Protein 8C12 (pdb70)

Radius of gyration: 23.86 Å; Cα contacts (8 Å, |Δi|>4): 750; chains: 2; bounding box: 49×55×76 Å

Solvent-accessible surface area: 18760 Å² total

Sequence (380 aa):
MRVSHEQFRAALQLVVSPGDPREYLANFIKIGEGSTGIVCIATEKHTGKQVAVKKMDLRKQQRRELLFNEVVIMRDYHHHDNVVDMYSSYLVGDELWVVMEFLEGGALTDIVTHTRMNEEQIATVCLSVLRALSYLHNQGVIHRDIKSDSILLTSDGRIKLSDFGFCAQVSKEVPKRKLVGTPYWMAPEVISRLPYGTEVDIWSLGIMVIEMIDGEPPYFNEPPLQAMRRIRDSLPPRVKDLHKVSSVLRGFLDLMLVREPSQRATAQELLGHPFLKLAGPPSCIVPLMRQYRSLEIEELARFAVDEHNKKENALLEFVRVVKAKEQLVGWVYEFQTMYYLTLEAKDGGKKKLYEAKVWVKSDHMPPSLPNFKELQEFKPV

Secondary structure (P-SEA, 3-state):
ccccaaaaaaaaaaccccccccccccccccccccccbbbbbbbbccccbbbbbbbbbccccccccccccccccccccccccccccccccccccbbbbbbbbbccccaaaaaacccccaaaaaaaaaaaaaaaaaaaaacccccccccccccccccbbbbbccccbbbbbcccccccccccccccccccccccccccaaaaaaaaaaaaaaaaccccccccccaaaaaaaaaccccccccccccccaaaaaaaaacccccccccccaaaaaaccccccccccccccccccccc/caaaaaaaaaaaaaaaaaaccccccccccbbbbbbcccccbbbbbbbbbbbbbcccccbbbbbbbbbbbccccccccccccccccccc

Nearest PDB structures (foldseek):
  8c12-assembly1_BBB  TM=1.011E+00  e=4.321E-14  synthetic construct
  6yxw-assembly2_D  TM=8.841E-01  e=1.662E-09  Homo sapiens
  6swt-assembly1_B  TM=8.876E-01  e=2.308E-09  synthetic construct
  7ny8-assembly1_C  TM=8.726E-01  e=3.988E-09  synthetic construct
  7ny8-assembly2_D  TM=8.967E-01  e=8.576E-09  synthetic construct

Foldseek 3Di:
DDDDLVRVLVVLQVLFDEDDCCVFWDDWDWDAADLQGTKTWTAGNPPRDIKIKGKGFCVRDPPSVLVCACSRPCVPDDDPQAWAFDGWYDDPRIIITITHDAPLAWQLVLLQPHQDDLQLLLQQLLSVLRVLVSQVVQQKAQQADARNQWGAHLLQGIHGHDSSNMDGADPVRNWDFADYDLLLFALCNLVRHTDGNLRNLSSVLQNSLCNHAVHGPPNVPPSVVNNCCNNPHQFDDHPDVPVDDPLVVVLSVLRRDNPSVSRDHSVRSSPRCSSVSHDDSNSRNCSGPVND/DVLVLVLVVVLVVVCCVVVVFDWAFDFWPDKDWDFPDDPQWTKIWIWTWTWTAHVHRTFIKTWIKIFTGRDDPPPDTPDIDTPDIDGD

Structure (mmCIF, N/CA/C/O backbone):
data_8C12
#
_entry.id   8C12
#
_cell.length_a   57.355
_cell.length_b   58.313
_cell.length_c   129.472
_cell.angle_alpha   90.000
_cell.angle_beta   90.000
_cell.angle_gamma   90.000
#
_symmetry.space_group_name_H-M   'P 21 21 21'
#
loop_
_entity.id
_entity.type
_entity.pdbx_description
1 polymer 'Serine/threonine-protein kinase PAK 5'
2 polymer PAK5-Af17
3 water water
#
loop_
_atom_site.group_PDB
_atom_site.id
_atom_site.type_symbol
_atom_site.label_atom_id
_atom_site.label_alt_id
_atom_site.label_comp_id
_atom_site.label_asym_id
_atom_site.label_entity_id
_atom_site.label_seq_id
_atom_site.pdbx_PDB_ins_code
_atom_site.Cartn_x
_atom_site.Cartn_y
_atom_site.Cartn_z
_atom_site.occupancy
_atom_site.B_iso_or_equiv
_atom_site.auth_seq_id
_atom_site.auth_comp_id
_atom_site.auth_asym_id
_atom_site.auth_atom_id
_atom_site.pdbx_PDB_model_num
ATOM 1 N N . MET A 1 1 ? -25.223 -10.668 -3.431 1.000 51.316 425 MET AAA N 1
ATOM 2 C CA . MET A 1 1 ? -25.459 -9.529 -4.373 1.000 50.577 425 MET AAA CA 1
ATOM 3 C C . MET A 1 1 ? -24.120 -8.848 -4.684 1.000 46.698 425 MET AAA C 1
ATOM 4 O O . MET A 1 1 ? -23.319 -8.678 -3.755 1.000 46.811 425 MET AAA O 1
ATOM 20 N N . ARG A 1 2 ? -23.896 -8.477 -5.948 1.000 44.031 426 ARG AAA N 1
ATOM 21 C CA . ARG A 1 2 ? -22.705 -7.705 -6.392 1.000 41.991 426 ARG AAA CA 1
ATOM 22 C C . ARG A 1 2 ? -22.703 -6.356 -5.665 1.000 40.679 426 ARG AAA C 1
ATOM 23 O O . ARG A 1 2 ? -23.733 -5.662 -5.718 1.000 39.949 426 ARG AAA O 1
ATOM 44 N N . VAL A 1 3 ? -21.603 -6.012 -4.992 1.000 40.981 427 VAL AAA N 1
ATOM 45 C CA . VAL A 1 3 ? -21.429 -4.684 -4.329 1.000 43.245 427 VAL AAA CA 1
ATOM 46 C C . VAL A 1 3 ? -20.099 -4.085 -4.797 1.000 43.282 427 VAL AAA C 1
ATOM 47 O O . VAL A 1 3 ? -19.143 -4.854 -5.013 1.000 42.165 427 VAL AAA O 1
ATOM 60 N N . SER A 1 4 ? -20.058 -2.760 -4.950 1.000 43.394 428 SER AAA N 1
ATOM 61 C CA . SER A 1 4 ? -18.841 -1.973 -5.272 1.000 44.162 428 SER AAA CA 1
ATOM 62 C C . SER A 1 4 ? -17.857 -2.030 -4.096 1.000 43.799 428 SER AAA C 1
ATOM 63 O O . SER A 1 4 ? -18.297 -2.293 -2.951 1.000 40.553 428 SER AAA O 1
ATOM 71 N N . HIS A 1 5 ? -16.573 -1.780 -4.365 1.000 44.982 429 HIS AAA N 1
ATOM 72 C CA . HIS A 1 5 ? -15.526 -1.572 -3.331 1.000 44.715 429 HIS AAA CA 1
ATOM 73 C C . HIS A 1 5 ? -16.029 -0.554 -2.300 1.000 42.633 429 HIS AAA C 1
ATOM 74 O O . HIS A 1 5 ? -15.866 -0.798 -1.099 1.000 40.683 429 HIS AAA O 1
ATOM 89 N N . GLU A 1 6 ? -16.644 0.533 -2.765 1.000 43.451 430 GLU AAA N 1
ATOM 90 C CA . GLU A 1 6 ? -17.075 1.675 -1.916 1.000 43.966 430 GLU AAA CA 1
ATOM 91 C C . GLU A 1 6 ? -18.277 1.249 -1.056 1.000 41.245 430 GLU AAA C 1
ATOM 92 O O . GLU A 1 6 ? -18.324 1.644 0.127 1.000 41.130 430 GLU AAA O 1
ATOM 104 N N . GLN A 1 7 ? -19.197 0.446 -1.606 1.000 39.383 431 GLN AAA N 1
ATOM 105 C CA . GLN A 1 7 ? -20.327 -0.152 -0.840 1.000 39.026 431 GLN AAA CA 1
ATOM 106 C C . GLN A 1 7 ? -19.767 -1.043 0.274 1.000 38.055 431 GLN AAA C 1
ATOM 107 O O . GLN A 1 7 ? -20.262 -0.964 1.422 1.000 37.095 431 GLN AAA O 1
ATOM 121 N N . PHE A 1 8 ? -18.785 -1.877 -0.066 1.000 38.042 432 PHE AAA N 1
ATOM 122 C CA . PHE A 1 8 ? -18.117 -2.806 0.878 1.000 38.268 432 PHE AAA CA 1
ATOM 123 C C . PHE A 1 8 ? -17.472 -1.991 2.004 1.000 37.573 432 PHE AAA C 1
ATOM 124 O O . PHE A 1 8 ? -17.652 -2.320 3.188 1.000 37.534 432 PHE AAA O 1
ATOM 141 N N . ARG A 1 9 ? -16.755 -0.929 1.638 1.000 38.357 433 ARG AAA N 1
ATOM 142 C CA . ARG A 1 9 ? -16.066 -0.035 2.602 1.000 38.201 433 ARG AAA CA 1
ATOM 143 C C . ARG A 1 9 ? -17.094 0.543 3.588 1.000 38.032 433 ARG AAA C 1
ATOM 144 O O . ARG A 1 9 ? -16.810 0.527 4.801 1.000 37.658 433 ARG AAA O 1
ATOM 165 N N . ALA A 1 10 ? -18.249 1.003 3.093 1.000 37.376 434 ALA AAA N 1
ATOM 166 C CA . ALA A 1 10 ? -19.357 1.569 3.903 1.000 39.012 434 ALA AAA CA 1
ATOM 167 C C . ALA A 1 10 ? -19.894 0.512 4.879 1.000 38.451 434 ALA AAA C 1
ATOM 168 O O . ALA A 1 10 ? -20.161 0.866 6.045 1.000 38.313 434 ALA AAA O 1
ATOM 175 N N . ALA A 1 11 ? -20.059 -0.735 4.424 1.000 37.947 435 ALA AAA N 1
ATOM 176 C CA . ALA A 1 11 ? -20.560 -1.857 5.253 1.000 37.988 435 ALA AAA CA 1
ATOM 177 C C . ALA A 1 11 ? -19.566 -2.144 6.385 1.000 37.235 435 ALA AAA C 1
ATOM 178 O O . ALA A 1 11 ? -20.002 -2.295 7.549 1.000 38.251 435 ALA AAA O 1
ATOM 185 N N . LEU A 1 12 ? -18.272 -2.203 6.065 1.000 36.680 436 LEU AAA N 1
ATOM 186 C CA . LEU A 1 12 ? -17.196 -2.495 7.049 1.000 37.618 436 LEU AAA CA 1
ATOM 187 C C . LEU A 1 12 ? -17.096 -1.331 8.049 1.000 37.190 436 LEU AAA C 1
ATOM 188 O O . LEU A 1 12 ? -16.831 -1.593 9.229 1.000 37.445 436 LEU AAA O 1
ATOM 204 N N . GLN A 1 13 ? -17.369 -0.096 7.615 1.000 37.384 437 GLN AAA N 1
ATOM 205 C CA . GLN A 1 13 ? -17.324 1.106 8.493 1.000 39.668 437 GLN AAA CA 1
ATOM 206 C C . GLN A 1 13 ? -18.325 0.943 9.646 1.000 40.205 437 GLN AAA C 1
ATOM 207 O O . GLN A 1 13 ? -18.028 1.440 10.746 1.000 43.658 437 GLN AAA O 1
ATOM 221 N N . LEU A 1 14 ? -19.451 0.254 9.422 1.000 40.358 438 LEU AAA N 1
ATOM 222 C CA . LEU A 1 14 ? -20.532 0.084 10.433 1.000 42.559 438 LEU AAA CA 1
ATOM 223 C C . LEU A 1 14 ? -20.035 -0.729 11.637 1.000 39.504 438 LEU AAA C 1
ATOM 224 O O . LEU A 1 14 ? -20.641 -0.586 12.713 1.000 41.284 438 LEU AAA O 1
ATOM 240 N N . VAL A 1 15 ? -18.987 -1.543 11.484 1.000 37.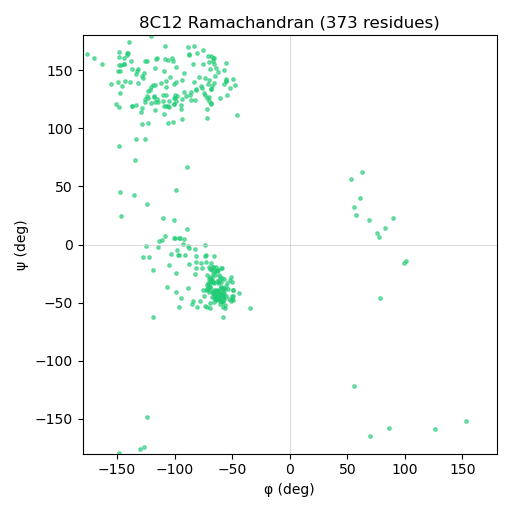897 439 VAL AAA N 1
ATOM 241 C CA . VAL A 1 15 ? -18.561 -2.515 12.538 1.000 37.460 439 VAL AAA CA 1
ATOM 242 C C . VAL A 1 15 ? -17.178 -2.155 13.100 1.000 36.656 439 VAL AAA C 1
ATOM 243 O O . VAL A 1 15 ? -16.721 -2.879 14.003 1.000 37.692 439 VAL AAA O 1
ATOM 256 N N . VAL A 1 16 ? -16.524 -1.106 12.597 1.000 36.082 440 VAL AAA N 1
ATOM 257 C CA . VAL A 1 16 ? -15.198 -0.646 13.109 1.000 35.513 440 VAL AAA CA 1
ATOM 258 C C . VAL A 1 16 ? -15.401 0.666 13.869 1.000 36.770 440 VAL AAA C 1
ATOM 259 O O . VAL A 1 16 ? -16.511 1.226 13.811 1.000 36.905 440 VAL AAA O 1
ATOM 272 N N . SER A 1 17 ? -14.361 1.122 14.563 1.000 36.886 441 SER AAA N 1
ATOM 273 C CA . SER A 1 17 ? -14.333 2.447 15.236 1.000 38.134 441 SER AAA CA 1
ATOM 274 C C . SER A 1 17 ? -14.175 3.530 14.175 1.000 39.886 441 SER AAA C 1
ATOM 275 O O . SER A 1 17 ? -13.471 3.332 13.185 1.000 37.169 441 SER AAA O 1
ATOM 283 N N . PRO A 1 18 ? -14.829 4.701 14.345 1.000 42.155 442 PRO AAA N 1
ATOM 284 C CA . PRO A 1 18 ? -14.674 5.812 13.407 1.000 43.469 442 PRO AAA CA 1
ATOM 285 C C . PRO A 1 18 ? -13.279 6.444 13.508 1.000 42.375 442 PRO AAA C 1
ATOM 286 O O . PRO A 1 18 ? -12.638 6.300 14.533 1.000 42.754 442 PRO AAA O 1
ATOM 297 N N . GLY A 1 19 ? -12.845 7.111 12.439 1.000 44.362 443 GLY AAA N 1
ATOM 298 C CA . GLY A 1 19 ? -11.624 7.934 12.424 1.000 44.811 443 GLY AAA CA 1
ATOM 299 C C . GLY A 1 19 ? -10.383 7.117 12.124 1.000 42.306 443 GLY AAA C 1
ATOM 300 O O . GLY A 1 19 ? -10.505 6.020 11.524 1.000 41.682 443 GLY AAA O 1
ATOM 304 N N . ASP A 1 20 ? -9.228 7.641 12.537 1.000 40.846 444 ASP AAA N 1
ATOM 305 C CA . ASP A 1 20 ? -7.879 7.186 12.114 1.000 40.205 444 ASP AAA CA 1
ATOM 306 C C . ASP A 1 20 ? -6.990 7.134 13.352 1.000 38.944 444 ASP AAA C 1
ATOM 307 O O . ASP A 1 20 ? -6.769 8.157 13.998 1.000 39.386 444 ASP AAA O 1
ATOM 316 N N . PRO A 1 21 ? -6.439 5.957 13.726 1.000 37.755 445 PRO AAA N 1
ATOM 317 C CA . PRO A 1 21 ? -5.656 5.844 14.955 1.000 37.240 445 PRO AAA CA 1
ATOM 318 C C . PRO A 1 21 ? -4.260 6.487 14.880 1.000 37.349 445 PRO AAA C 1
ATOM 319 O O . PRO A 1 21 ? -3.562 6.453 15.873 1.000 38.113 445 PRO AAA O 1
ATOM 330 N N . ARG A 1 22 ? -3.885 7.061 13.730 1.000 39.193 446 ARG AAA N 1
ATOM 331 C CA . ARG A 1 22 ? -2.625 7.843 13.582 1.000 40.486 446 ARG AAA CA 1
ATOM 332 C C . ARG A 1 22 ? -2.698 9.117 14.436 1.000 41.112 446 ARG AAA C 1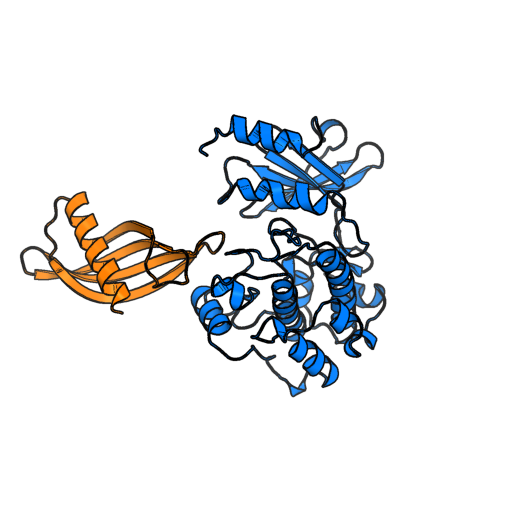
ATOM 333 O O . ARG A 1 22 ? -1.651 9.785 14.591 1.000 43.342 446 ARG AAA O 1
ATOM 354 N N . GLU A 1 23 ? -3.873 9.436 14.988 1.000 39.014 447 GLU AAA N 1
ATOM 355 C CA . GLU A 1 23 ? -4.020 10.530 15.983 1.000 41.189 447 GLU AAA CA 1
ATOM 356 C C . GLU A 1 23 ? -3.325 10.138 17.293 1.000 41.502 447 GLU AAA C 1
ATOM 357 O O . GLU A 1 23 ? -2.853 11.053 17.979 1.000 44.531 447 GLU AAA O 1
ATOM 369 N N . TYR A 1 24 ? -3.268 8.844 17.646 1.000 40.099 448 TYR AAA N 1
ATOM 370 C CA . TYR A 1 24 ? -2.670 8.392 18.934 1.000 40.605 448 TYR AAA CA 1
ATOM 371 C C . TYR A 1 24 ? -1.557 7.350 18.727 1.000 40.548 448 TYR AAA C 1
ATOM 372 O O . TYR A 1 24 ? -0.946 6.965 19.743 1.000 41.690 448 TYR AAA O 1
ATOM 390 N N . LEU A 1 25 ? -1.263 6.950 17.484 1.000 40.292 449 LEU AAA N 1
ATOM 391 C CA . LEU A 1 25 ? -0.175 5.990 17.144 1.000 40.547 449 LEU AAA CA 1
ATOM 392 C C . LEU A 1 25 ? 0.821 6.647 16.183 1.000 42.442 449 LEU AAA C 1
ATOM 393 O O . LEU A 1 25 ? 0.365 7.256 15.196 1.000 44.134 449 LEU AAA O 1
ATOM 409 N N . ALA A 1 26 ? 2.124 6.512 16.455 1.000 43.793 450 ALA AAA N 1
ATOM 410 C CA . ALA A 1 26 ? 3.223 7.065 15.625 1.000 46.396 450 ALA AAA CA 1
ATOM 411 C C . ALA A 1 26 ? 4.371 6.053 15.520 1.000 45.912 450 ALA AAA C 1
ATOM 412 O O . ALA A 1 26 ? 4.297 4.986 16.180 1.000 43.752 450 ALA AAA O 1
ATOM 419 N N . ASN A 1 27 ? 5.379 6.375 14.701 1.000 47.030 451 ASN AAA N 1
ATOM 420 C CA . ASN A 1 27 ? 6.617 5.570 14.498 1.000 49.496 451 ASN AAA CA 1
ATOM 421 C C . ASN A 1 27 ? 6.231 4.130 14.141 1.000 47.124 451 ASN AAA C 1
ATOM 422 O O . ASN A 1 27 ? 6.670 3.203 14.856 1.000 46.383 451 ASN AAA O 1
ATOM 433 N N . PHE A 1 28 ? 5.431 3.952 13.085 1.000 45.519 452 PHE AAA N 1
ATOM 434 C CA . PHE A 1 28 ? 5.019 2.621 12.561 1.000 43.676 452 PHE AAA CA 1
ATOM 435 C C . PHE A 1 28 ? 6.240 1.920 11.957 1.000 44.893 452 PHE AAA C 1
ATOM 436 O O . PHE A 1 28 ? 6.990 2.565 11.203 1.000 46.961 452 PHE AAA O 1
ATOM 453 N N . ILE A 1 29 ? 6.431 0.641 12.287 1.000 44.303 453 ILE AAA N 1
ATOM 454 C CA . ILE A 1 29 ? 7.529 -0.218 11.750 1.000 46.858 453 ILE AAA CA 1
ATOM 455 C C . ILE A 1 29 ? 6.918 -1.557 11.324 1.000 45.992 453 ILE AAA C 1
ATOM 456 O O . ILE A 1 29 ? 6.341 -2.235 12.193 1.000 43.590 453 ILE AAA O 1
ATOM 472 N N . LYS A 1 30 ? 7.041 -1.905 10.038 1.000 47.051 454 LYS AAA N 1
ATOM 473 C CA . LYS A 1 30 ? 6.591 -3.202 9.466 1.000 46.665 454 LYS AAA CA 1
ATOM 474 C C . LYS A 1 30 ? 7.517 -4.313 9.978 1.000 47.934 454 LYS AAA C 1
ATOM 475 O O . LYS A 1 30 ? 8.744 -4.194 9.768 1.000 50.467 454 LYS AAA O 1
ATOM 494 N N . ILE A 1 31 ? 6.951 -5.340 10.624 1.000 46.122 455 ILE AAA N 1
ATOM 495 C CA . ILE A 1 31 ? 7.705 -6.480 11.233 1.000 46.469 455 ILE AAA CA 1
ATOM 496 C C . ILE A 1 31 ? 7.300 -7.817 10.592 1.000 46.818 455 ILE AAA C 1
ATOM 497 O O . ILE A 1 31 ? 8.097 -8.765 10.699 1.000 49.425 455 ILE AAA O 1
ATOM 513 N N . GLY A 1 32 ? 6.117 -7.908 9.978 1.000 46.919 456 GLY AAA N 1
ATOM 514 C CA . GLY A 1 32 ? 5.596 -9.153 9.377 1.000 47.198 456 GLY AAA CA 1
ATOM 515 C C . GLY A 1 32 ? 4.725 -8.872 8.167 1.000 47.808 456 GLY AAA C 1
ATOM 516 O O . GLY A 1 32 ? 4.326 -7.700 7.984 1.000 47.857 456 GLY AAA O 1
ATOM 520 N N . GLU A 1 33 ? 4.438 -9.905 7.371 1.000 49.111 457 GL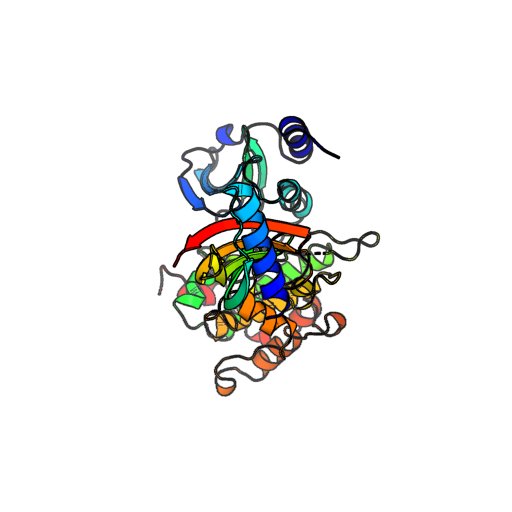U AAA N 1
ATOM 521 C CA . GLU A 1 33 ? 3.560 -9.818 6.173 1.000 51.290 457 GLU AAA CA 1
ATOM 522 C C . GLU A 1 33 ? 2.964 -11.200 5.880 1.000 52.482 457 GLU AAA C 1
ATOM 523 O O . GLU A 1 33 ? 3.710 -12.195 5.987 1.000 56.073 457 GLU AAA O 1
ATOM 535 N N . GLY A 1 34 ? 1.670 -11.244 5.542 1.000 49.988 458 GLY AAA N 1
ATOM 536 C CA . GLY A 1 34 ? 0.938 -12.455 5.122 1.000 51.199 458 GLY AAA CA 1
ATOM 537 C C . GLY A 1 34 ? 0.240 -12.242 3.788 1.000 53.949 458 GLY AAA C 1
ATOM 538 O O . GLY A 1 34 ? 0.448 -11.173 3.174 1.000 55.584 458 GLY AAA O 1
ATOM 542 N N . SER A 1 35 ? -0.555 -13.224 3.349 1.000 54.666 459 SER AAA N 1
ATOM 543 C CA . SER A 1 35 ? -1.451 -13.137 2.164 1.000 54.341 459 SER AAA CA 1
ATOM 544 C C . SER A 1 35 ? -2.561 -12.114 2.442 1.000 54.022 459 SER AAA C 1
ATOM 545 O O . SER A 1 35 ? -3.102 -11.542 1.475 1.000 55.034 459 SER AAA O 1
ATOM 553 N N . THR A 1 36 ? -2.863 -11.918 3.730 1.000 52.944 460 THR AAA N 1
ATOM 554 C CA . THR A 1 36 ? -3.896 -11.013 4.301 1.000 52.477 460 THR AAA CA 1
ATOM 555 C C . THR A 1 36 ? -3.442 -9.547 4.231 1.000 49.599 460 THR AAA C 1
ATOM 556 O O . THR A 1 36 ? -4.297 -8.674 3.966 1.000 48.481 460 THR AAA O 1
ATOM 567 N N . GLY A 1 37 ? -2.156 -9.291 4.486 1.000 47.767 461 GLY AAA N 1
ATOM 568 C CA . GLY A 1 37 ? -1.586 -7.937 4.615 1.000 47.780 461 GLY AAA CA 1
ATOM 569 C C . GLY A 1 37 ? -0.355 -7.938 5.503 1.000 45.832 461 GLY AAA C 1
ATOM 570 O O . GLY A 1 37 ? 0.320 -8.985 5.569 1.000 48.076 461 GLY AAA O 1
ATOM 574 N N . ILE A 1 38 ? -0.072 -6.812 6.167 1.000 43.130 462 ILE AAA N 1
ATOM 575 C CA . ILE A 1 38 ? 1.190 -6.603 6.936 1.000 41.823 462 ILE AAA CA 1
ATOM 576 C C . ILE A 1 38 ? 0.857 -6.427 8.421 1.000 40.544 462 ILE AAA C 1
ATOM 577 O O . ILE A 1 38 ? -0.315 -6.134 8.747 1.000 39.803 462 ILE AAA O 1
ATOM 593 N N . VAL A 1 39 ? 1.853 -6.650 9.279 1.000 42.227 463 VAL AAA N 1
ATOM 594 C CA . VAL A 1 39 ? 1.787 -6.382 10.745 1.000 42.272 463 VAL AAA CA 1
ATOM 595 C C . VAL A 1 39 ? 2.853 -5.337 11.067 1.000 41.389 463 VAL AAA C 1
ATOM 596 O O . VAL A 1 39 ? 4.021 -5.546 10.684 1.000 42.411 463 VAL AAA O 1
ATOM 609 N N . CYS A 1 40 ? 2.447 -4.259 11.739 1.000 40.767 464 CYS AAA N 1
ATOM 610 C CA . CYS A 1 40 ? 3.324 -3.142 12.165 1.000 40.009 464 CYS AAA CA 1
ATOM 611 C C . CYS A 1 40 ? 3.338 -3.070 13.691 1.000 38.157 464 CYS AAA C 1
ATOM 612 O O . CYS A 1 40 ? 2.352 -3.506 14.317 1.000 37.520 464 CYS AAA O 1
ATOM 620 N N . ILE A 1 41 ? 4.438 -2.567 14.247 1.000 39.863 465 ILE AAA N 1
ATOM 621 C CA . ILE A 1 41 ? 4.524 -2.054 15.643 1.000 40.269 465 ILE AAA CA 1
ATOM 622 C C . ILE A 1 41 ? 4.392 -0.533 15.563 1.000 40.546 465 ILE AAA C 1
ATOM 623 O O . ILE A 1 41 ? 4.951 0.047 14.617 1.000 41.066 465 ILE AAA O 1
ATOM 639 N N . ALA A 1 42 ? 3.654 0.073 16.496 1.000 39.699 466 ALA AAA N 1
ATOM 640 C CA . ALA A 1 42 ? 3.498 1.542 16.626 1.000 39.784 466 ALA AAA CA 1
ATOM 641 C C . ALA A 1 42 ? 3.573 1.931 18.105 1.000 40.295 466 ALA AAA C 1
ATOM 642 O O . ALA A 1 42 ? 3.325 1.059 18.969 1.000 41.805 466 ALA AAA O 1
ATOM 649 N N . THR A 1 43 ? 3.907 3.195 18.370 1.000 40.577 467 THR AAA N 1
ATOM 650 C CA . THR A 1 43 ? 4.033 3.788 19.726 1.000 41.469 467 THR AAA CA 1
ATOM 651 C C . THR A 1 43 ? 2.767 4.592 20.039 1.000 41.357 467 THR AAA C 1
ATOM 652 O O . THR A 1 43 ? 2.403 5.474 19.234 1.000 41.728 467 THR AAA O 1
ATOM 663 N N . GLU A 1 44 ? 2.138 4.288 21.174 1.000 40.356 468 GLU AAA N 1
ATOM 664 C CA . GLU A 1 44 ? 0.906 4.950 21.668 1.000 42.231 468 GLU AAA CA 1
ATOM 665 C C . GLU A 1 44 ? 1.342 6.258 22.343 1.000 44.886 468 GLU AAA C 1
ATOM 666 O O . GLU A 1 44 ? 2.343 6.235 23.083 1.000 44.101 468 GLU AAA O 1
ATOM 678 N N . LYS A 1 45 ? 0.657 7.366 22.049 1.000 47.203 469 LYS AAA N 1
ATOM 679 C CA . LYS A 1 45 ? 1.175 8.741 22.299 1.000 50.407 469 LYS AAA CA 1
ATOM 680 C C . LYS A 1 45 ? 1.185 9.054 23.801 1.000 52.910 469 LYS AAA C 1
ATOM 681 O O . LYS A 1 45 ? 2.107 9.773 24.233 1.000 57.962 469 LYS AAA O 1
ATOM 700 N N . HIS A 1 46 ? 0.208 8.552 24.563 1.000 53.699 470 HIS AAA N 1
ATOM 701 C CA . HIS A 1 46 ? 0.012 8.890 26.002 1.000 54.871 470 HIS AAA CA 1
ATOM 702 C C . HIS A 1 46 ? 1.008 8.124 26.881 1.000 52.817 470 HIS AAA C 1
ATOM 703 O O . HIS A 1 46 ? 1.643 8.766 27.744 1.000 56.484 470 HIS AAA O 1
ATOM 718 N N . THR A 1 47 ? 1.134 6.810 26.667 1.000 49.484 471 THR AAA N 1
ATOM 719 C CA . THR A 1 47 ? 1.897 5.866 27.528 1.000 49.450 471 THR AAA CA 1
ATOM 720 C C . THR A 1 47 ? 3.283 5.582 26.935 1.000 50.357 471 THR AAA C 1
ATOM 721 O O . THR A 1 47 ? 4.173 5.191 27.707 1.000 51.501 471 THR AAA O 1
ATOM 732 N N . GLY A 1 48 ? 3.459 5.744 25.620 1.000 50.845 472 GLY AAA N 1
ATOM 733 C CA . GLY A 1 48 ? 4.714 5.404 24.921 1.000 51.261 472 GLY AAA CA 1
ATOM 734 C C . GLY A 1 48 ? 4.879 3.902 24.724 1.000 49.779 472 GLY AAA C 1
ATOM 735 O O . GLY A 1 48 ? 5.978 3.486 24.313 1.000 52.472 472 GLY AAA O 1
ATOM 739 N N . LYS A 1 49 ? 3.836 3.106 24.990 1.000 47.121 473 LYS AAA N 1
ATOM 740 C CA . LYS A 1 49 ? 3.886 1.627 24.852 1.000 46.299 473 LYS AAA CA 1
ATOM 741 C C . LYS A 1 49 ? 3.825 1.250 23.368 1.000 43.207 473 LYS AAA C 1
ATOM 742 O O . LYS A 1 49 ? 3.293 2.045 22.561 1.000 40.205 473 LYS AAA O 1
ATOM 761 N N . GLN A 1 50 ? 4.360 0.072 23.044 1.000 43.310 474 GLN AAA N 1
ATOM 762 C CA . GLN A 1 50 ? 4.309 -0.550 21.698 1.000 42.503 474 GLN AAA CA 1
ATOM 763 C C . GLN A 1 50 ? 2.998 -1.330 21.580 1.000 40.403 474 GLN AAA C 1
ATOM 764 O O . GLN A 1 50 ? 2.683 -2.098 22.514 1.000 39.967 474 GLN AAA O 1
ATOM 778 N N . VAL A 1 51 ? 2.264 -1.131 20.486 1.000 37.675 475 VAL AAA N 1
ATOM 779 C CA . VAL A 1 51 ? 1.097 -1.977 20.109 1.000 36.190 475 VAL AAA CA 1
ATOM 780 C C . VAL A 1 51 ? 1.355 -2.522 18.705 1.000 35.649 475 VAL AAA C 1
ATOM 781 O O . VAL A 1 51 ? 2.180 -1.935 17.978 1.000 37.164 475 VAL AAA O 1
ATOM 794 N N . ALA A 1 52 ? 0.688 -3.619 18.361 1.000 35.133 476 ALA AAA N 1
ATOM 795 C CA . ALA A 1 52 ? 0.709 -4.216 17.010 1.000 34.919 476 ALA AAA CA 1
ATOM 796 C C . ALA A 1 52 ? -0.480 -3.662 16.228 1.000 34.308 476 ALA AAA C 1
ATOM 797 O O . ALA A 1 52 ? -1.557 -3.451 16.831 1.000 34.286 476 ALA AAA O 1
ATOM 804 N N . VAL A 1 53 ? -0.276 -3.396 14.940 1.000 33.321 477 VAL AAA N 1
ATOM 805 C CA . VAL A 1 53 ? -1.367 -3.003 14.009 1.000 33.393 477 VAL AAA CA 1
ATOM 806 C C . VAL A 1 53 ? -1.269 -3.903 12.778 1.000 33.468 477 VAL AAA C 1
ATOM 807 O O . VAL A 1 53 ? -0.242 -3.836 12.068 1.000 34.900 477 VAL AAA O 1
ATOM 820 N N . LYS A 1 54 ? -2.290 -4.739 12.593 1.000 31.636 478 LYS AAA N 1
ATOM 821 C CA . LYS A 1 54 ? -2.521 -5.553 11.377 1.000 33.993 478 LYS AAA CA 1
ATOM 822 C C . LYS A 1 54 ? -3.212 -4.653 10.349 1.000 33.716 478 LYS AAA C 1
ATOM 823 O O . LYS A 1 54 ? -4.256 -4.062 10.690 1.000 34.522 478 LYS AAA O 1
ATOM 842 N N . LYS A 1 55 ? -2.626 -4.528 9.158 1.000 33.309 479 LYS AAA N 1
ATOM 843 C CA . LYS A 1 55 ? -3.163 -3.712 8.042 1.000 34.823 479 LYS AAA CA 1
ATOM 844 C C . LYS A 1 55 ? -3.483 -4.645 6.874 1.000 36.293 479 LYS AAA C 1
ATOM 845 O O . LYS A 1 55 ? -2.566 -5.352 6.415 1.000 39.382 479 LYS AAA O 1
ATOM 864 N N . MET A 1 56 ? -4.737 -4.632 6.423 1.000 35.509 480 MET AAA N 1
ATOM 865 C CA . MET A 1 56 ? -5.251 -5.526 5.356 1.000 37.051 480 MET AAA CA 1
ATOM 866 C C . MET A 1 56 ? -5.952 -4.686 4.282 1.000 37.119 480 MET AAA C 1
ATOM 867 O O . MET A 1 56 ? -6.956 -4.023 4.607 1.000 35.793 480 MET AAA O 1
ATOM 881 N N . ASP A 1 57 ? -5.443 -4.712 3.046 1.000 38.270 481 ASP AAA N 1
ATOM 882 C CA . ASP A 1 57 ? -6.014 -3.933 1.916 1.000 39.450 481 ASP AAA CA 1
ATOM 883 C C . ASP A 1 57 ? -7.338 -4.586 1.502 1.000 38.312 481 ASP AAA C 1
ATOM 884 O O . ASP A 1 57 ? -7.338 -5.801 1.216 1.000 39.209 481 ASP AAA O 1
ATOM 893 N N . LEU A 1 58 ? -8.418 -3.799 1.467 1.000 38.045 482 LEU AAA N 1
ATOM 894 C CA . LEU A 1 58 ? -9.789 -4.250 1.096 1.000 38.668 482 LEU AAA CA 1
ATOM 895 C C . LEU A 1 58 ? -9.823 -4.767 -0.347 1.000 40.376 482 LEU AAA C 1
ATOM 896 O O . LEU A 1 58 ? -10.757 -5.525 -0.655 1.000 42.553 482 LEU AAA O 1
ATOM 912 N N . ARG A 1 59 ? -8.868 -4.356 -1.190 1.000 42.421 483 ARG AAA N 1
ATOM 913 C CA . ARG A 1 59 ? -8.850 -4.649 -2.651 1.000 44.850 483 ARG AAA CA 1
ATOM 914 C C . ARG A 1 59 ? -7.983 -5.877 -2.965 1.000 44.654 483 ARG AAA C 1
ATOM 915 O O . ARG A 1 59 ? -8.019 -6.317 -4.123 1.000 48.956 483 ARG AAA O 1
ATOM 936 N N . LYS A 1 60 ? -7.221 -6.407 -2.002 1.000 43.402 484 LYS AAA N 1
ATOM 937 C CA . LYS A 1 60 ? -6.204 -7.460 -2.278 1.000 46.698 484 LYS AAA CA 1
ATOM 938 C C . LYS A 1 60 ? -6.466 -8.705 -1.419 1.000 44.264 484 LYS AAA C 1
ATOM 939 O O . LYS A 1 60 ? -5.483 -9.362 -1.029 1.000 47.257 484 LYS AAA O 1
ATOM 958 N N . GLN A 1 61 ? -7.737 -9.036 -1.164 1.000 44.161 485 GLN AAA N 1
ATOM 959 C CA . GLN A 1 61 ? -8.147 -10.256 -0.414 1.000 43.691 485 GLN AAA CA 1
ATOM 960 C C . GLN A 1 61 ? -8.682 -11.304 -1.396 1.000 44.530 485 GLN AAA C 1
ATOM 961 O O . GLN A 1 61 ? -9.342 -10.918 -2.381 1.000 46.285 485 GLN AAA O 1
ATOM 975 N N . GLN A 1 62 ? -8.414 -12.584 -1.123 1.000 46.739 486 GLN AAA N 1
ATOM 976 C CA . GLN A 1 62 ? -9.003 -13.731 -1.867 1.000 48.567 486 GLN AAA CA 1
ATOM 977 C C . GLN A 1 62 ? -10.521 -13.716 -1.656 1.000 47.590 486 GLN AAA C 1
ATOM 978 O O . GLN A 1 62 ? -11.262 -13.854 -2.647 1.000 49.981 486 GLN AAA O 1
ATOM 992 N N . ARG A 1 63 ? -10.948 -13.541 -0.402 1.000 45.541 487 ARG AAA N 1
ATOM 993 C CA . ARG A 1 63 ? -12.369 -13.445 0.022 1.000 45.615 487 ARG AAA CA 1
ATOM 994 C C . ARG A 1 63 ? -12.505 -12.254 0.974 1.000 43.523 487 ARG AAA C 1
ATOM 995 O O . ARG A 1 63 ? -12.325 -12.457 2.182 1.000 41.072 487 ARG AAA O 1
ATOM 1016 N N . ARG A 1 64 ? -12.796 -11.063 0.445 1.000 44.375 488 ARG AAA N 1
ATOM 1017 C CA . ARG A 1 64 ? -12.810 -9.793 1.224 1.000 42.300 488 ARG AAA CA 1
ATOM 1018 C C . ARG A 1 64 ? -13.869 -9.880 2.331 1.000 41.277 488 ARG AAA C 1
ATOM 1019 O O . ARG A 1 64 ? -13.649 -9.273 3.395 1.000 38.565 488 ARG AAA O 1
ATOM 1040 N N . GLU A 1 65 ? -14.952 -10.635 2.103 1.000 43.237 489 GLU AAA N 1
ATOM 1041 C CA . GLU A 1 65 ? -16.041 -10.888 3.092 1.000 43.529 489 GLU AAA CA 1
ATOM 1042 C C . GLU A 1 65 ? -15.455 -11.367 4.427 1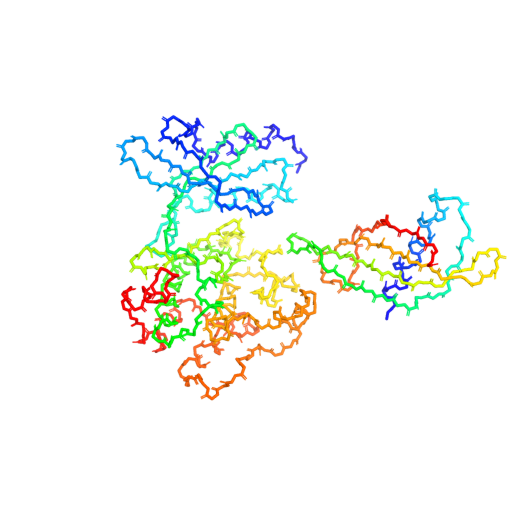.000 39.395 489 GLU AAA C 1
ATOM 1043 O O . GLU A 1 65 ? -16.094 -11.124 5.469 1.000 40.430 489 GLU AAA O 1
ATOM 1055 N N . LEU A 1 66 ? -14.288 -12.018 4.399 1.000 37.649 490 LEU AAA N 1
ATOM 1056 C CA . LEU A 1 66 ? -13.637 -12.611 5.600 1.000 39.293 490 LEU AAA CA 1
ATOM 1057 C C . LEU A 1 66 ? -13.120 -11.499 6.520 1.000 37.430 490 LEU AAA C 1
ATOM 1058 O O . LEU A 1 66 ? -12.900 -11.788 7.701 1.000 36.105 490 LEU AAA O 1
ATOM 1074 N N . LEU A 1 67 ? -12.945 -10.272 6.012 1.000 36.154 491 LEU AAA N 1
ATOM 1075 C CA . LEU A 1 67 ? -12.454 -9.126 6.828 1.000 35.877 491 LEU AAA CA 1
ATOM 1076 C C . LEU A 1 67 ? -13.449 -8.786 7.947 1.000 34.753 491 LEU AAA C 1
ATOM 1077 O O . LEU A 1 67 ? -13.015 -8.178 8.936 1.000 35.998 491 LEU AAA O 1
ATOM 1093 N N . PHE A 1 68 ? -14.727 -9.146 7.810 1.000 34.311 492 PHE AAA N 1
ATOM 1094 C CA . PHE A 1 68 ? -15.761 -8.913 8.856 1.000 34.597 492 PHE AAA CA 1
ATOM 1095 C C . PHE A 1 68 ? -15.511 -9.805 10.081 1.000 33.508 492 PHE AAA C 1
ATOM 1096 O O . PHE A 1 68 ? -15.775 -9.356 11.196 1.000 34.086 492 PHE AAA O 1
ATOM 1113 N N . ASN A 1 69 ? -15.042 -11.041 9.887 1.000 34.316 493 ASN AAA N 1
ATOM 1114 C CA . ASN A 1 69 ? -15.131 -12.115 10.916 1.000 34.686 493 ASN AAA CA 1
ATOM 1115 C C . ASN A 1 69 ? -14.443 -11.706 12.223 1.000 30.850 493 ASN AAA C 1
ATOM 1116 O O . ASN A 1 69 ? -15.145 -11.653 13.244 1.000 34.268 493 ASN AAA O 1
ATOM 1127 N N . GLU A 1 70 ? -13.134 -11.456 12.216 1.000 31.208 494 GLU AAA N 1
ATOM 1128 C CA . GLU A 1 70 ? -12.379 -11.173 13.467 1.000 31.469 494 GLU AAA CA 1
ATOM 1129 C C . GLU A 1 70 ? -12.936 -9.906 14.133 1.000 30.943 494 GLU AAA C 1
ATOM 1130 O O . GLU A 1 70 ? -13.185 -9.933 15.349 1.000 31.972 494 GLU AAA O 1
ATOM 1142 N N . VAL A 1 71 ? -13.144 -8.832 13.377 1.000 30.535 495 VAL AAA N 1
ATOM 1143 C CA . VAL A 1 71 ? -13.525 -7.516 13.978 1.000 31.603 495 VAL AAA CA 1
ATOM 1144 C C . VAL A 1 71 ? -14.950 -7.581 14.551 1.000 31.813 495 VAL AAA C 1
ATOM 1145 O O . VAL A 1 71 ? -15.201 -6.896 15.564 1.000 35.177 495 VAL AAA O 1
ATOM 1158 N N . VAL A 1 72 ? -15.850 -8.367 13.953 1.000 32.167 496 VAL AAA N 1
ATOM 1159 C CA . VAL A 1 72 ? -17.246 -8.547 14.457 1.000 34.691 496 VAL AAA CA 1
ATOM 1160 C C . VAL A 1 72 ? -17.234 -9.571 15.600 1.000 33.378 496 VAL AAA C 1
ATOM 1161 O O . VAL A 1 72 ? -17.741 -9.259 16.686 1.000 33.770 496 VAL AAA O 1
ATOM 1174 N N . ILE A 1 73 ? -16.679 -10.758 15.361 1.000 32.981 497 ILE AAA N 1
ATOM 1175 C CA . ILE A 1 73 ? -16.824 -11.916 16.293 1.000 34.110 497 ILE AAA CA 1
ATOM 1176 C C . ILE A 1 73 ? -16.082 -11.631 17.604 1.000 33.733 497 ILE AAA C 1
ATOM 1177 O O . ILE A 1 73 ? -16.681 -11.866 18.667 1.000 39.159 497 ILE AAA O 1
ATOM 1193 N N . MET A 1 74 ? -14.848 -11.122 17.547 1.000 33.321 498 MET AAA N 1
ATOM 1194 C CA . MET A 1 74 ? -13.938 -11.075 18.725 1.000 32.614 498 MET AAA CA 1
ATOM 1195 C C . MET A 1 74 ? -14.057 -9.743 19.474 1.000 34.001 498 MET AAA C 1
ATOM 1196 O O . MET A 1 74 ? -13.359 -9.593 20.487 1.000 36.359 498 MET AAA O 1
ATOM 1210 N N . ARG A 1 75 ? -14.925 -8.837 19.016 1.000 35.071 499 ARG AAA N 1
ATOM 1211 C CA . ARG A 1 75 ? -15.105 -7.476 19.592 1.000 37.748 499 ARG AAA CA 1
ATOM 1212 C C . ARG A 1 75 ? -15.318 -7.562 21.107 1.000 38.929 499 ARG AAA C 1
ATOM 1213 O O . ARG A 1 75 ? -14.641 -6.811 21.830 1.000 41.322 499 ARG AAA O 1
ATOM 1234 N N . ASP A 1 76 ? -16.216 -8.437 21.571 1.000 39.495 500 ASP AAA N 1
ATOM 1235 C CA . ASP A 1 76 ? -16.700 -8.441 22.979 1.000 41.693 500 ASP AAA CA 1
ATOM 1236 C C . ASP A 1 76 ? -16.195 -9.672 23.744 1.000 40.387 500 ASP AAA C 1
ATOM 1237 O O . ASP A 1 76 ? -16.582 -9.816 24.917 1.000 44.391 500 ASP AAA O 1
ATOM 1246 N N . TYR A 1 77 ? -15.358 -10.516 23.135 1.000 37.343 501 TYR AAA N 1
ATOM 1247 C CA . TYR A 1 77 ? -14.757 -11.696 23.811 1.000 36.379 501 TYR AAA CA 1
ATOM 1248 C C . TYR A 1 77 ? -13.340 -11.337 24.268 1.000 36.243 501 TYR AAA C 1
ATOM 1249 O O . TYR A 1 77 ? -12.568 -10.780 23.476 1.000 40.330 501 TYR AAA O 1
ATOM 1267 N N A HIS A 1 78 ? -13.012 -11.661 25.523 0.500 35.470 502 HIS AAA N 1
ATOM 1268 N N B HIS A 1 78 ? -13.028 -11.619 25.536 0.500 36.008 502 HIS AAA N 1
ATOM 1269 C CA A HIS A 1 78 ? -11.711 -11.351 26.174 0.500 35.982 502 HIS AAA CA 1
ATOM 1270 C CA B HIS A 1 78 ? -11.702 -11.366 26.158 0.500 36.418 502 HIS AAA CA 1
ATOM 1271 C C A HIS A 1 78 ? -11.321 -12.499 27.110 0.500 35.359 502 HIS AAA C 1
ATOM 1272 C C B HIS A 1 78 ? -11.327 -12.536 27.070 0.500 35.558 502 HIS AAA C 1
ATOM 1273 O O A HIS A 1 78 ? -12.216 -13.040 27.790 0.500 36.499 502 HIS AAA O 1
ATOM 1274 O O B HIS A 1 78 ? -12.232 -13.111 27.707 0.500 36.668 502 HIS AAA O 1
ATOM 1303 N N . HIS A 1 79 ? -10.031 -12.843 27.142 1.000 33.582 503 HIS AAA N 1
ATOM 1304 C CA . HIS A 1 79 ? -9.481 -13.945 27.969 1.000 32.220 503 HIS AAA CA 1
ATOM 1305 C C . HIS A 1 79 ? -7.976 -13.731 28.146 1.000 31.391 503 HIS AAA C 1
ATOM 1306 O O . HIS A 1 79 ? -7.332 -13.242 27.205 1.000 32.675 503 HIS AAA O 1
ATOM 1321 N N . ASP A 1 80 ? -7.432 -14.098 29.307 1.000 32.131 504 ASP AAA N 1
ATOM 1322 C CA . ASP A 1 80 ? -6.001 -13.870 29.641 1.000 35.214 504 ASP AAA CA 1
ATOM 1323 C C . ASP A 1 80 ? -5.090 -14.672 28.699 1.000 31.809 504 ASP AAA C 1
ATOM 1324 O O . ASP A 1 80 ? -3.904 -14.312 28.601 1.000 31.060 504 ASP AAA O 1
ATOM 1333 N N . ASN A 1 81 ? -5.606 -15.708 28.025 1.000 30.614 505 ASN AAA N 1
ATOM 1334 C CA . ASN A 1 81 ? -4.824 -16.528 27.059 1.000 29.055 505 ASN AAA CA 1
ATOM 1335 C C . ASN A 1 81 ? -5.308 -16.282 25.624 1.000 29.906 505 ASN AAA C 1
ATOM 1336 O O . ASN A 1 81 ? -5.045 -17.133 24.755 1.000 28.119 505 ASN AAA O 1
ATOM 1347 N N . VAL A 1 82 ? -5.945 -15.135 25.370 1.000 29.449 506 VAL AAA N 1
ATOM 1348 C CA . VAL A 1 82 ? -6.325 -14.681 24.000 1.000 27.790 506 VAL AAA CA 1
ATOM 1349 C C . VAL A 1 82 ? -5.707 -13.297 23.800 1.000 28.456 506 VAL AAA C 1
ATOM 1350 O O . VAL A 1 82 ? -5.908 -12.435 24.675 1.000 29.161 506 VAL AAA O 1
ATOM 1363 N N . VAL A 1 83 ? -4.964 -13.105 22.711 1.000 28.276 507 VAL AAA N 1
ATOM 1364 C CA . VAL A 1 83 ? -4.348 -11.787 22.369 1.000 29.598 507 VAL AAA CA 1
ATOM 1365 C C . VAL A 1 83 ? -5.459 -10.728 22.355 1.000 30.978 507 VAL AAA C 1
ATOM 1366 O O . VAL A 1 83 ? -6.501 -10.944 21.704 1.000 31.266 507 VAL AAA O 1
ATOM 1379 N N . ASP A 1 84 ? -5.237 -9.632 23.083 1.000 31.677 508 ASP AAA N 1
ATOM 1380 C CA . ASP A 1 84 ? -6.191 -8.505 23.242 1.000 34.710 508 ASP AAA CA 1
ATOM 1381 C C . ASP A 1 84 ? -6.329 -7.771 21.897 1.000 32.096 508 ASP AAA C 1
ATOM 1382 O O . ASP A 1 84 ? -5.296 -7.340 21.365 1.000 32.803 508 ASP AAA O 1
ATOM 1391 N N . MET A 1 85 ? -7.547 -7.682 21.353 1.000 31.185 509 MET AAA N 1
ATOM 1392 C CA . MET A 1 85 ? -7.900 -6.777 20.225 1.000 32.246 509 MET AAA CA 1
ATOM 1393 C C . MET A 1 85 ? -8.469 -5.494 20.832 1.000 34.267 509 MET AAA C 1
ATOM 1394 O O . MET A 1 85 ? -9.510 -5.573 21.509 1.000 34.052 509 MET AAA O 1
ATOM 1408 N N . TYR A 1 86 ? -7.803 -4.361 20.618 1.000 33.887 510 TYR AAA N 1
ATOM 1409 C CA . TYR A 1 86 ? -8.173 -3.070 21.253 1.000 35.688 510 TYR AAA CA 1
ATOM 1410 C C . TYR A 1 86 ? -9.273 -2.387 20.447 1.000 34.819 510 TYR AAA C 1
ATOM 1411 O O . TYR A 1 86 ? -10.281 -1.942 21.027 1.000 38.210 510 TYR AAA O 1
ATOM 1429 N N . SER A 1 87 ? -9.084 -2.305 19.138 1.000 34.404 511 SER AAA N 1
ATOM 1430 C CA . SER A 1 87 ? -9.949 -1.500 18.247 1.000 35.440 511 SER AAA CA 1
ATOM 1431 C C . SER A 1 87 ? -9.613 -1.828 16.799 1.000 34.454 511 SER AAA C 1
ATOM 1432 O O . SER A 1 87 ? -8.524 -2.387 16.540 1.000 36.244 511 SER AAA O 1
ATOM 1440 N N . SER A 1 88 ? -10.538 -1.504 15.908 1.000 32.760 512 SER AAA N 1
ATOM 1441 C CA . SER A 1 88 ? -10.365 -1.632 14.444 1.000 31.597 512 SER AAA CA 1
ATOM 1442 C C . SER A 1 88 ? -10.801 -0.322 13.800 1.000 32.177 512 SER AAA C 1
ATOM 1443 O O . SER A 1 88 ? -11.662 0.373 14.380 1.000 33.390 512 SER AAA O 1
ATOM 1451 N N . TYR A 1 89 ? -10.199 -0.003 12.661 1.000 31.877 513 TYR AAA N 1
ATOM 1452 C CA . TYR A 1 89 ? -10.446 1.248 11.906 1.000 32.900 513 TYR AAA CA 1
ATOM 1453 C C . TYR A 1 89 ? -10.368 0.961 10.411 1.000 33.606 513 TYR AAA C 1
ATOM 1454 O O . TYR A 1 89 ? -9.690 -0.003 10.016 1.000 33.261 513 TYR AAA O 1
ATOM 1472 N N . LEU A 1 90 ? -11.034 1.795 9.616 1.000 33.367 514 LEU AAA N 1
ATOM 1473 C CA . LEU A 1 90 ? -10.796 1.895 8.157 1.000 36.644 514 LEU AAA CA 1
ATOM 1474 C C . LEU A 1 90 ? -9.922 3.125 7.925 1.000 36.363 514 LEU AAA C 1
ATOM 1475 O O . LEU A 1 90 ? -10.320 4.215 8.369 1.000 39.160 514 LEU AAA O 1
ATOM 1491 N N . VAL A 1 91 ? -8.747 2.917 7.331 1.000 34.905 515 VAL AAA N 1
ATOM 1492 C CA . VAL A 1 91 ? -7.764 3.974 6.965 1.000 37.041 515 VAL AAA CA 1
ATOM 1493 C C . VAL A 1 91 ? -7.505 3.850 5.463 1.000 37.535 515 VAL AAA C 1
ATOM 1494 O O . VAL A 1 91 ? -6.785 2.920 5.064 1.000 37.575 515 VAL AAA O 1
ATOM 1507 N N . GLY A 1 92 ? -8.077 4.758 4.670 1.000 39.423 516 GLY AAA N 1
ATOM 1508 C CA . GLY A 1 92 ? -8.110 4.641 3.202 1.000 41.276 516 GLY AAA CA 1
ATOM 1509 C C . GLY A 1 92 ? -8.748 3.323 2.804 1.000 40.297 516 GLY AAA C 1
ATOM 1510 O O . GLY A 1 92 ? -9.883 3.067 3.241 1.000 41.521 516 GLY AAA O 1
ATOM 1514 N N . ASP A 1 93 ? -8.025 2.485 2.062 1.000 39.749 517 ASP AAA N 1
ATOM 1515 C CA . ASP A 1 93 ? -8.538 1.190 1.546 1.000 40.477 517 ASP AAA CA 1
ATOM 1516 C C . ASP A 1 93 ? -8.033 0.035 2.416 1.000 39.447 517 ASP AAA C 1
ATOM 1517 O O . ASP A 1 93 ? -8.048 -1.108 1.924 1.000 40.560 517 ASP AAA O 1
ATOM 1526 N N . GLU A 1 94 ? -7.627 0.309 3.661 1.000 37.327 518 GLU AAA N 1
ATOM 1527 C CA . GLU A 1 94 ? -7.060 -0.712 4.580 1.000 36.694 518 GLU AAA CA 1
ATOM 1528 C C . GLU A 1 94 ? -7.941 -0.836 5.825 1.000 36.167 518 GLU AAA C 1
ATOM 1529 O O . GLU A 1 94 ? -8.389 0.198 6.351 1.000 36.412 518 GLU AAA O 1
ATOM 1541 N N . LEU A 1 95 ? -8.182 -2.073 6.261 1.000 33.329 519 LEU AAA N 1
ATOM 1542 C CA . LEU A 1 95 ? -8.690 -2.383 7.617 1.000 32.924 519 LEU AAA CA 1
ATOM 1543 C C . LEU A 1 95 ? -7.477 -2.456 8.543 1.000 31.984 519 LEU AAA C 1
ATOM 1544 O O . LEU A 1 95 ? -6.538 -3.208 8.230 1.000 33.348 519 LEU AAA O 1
ATOM 1560 N N . TRP A 1 96 ? -7.484 -1.670 9.618 1.000 31.276 520 TRP AAA N 1
ATOM 1561 C CA . TRP A 1 96 ? -6.435 -1.687 10.665 1.000 32.186 520 TRP AAA CA 1
ATOM 1562 C C . TRP A 1 96 ? -7.026 -2.329 11.917 1.000 31.612 520 TRP AAA C 1
ATOM 1563 O O . TRP A 1 96 ? -8.127 -1.926 12.334 1.000 32.086 520 TRP AAA O 1
ATOM 1584 N N . VAL A 1 97 ? -6.338 -3.324 12.465 1.000 31.603 521 VAL AAA N 1
ATOM 1585 C CA . VAL A 1 97 ? -6.728 -3.959 13.752 1.000 32.059 521 VAL AAA CA 1
ATOM 1586 C C . VAL A 1 97 ? -5.587 -3.703 14.727 1.000 31.209 521 VAL AAA C 1
ATOM 1587 O O . VAL A 1 97 ? -4.454 -4.148 14.454 1.000 31.681 521 VAL AAA O 1
ATOM 1600 N N . VAL A 1 98 ? -5.884 -2.950 15.783 1.000 31.942 522 VAL AAA N 1
ATOM 1601 C CA . VAL A 1 98 ? -4.901 -2.560 16.827 1.000 32.493 522 VAL AAA CA 1
ATOM 1602 C C . VAL A 1 98 ? -5.006 -3.598 17.944 1.000 30.397 522 VAL AAA C 1
ATOM 1603 O O . VAL A 1 98 ? -6.123 -3.853 18.434 1.000 31.184 522 VAL AAA O 1
ATOM 1616 N N . MET A 1 99 ? -3.879 -4.206 18.287 1.000 31.214 523 MET AAA N 1
ATOM 1617 C CA . MET A 1 99 ? -3.839 -5.379 19.190 1.000 32.261 523 MET AAA CA 1
ATOM 1618 C C . MET A 1 99 ? -2.649 -5.258 20.125 1.000 31.540 523 MET AAA C 1
ATOM 1619 O O . MET A 1 99 ? -1.723 -4.491 19.827 1.000 32.352 523 MET AAA O 1
ATOM 1633 N N . GLU A 1 100 ? -2.671 -6.073 21.175 1.000 33.104 524 GLU AAA N 1
ATOM 1634 C CA . GLU A 1 100 ? -1.516 -6.325 22.059 1.000 34.149 524 GLU AAA CA 1
ATOM 1635 C C . GLU A 1 100 ? -0.315 -6.726 21.196 1.000 32.619 524 GLU AAA C 1
ATOM 1636 O O . GLU A 1 100 ? -0.491 -7.536 20.254 1.000 34.820 524 GLU AAA O 1
ATOM 1648 N N . PHE A 1 101 ? 0.850 -6.151 21.491 1.000 32.630 525 PHE AAA N 1
ATOM 1649 C CA . PHE A 1 101 ? 2.170 -6.591 20.977 1.000 33.581 525 PHE AAA CA 1
ATOM 1650 C C . PHE A 1 101 ? 2.768 -7.544 22.019 1.000 32.543 525 PHE AAA C 1
ATOM 1651 O O . PHE A 1 101 ? 3.138 -7.100 23.119 1.000 33.063 525 PHE AAA O 1
ATOM 1668 N N . LEU A 1 102 ? 2.813 -8.838 21.706 1.000 32.753 526 LEU AAA N 1
ATOM 1669 C CA . LEU A 1 102 ? 3.499 -9.836 22.565 1.000 33.169 526 LEU AAA CA 1
ATOM 1670 C C . LEU A 1 102 ? 4.948 -9.925 22.088 1.000 32.552 526 LEU AAA C 1
ATOM 1671 O O . LEU A 1 102 ? 5.156 -10.128 20.874 1.000 35.913 526 LEU AAA O 1
ATOM 1687 N N . GLU A 1 103 ? 5.903 -9.776 23.008 1.000 30.441 527 GLU AAA N 1
ATOM 1688 C CA . GLU A 1 103 ? 7.340 -9.577 22.685 1.000 34.346 527 GLU AAA CA 1
ATOM 1689 C C . GLU A 1 103 ? 8.129 -10.883 22.838 1.000 35.050 527 GLU AAA C 1
ATOM 1690 O O . GLU A 1 103 ? 9.353 -10.837 22.652 1.000 38.144 527 GLU AAA O 1
ATOM 1702 N N . GLY A 1 104 ? 7.456 -12.006 23.111 1.000 34.030 528 GLY AAA N 1
ATOM 1703 C CA . GLY A 1 104 ? 8.103 -13.317 23.317 1.000 34.433 528 GLY AAA CA 1
ATOM 1704 C C . GLY A 1 104 ? 8.147 -14.161 22.054 1.000 34.412 528 GLY AAA C 1
ATOM 1705 O O . GLY A 1 104 ? 8.588 -15.330 22.145 1.000 35.869 528 GLY AAA O 1
ATOM 1709 N N . GLY A 1 105 ? 7.715 -13.610 20.915 1.000 34.101 529 GLY AAA N 1
ATOM 1710 C CA . GLY A 1 105 ? 7.680 -14.322 19.623 1.000 34.343 529 GLY AAA CA 1
ATOM 1711 C C . GLY A 1 105 ? 6.622 -15.415 19.605 1.000 32.772 529 GLY AAA C 1
ATOM 1712 O O . GLY A 1 105 ? 5.728 -15.416 20.473 1.000 32.085 529 GLY AAA O 1
ATOM 1716 N N . ALA A 1 106 ? 6.704 -16.322 18.636 1.000 32.484 530 ALA AAA N 1
ATOM 1717 C CA . ALA A 1 106 ? 5.684 -17.367 18.403 1.000 30.943 530 ALA AAA CA 1
ATOM 1718 C C . ALA A 1 106 ? 6.217 -18.725 18.875 1.000 29.513 530 ALA AAA C 1
ATOM 1719 O O . ALA A 1 106 ? 7.444 -18.903 18.989 1.000 28.702 530 ALA AAA O 1
ATOM 1726 N N . LEU A 1 107 ? 5.301 -19.650 19.136 1.000 28.043 531 LEU AAA N 1
ATOM 1727 C CA . LEU A 1 107 ? 5.639 -21.025 19.579 1.000 29.248 531 LEU AAA CA 1
ATOM 1728 C C . LEU A 1 107 ? 6.471 -21.715 18.486 1.000 28.822 531 LEU AAA C 1
ATOM 1729 O O . LEU A 1 107 ? 7.366 -22.513 18.831 1.000 29.924 531 LEU AAA O 1
ATOM 1745 N N . THR A 1 108 ? 6.224 -21.393 17.214 1.000 28.712 532 THR AAA N 1
ATOM 1746 C CA . THR A 1 108 ? 6.969 -21.959 16.060 1.000 29.568 532 THR AAA CA 1
ATOM 1747 C C . THR A 1 108 ? 8.479 -21.858 16.296 1.000 30.477 532 THR AAA C 1
ATOM 1748 O O . THR A 1 108 ? 9.178 -22.846 16.059 1.000 32.626 532 THR AAA O 1
ATOM 1759 N N . ASP A 1 109 ? 8.984 -20.699 16.722 1.000 32.557 533 ASP AAA N 1
ATOM 1760 C CA . ASP A 1 109 ? 10.444 -20.507 16.920 1.000 34.816 533 ASP AAA CA 1
ATOM 1761 C C . ASP A 1 109 ? 10.970 -21.536 17.927 1.000 35.269 533 ASP AAA C 1
ATOM 1762 O O . ASP A 1 109 ? 12.098 -22.034 17.738 1.000 38.957 533 ASP AAA O 1
ATOM 1771 N N . ILE A 1 110 ? 10.187 -21.840 18.961 1.000 33.222 534 ILE AAA N 1
ATOM 1772 C CA . ILE A 1 110 ? 10.589 -22.800 20.029 1.000 33.169 534 ILE AAA CA 1
ATOM 1773 C C . ILE A 1 110 ? 10.624 -24.211 19.437 1.000 33.609 534 ILE AAA C 1
ATOM 1774 O O . ILE A 1 110 ? 11.679 -24.849 19.543 1.000 36.322 534 ILE AAA O 1
ATOM 1790 N N . VAL A 1 111 ? 9.531 -24.667 18.819 1.000 33.119 535 VAL AAA N 1
ATOM 1791 C CA . VAL A 1 111 ? 9.399 -26.091 18.377 1.000 33.204 535 VAL AAA CA 1
ATOM 1792 C C . VAL A 1 111 ? 10.401 -26.377 17.250 1.000 34.761 535 VAL AAA C 1
ATOM 1793 O O . VAL A 1 111 ? 10.742 -27.556 17.072 1.000 35.052 535 VAL AAA O 1
ATOM 1806 N N . THR A 1 112 ? 10.870 -25.359 16.520 1.000 36.415 536 THR AAA N 1
ATOM 1807 C CA . THR A 1 112 ? 11.822 -25.542 15.391 1.000 39.273 536 THR AAA CA 1
ATOM 1808 C C . THR A 1 112 ? 13.275 -25.535 15.891 1.000 40.930 536 THR AAA C 1
ATOM 1809 O O . THR A 1 112 ? 14.136 -26.003 15.127 1.000 47.053 536 THR AAA O 1
ATOM 1820 N N . HIS A 1 113 ? 13.556 -25.048 17.108 1.000 38.755 537 HIS AAA N 1
ATOM 1821 C CA . HIS A 1 113 ? 14.948 -24.800 17.583 1.000 43.823 537 HIS AAA CA 1
ATOM 1822 C C . HIS A 1 113 ? 15.262 -25.467 18.930 1.000 44.178 537 HIS AAA C 1
ATOM 1823 O O . HIS A 1 113 ? 16.454 -25.457 19.299 1.000 47.437 537 HIS AAA O 1
ATOM 1838 N N . THR A 1 114 ? 14.271 -26.006 19.649 1.000 43.358 538 THR AAA N 1
ATOM 1839 C CA . THR A 1 114 ? 14.478 -26.705 20.949 1.000 44.875 538 THR AAA CA 1
ATOM 1840 C C . THR A 1 114 ? 13.555 -27.918 21.049 1.000 43.680 538 THR AAA C 1
ATOM 1841 O O . THR A 1 114 ? 12.569 -27.977 20.295 1.000 42.355 538 THR AAA O 1
ATOM 1852 N N . ARG A 1 115 ? 13.873 -28.826 21.976 1.000 44.883 539 ARG AAA N 1
ATOM 1853 C CA . ARG A 1 115 ? 13.004 -29.955 22.391 1.000 43.662 539 ARG AAA CA 1
ATOM 1854 C C . ARG A 1 115 ? 12.330 -29.576 23.716 1.000 44.061 539 ARG AAA C 1
ATOM 1855 O O . ARG A 1 115 ? 13.020 -29.581 24.759 1.000 49.285 539 ARG AAA O 1
ATOM 1861 N N . MET A 1 116 ? 11.039 -29.247 23.674 1.000 38.785 540 MET AAA N 1
ATOM 1862 C CA . MET A 1 116 ? 10.219 -28.949 24.878 1.000 37.186 540 MET AAA CA 1
ATOM 1863 C C . MET A 1 116 ? 10.097 -30.224 25.717 1.000 37.735 540 MET AAA C 1
ATOM 1864 O O . MET A 1 116 ? 9.911 -31.298 25.121 1.000 38.053 540 MET AAA O 1
ATOM 1878 N N . ASN A 1 117 ? 10.187 -30.105 27.042 1.000 36.556 541 ASN AAA N 1
ATOM 1879 C CA . ASN A 1 117 ? 9.899 -31.226 27.981 1.000 37.135 541 ASN AAA CA 1
ATOM 1880 C C . ASN A 1 117 ? 8.383 -31.274 28.205 1.000 35.396 541 ASN AAA C 1
ATOM 1881 O O . ASN A 1 117 ? 7.690 -30.347 27.753 1.000 35.270 541 ASN AAA O 1
ATOM 1892 N N . GLU A 1 118 ? 7.874 -32.315 28.867 1.000 35.943 542 GLU AAA N 1
ATOM 1893 C CA . GLU A 1 118 ? 6.409 -32.548 28.981 1.000 35.315 542 GLU AAA CA 1
ATOM 1894 C C . GLU A 1 118 ? 5.774 -31.487 29.894 1.000 35.020 542 GLU AAA C 1
ATOM 1895 O O . GLU A 1 118 ? 4.592 -31.176 29.668 1.000 35.340 542 GLU AAA O 1
ATOM 1907 N N . GLU A 1 119 ? 6.510 -30.957 30.878 1.000 35.330 543 GLU AAA N 1
ATOM 1908 C CA . GLU A 1 119 ? 6.034 -29.841 31.744 1.000 35.331 543 GLU AAA CA 1
ATOM 1909 C C . GLU A 1 119 ? 5.705 -28.638 30.851 1.000 34.312 543 GLU AAA C 1
ATOM 1910 O O . GLU A 1 119 ? 4.603 -28.070 30.985 1.000 32.988 543 GLU AAA O 1
ATOM 1922 N N . GLN A 1 120 ? 6.631 -28.291 29.960 1.000 34.936 544 GLN AAA N 1
ATOM 1923 C CA . GLN A 1 120 ? 6.510 -27.128 29.041 1.000 33.703 544 GLN AAA CA 1
ATOM 1924 C C . GLN A 1 120 ? 5.357 -27.371 28.058 1.000 32.144 544 GLN AAA C 1
ATOM 1925 O O . GLN A 1 120 ? 4.577 -26.436 27.824 1.000 31.540 544 GLN AAA O 1
ATOM 1939 N N . ILE A 1 121 ? 5.221 -28.588 27.522 1.000 31.191 545 ILE AAA N 1
ATOM 1940 C CA . ILE A 1 121 ? 4.098 -28.929 26.599 1.000 29.699 545 ILE AAA CA 1
ATOM 1941 C C . ILE A 1 121 ? 2.776 -28.809 27.370 1.000 28.991 545 ILE AAA C 1
ATOM 1942 O O . ILE A 1 121 ? 1.822 -28.229 26.818 1.000 28.337 545 ILE AAA O 1
ATOM 1958 N N . ALA A 1 122 ? 2.705 -29.358 28.588 1.000 30.729 546 ALA AAA N 1
ATOM 1959 C CA . ALA A 1 122 ? 1.503 -29.293 29.452 1.000 31.043 546 ALA AAA CA 1
ATOM 1960 C C . ALA A 1 122 ? 1.139 -27.824 29.713 1.000 30.567 546 ALA AAA C 1
ATOM 1961 O O . ALA A 1 122 ? -0.059 -27.495 29.679 1.000 30.347 546 ALA AAA O 1
ATOM 1968 N N . THR A 1 123 ? 2.142 -26.979 29.955 1.000 31.356 547 THR AAA N 1
ATOM 1969 C CA . THR A 1 123 ? 1.980 -25.523 30.240 1.000 30.970 547 THR AAA CA 1
ATOM 1970 C C . THR A 1 123 ? 1.292 -24.852 29.045 1.000 30.722 547 THR AAA C 1
ATOM 1971 O O . THR A 1 123 ? 0.304 -24.109 29.246 1.000 31.103 547 THR AAA O 1
ATOM 1982 N N . VAL A 1 124 ? 1.782 -25.117 27.838 1.000 29.235 548 VAL AAA N 1
ATOM 1983 C CA . VAL A 1 124 ? 1.205 -24.552 26.585 1.000 28.037 548 VAL AAA CA 1
ATOM 1984 C C . VAL A 1 124 ? -0.220 -25.091 26.436 1.000 28.704 548 VAL AAA C 1
ATOM 1985 O O . VAL A 1 124 ? -1.124 -24.300 26.194 1.000 29.010 548 VAL AAA O 1
ATOM 1998 N N . CYS A 1 125 ? -0.427 -26.400 26.600 1.000 29.505 549 CYS AAA N 1
ATOM 1999 C CA . CYS A 1 125 ? -1.758 -27.027 26.378 1.000 28.980 549 CYS AAA CA 1
ATOM 2000 C C . CYS A 1 125 ? -2.802 -26.469 27.356 1.000 28.751 549 CYS AAA C 1
ATOM 2001 O O . CYS A 1 125 ? -3.956 -26.258 26.929 1.000 29.532 549 CYS AAA O 1
ATOM 2009 N N . LEU A 1 126 ? -2.432 -26.269 28.624 1.000 30.712 550 LEU AAA N 1
ATOM 2010 C CA . LEU A 1 126 ? -3.356 -25.736 29.663 1.000 30.346 550 LEU AAA CA 1
ATOM 2011 C C . LEU A 1 126 ? -3.843 -24.346 29.232 1.000 29.740 550 LEU AAA C 1
ATOM 2012 O O . LEU A 1 126 ? -5.068 -24.107 29.253 1.000 30.288 550 LEU AAA O 1
ATOM 2028 N N . SER A 1 127 ? -2.920 -23.472 28.835 1.000 30.585 551 SER AAA N 1
ATOM 2029 C CA . SER A 1 127 ? -3.231 -22.073 28.434 1.000 30.254 551 SER AAA CA 1
ATOM 2030 C C . SER A 1 127 ? -4.115 -22.083 27.182 1.000 28.785 551 SER AAA C 1
ATOM 2031 O O . SER A 1 127 ? -5.151 -21.395 27.172 1.000 28.768 551 SER AAA O 1
ATOM 2039 N N . VAL A 1 128 ? -3.757 -22.883 26.176 1.000 27.339 552 VAL AAA N 1
ATOM 2040 C CA . VAL A 1 128 ? -4.522 -22.936 24.898 1.000 27.730 552 VAL AAA CA 1
ATOM 2041 C C . VAL A 1 128 ? -5.909 -23.530 25.172 1.000 27.647 552 VAL AAA C 1
ATOM 2042 O O . VAL A 1 128 ? -6.889 -23.020 24.620 1.000 27.235 552 VAL AAA O 1
ATOM 2055 N N . LEU A 1 129 ? -6.009 -24.559 26.019 1.000 28.611 553 LEU AAA N 1
ATOM 2056 C CA . LEU A 1 129 ? -7.316 -25.204 26.300 1.000 29.088 553 LEU AAA CA 1
ATOM 2057 C C . LEU A 1 129 ? -8.217 -24.276 27.117 1.000 28.950 553 LEU AAA C 1
ATOM 2058 O O . LEU A 1 129 ? -9.441 -24.323 26.903 1.000 30.880 553 LEU AAA O 1
ATOM 2074 N N . ARG A 1 130 ? -7.647 -23.467 28.014 1.000 29.744 554 ARG AAA N 1
ATOM 2075 C CA . ARG A 1 130 ? -8.420 -22.428 28.744 1.000 31.554 554 ARG AAA CA 1
ATOM 2076 C C . ARG A 1 130 ? -9.042 -21.470 27.725 1.000 28.857 554 ARG AAA C 1
ATOM 2077 O O . ARG A 1 130 ? -10.264 -21.251 27.794 1.000 30.920 554 ARG AAA O 1
ATOM 2098 N N . ALA A 1 131 ? -8.241 -20.966 26.785 1.000 30.299 555 ALA AAA N 1
ATOM 2099 C CA . ALA A 1 131 ? -8.701 -20.088 25.683 1.000 30.056 555 ALA AAA CA 1
ATOM 2100 C C . ALA A 1 131 ? -9.806 -20.797 24.889 1.000 29.361 555 ALA AAA C 1
ATOM 2101 O O . ALA A 1 131 ? -10.889 -20.217 24.724 1.000 29.564 555 ALA AAA O 1
ATOM 2108 N N . LEU A 1 132 ? -9.563 -22.030 24.440 1.000 29.836 556 LEU AAA N 1
ATOM 2109 C CA . LEU A 1 132 ? -10.514 -22.753 23.556 1.000 29.732 556 LEU AAA CA 1
ATOM 2110 C C . LEU A 1 132 ? -11.808 -23.062 24.316 1.000 29.377 556 LEU AAA C 1
ATOM 2111 O O . LEU A 1 132 ? -12.880 -22.917 23.724 1.000 31.193 556 LEU AAA O 1
ATOM 2127 N N . SER A 1 133 ? -11.728 -23.481 25.579 1.000 31.067 557 SER AAA N 1
ATOM 2128 C CA . SER A 1 133 ? -12.933 -23.771 26.397 1.000 33.172 557 SER AAA CA 1
ATOM 2129 C C . SER A 1 133 ? -13.818 -22.518 26.458 1.000 32.680 557 SER AAA C 1
ATOM 2130 O O . SER A 1 133 ? -15.041 -22.623 26.236 1.000 32.229 557 SER AAA O 1
ATOM 2138 N N . TYR A 1 134 ? -13.207 -21.364 26.728 1.000 32.933 558 TYR AAA N 1
ATOM 2139 C CA . TYR A 1 134 ? -13.901 -20.052 26.791 1.000 33.343 558 TYR AAA CA 1
ATOM 2140 C C . TYR A 1 134 ? -14.539 -19.748 25.429 1.000 31.960 558 TYR AAA C 1
ATOM 2141 O O . TYR A 1 134 ? -15.752 -19.453 25.383 1.000 32.774 558 TYR AAA O 1
ATOM 2159 N N . LEU A 1 135 ? -13.756 -19.840 24.350 1.000 31.684 559 LEU AAA N 1
ATOM 2160 C CA . LEU A 1 135 ? -14.209 -19.480 22.979 1.000 31.991 559 LEU AAA CA 1
ATOM 2161 C C . LEU A 1 135 ? -15.308 -20.448 22.530 1.000 31.358 559 LEU AAA C 1
ATOM 2162 O O . LEU A 1 135 ? -16.371 -19.976 22.099 1.000 31.641 559 LEU AAA O 1
ATOM 2178 N N . HIS A 1 136 ? -15.076 -21.757 22.663 1.000 31.610 560 HIS AAA N 1
ATOM 2179 C CA . HIS A 1 136 ? -16.041 -22.807 22.245 1.000 31.660 560 HIS AAA CA 1
ATOM 2180 C C . HIS A 1 136 ? -17.381 -22.620 22.967 1.000 32.826 560 HIS AAA C 1
ATOM 2181 O O . HIS A 1 136 ? -18.421 -22.793 22.310 1.000 34.933 560 HIS AAA O 1
ATOM 2196 N N . ASN A 1 137 ? -17.362 -22.232 24.247 1.000 34.978 561 ASN AAA N 1
ATOM 2197 C CA . ASN A 1 137 ? -18.587 -21.995 25.055 1.000 38.589 561 ASN AAA CA 1
ATOM 2198 C C . ASN A 1 137 ? -19.399 -20.839 24.455 1.000 37.856 561 ASN AAA C 1
ATOM 2199 O O . ASN A 1 137 ? -20.635 -20.874 24.584 1.000 39.096 561 ASN AAA O 1
ATOM 2210 N N . GLN A 1 138 ? -18.734 -19.862 23.825 1.000 37.962 562 GLN AAA N 1
ATOM 2211 C CA . GLN A 1 138 ? -19.378 -18.684 23.180 1.000 39.064 562 GLN AAA CA 1
ATOM 2212 C C . GLN A 1 138 ? -19.766 -19.009 21.730 1.000 38.950 562 GLN AAA C 1
ATOM 2213 O O . GLN A 1 138 ? -20.359 -18.132 21.078 1.000 40.267 562 GLN AAA O 1
ATOM 2227 N N . GLY A 1 139 ? -19.447 -20.213 21.242 1.000 37.895 563 GLY AAA N 1
ATOM 2228 C CA . GLY A 1 139 ? -19.723 -20.646 19.858 1.000 37.471 563 GLY AAA CA 1
ATOM 2229 C C . GLY A 1 139 ? -18.667 -20.165 18.872 1.000 34.856 563 GLY AAA C 1
ATOM 2230 O O . GLY A 1 139 ? -18.924 -20.255 17.655 1.000 36.717 563 GLY AAA O 1
ATOM 2234 N N . VAL A 1 140 ? -17.511 -19.699 19.359 1.000 31.765 564 VAL AAA N 1
ATOM 2235 C CA . VAL A 1 140 ? -16.377 -19.239 18.503 1.000 32.639 564 VAL AAA CA 1
ATOM 2236 C C . VAL A 1 140 ? -15.505 -20.447 18.151 1.000 32.355 564 VAL AAA C 1
ATOM 2237 O O . VAL A 1 140 ? -15.109 -21.183 19.074 1.000 33.952 564 VAL AAA O 1
ATOM 2250 N N . ILE A 1 141 ? -15.223 -20.624 16.859 1.000 30.105 565 ILE AAA N 1
ATOM 2251 C CA . ILE A 1 141 ? -14.216 -21.591 16.331 1.000 30.840 565 ILE AAA CA 1
ATOM 2252 C C . ILE A 1 141 ? -13.043 -20.788 15.768 1.000 29.779 565 ILE AAA C 1
ATOM 2253 O O . ILE A 1 141 ? -13.290 -19.879 14.942 1.000 30.617 565 ILE AAA O 1
ATOM 2269 N N . HIS A 1 142 ? -11.819 -21.112 16.184 1.000 28.957 566 HIS AAA N 1
ATOM 2270 C CA . HIS A 1 142 ? -10.592 -20.396 15.750 1.000 28.578 566 HIS AAA CA 1
ATOM 2271 C C . HIS A 1 142 ? -10.268 -20.785 14.304 1.000 28.314 566 HIS AAA C 1
ATOM 2272 O O . HIS A 1 142 ? -10.070 -19.886 13.479 1.000 28.269 566 HIS AAA O 1
ATOM 2287 N N . ARG A 1 143 ? -10.187 -22.091 14.039 1.000 28.986 567 ARG AAA N 1
ATOM 2288 C CA . ARG A 1 143 ? -10.089 -22.712 12.689 1.000 29.315 567 ARG AAA CA 1
ATOM 2289 C C . ARG A 1 143 ? -8.671 -22.603 12.115 1.000 27.637 567 ARG AAA C 1
ATOM 2290 O O . ARG A 1 143 ? -8.478 -23.035 10.968 1.000 30.610 567 ARG AAA O 1
ATOM 2311 N N . ASP A 1 144 ? -7.689 -22.118 12.878 1.000 26.843 568 ASP AAA N 1
ATOM 2312 C CA . ASP A 1 144 ? -6.282 -22.086 12.402 1.000 26.997 568 ASP AAA CA 1
ATOM 2313 C C . ASP A 1 144 ? -5.322 -22.284 13.573 1.000 27.338 568 ASP AAA C 1
ATOM 2314 O O . ASP A 1 144 ? -4.299 -21.575 13.642 1.000 27.814 568 ASP AAA O 1
ATOM 2323 N N . ILE A 1 145 ? -5.613 -23.260 14.431 1.000 25.854 569 ILE AAA N 1
ATOM 2324 C CA . ILE A 1 145 ? -4.712 -23.650 15.549 1.000 26.895 569 ILE AAA CA 1
ATOM 2325 C C . ILE A 1 145 ? -3.486 -24.328 14.942 1.000 26.586 569 ILE AAA C 1
ATOM 2326 O O . ILE A 1 145 ? -3.651 -25.262 14.135 1.000 28.773 569 ILE AAA O 1
ATOM 2342 N N . LYS A 1 146 ? -2.313 -23.834 15.320 1.000 24.952 570 LYS AAA N 1
ATOM 2343 C CA . LYS A 1 146 ? -0.966 -24.298 14.912 1.000 26.760 570 LYS AAA CA 1
ATOM 2344 C C . LYS A 1 146 ? 0.034 -23.457 15.702 1.000 26.142 570 LYS AAA C 1
ATOM 2345 O O . LYS A 1 146 ? -0.395 -22.407 16.238 1.000 27.361 570 LYS AAA O 1
ATOM 2364 N N . SER A 1 147 ? 1.296 -23.879 15.766 1.000 26.445 571 SER AAA N 1
ATOM 2365 C CA . SER A 1 147 ? 2.356 -23.210 16.565 1.000 27.029 571 SER AAA CA 1
ATOM 2366 C C . SER A 1 147 ? 2.474 -21.732 16.159 1.000 27.527 571 SER AAA C 1
ATOM 2367 O O . SER A 1 147 ? 2.722 -20.900 17.048 1.000 26.644 571 SER AAA O 1
ATOM 2375 N N . ASP A 1 148 ? 2.286 -21.410 14.875 1.000 26.924 572 ASP AAA N 1
ATOM 2376 C CA . ASP A 1 148 ? 2.446 -20.021 14.357 1.000 28.577 572 ASP AAA CA 1
ATOM 2377 C C . ASP A 1 148 ? 1.393 -19.098 14.984 1.000 27.066 572 ASP AAA C 1
ATOM 2378 O O . ASP A 1 148 ? 1.651 -17.866 15.047 1.000 28.571 572 ASP AAA O 1
ATOM 2387 N N . SER A 1 149 ? 0.248 -19.644 15.403 1.000 25.796 573 SER AAA N 1
ATOM 2388 C CA . SER A 1 149 ? -0.915 -18.883 15.934 1.000 26.931 573 SER AAA CA 1
ATOM 2389 C C . SER A 1 149 ? -0.791 -18.681 17.450 1.000 26.381 573 SER AAA C 1
ATOM 2390 O O . SER A 1 149 ? -1.699 -18.075 18.040 1.000 27.471 573 SER AAA O 1
ATOM 2398 N N . ILE A 1 150 ? 0.268 -19.204 18.070 1.000 25.070 574 ILE AAA N 1
ATOM 2399 C CA . ILE A 1 150 ? 0.462 -19.147 19.548 1.000 25.938 574 ILE AAA CA 1
ATOM 2400 C C . ILE A 1 150 ? 1.604 -18.177 19.822 1.000 26.489 574 ILE AAA C 1
ATOM 2401 O O . ILE A 1 150 ? 2.713 -18.420 19.336 1.000 28.264 574 ILE AAA O 1
ATOM 2417 N N . LEU A 1 151 ? 1.328 -17.104 20.561 1.000 27.484 575 LEU AAA N 1
ATOM 2418 C CA . LEU A 1 151 ? 2.347 -16.082 20.878 1.000 28.224 575 LEU AAA CA 1
ATOM 2419 C C . LEU A 1 151 ? 2.706 -16.171 22.358 1.000 27.788 575 LEU AAA C 1
ATOM 2420 O O . LEU A 1 151 ? 1.836 -16.562 23.169 1.000 29.319 575 LEU AAA O 1
ATOM 2436 N N . LEU A 1 152 ? 3.955 -15.838 22.673 1.000 28.878 576 LEU AAA N 1
ATOM 2437 C CA . LEU A 1 152 ? 4.491 -15.810 24.055 1.000 29.958 576 LEU AAA CA 1
ATOM 2438 C C . LEU A 1 152 ? 4.667 -14.355 24.479 1.000 29.626 576 LEU AAA C 1
ATOM 2439 O O . LEU A 1 152 ? 5.114 -13.538 23.654 1.000 30.476 576 LEU AAA O 1
ATOM 2455 N N . THR A 1 153 ? 4.351 -14.060 25.733 1.000 30.309 577 THR AAA N 1
ATOM 2456 C CA . THR A 1 153 ? 4.704 -12.775 26.389 1.000 31.169 577 THR AAA CA 1
ATOM 2457 C C . THR A 1 153 ? 6.165 -12.875 26.841 1.000 33.165 577 THR AAA C 1
ATOM 2458 O O . THR A 1 153 ? 6.687 -14.008 26.910 1.000 32.718 577 THR AAA O 1
ATOM 2469 N N . SER A 1 154 ? 6.795 -11.747 27.170 1.000 33.151 578 SER AAA N 1
ATOM 2470 C CA . SER A 1 154 ? 8.214 -11.687 27.607 1.000 35.550 578 SER AAA CA 1
ATOM 2471 C C . SER A 1 154 ? 8.422 -12.549 28.863 1.000 35.775 578 SER AAA C 1
ATOM 2472 O O . SER A 1 154 ? 9.542 -13.060 29.036 1.000 38.507 578 SER AAA O 1
ATOM 2480 N N . ASP A 1 155 ? 7.390 -12.709 29.699 1.000 34.751 579 ASP AAA N 1
ATOM 2481 C CA . ASP A 1 155 ? 7.482 -13.432 31.001 1.000 36.660 579 ASP AAA CA 1
ATOM 2482 C C . ASP A 1 155 ? 7.028 -14.892 30.839 1.000 36.160 579 ASP AAA C 1
ATOM 2483 O O . ASP A 1 155 ? 6.973 -15.599 31.858 1.000 37.644 579 ASP AAA O 1
ATOM 2492 N N . GLY A 1 156 ? 6.737 -15.337 29.614 1.000 33.630 580 GLY AAA N 1
ATOM 2493 C CA . GLY A 1 156 ? 6.504 -16.763 29.309 1.000 33.605 580 GLY AAA CA 1
ATOM 2494 C C . GLY A 1 156 ? 5.049 -17.177 29.459 1.000 33.846 580 GLY AAA C 1
ATOM 2495 O O . GLY A 1 156 ? 4.802 -18.390 29.625 1.000 36.718 580 GLY AAA O 1
ATOM 2499 N N . ARG A 1 157 ? 4.108 -16.231 29.374 1.000 31.756 581 ARG AAA N 1
ATOM 2500 C CA . ARG A 1 157 ? 2.656 -16.538 29.279 1.000 31.321 581 ARG AAA CA 1
ATOM 2501 C C . ARG A 1 157 ? 2.309 -16.809 27.812 1.000 30.494 581 ARG AAA C 1
ATOM 2502 O O . ARG A 1 157 ? 3.041 -16.328 26.921 1.000 29.989 581 ARG AAA O 1
ATOM 2523 N N . ILE A 1 158 ? 1.235 -17.570 27.598 1.000 30.380 582 ILE AAA N 1
ATOM 2524 C CA . ILE A 1 158 ? 0.841 -18.164 26.290 1.000 28.922 582 ILE AAA CA 1
ATOM 2525 C C . ILE A 1 158 ? -0.512 -17.587 25.884 1.000 28.096 582 ILE AAA C 1
ATOM 2526 O O . ILE A 1 158 ? -1.460 -17.682 26.685 1.000 29.154 582 ILE AAA O 1
ATOM 2542 N N . LYS A 1 159 ? -0.604 -17.030 24.675 1.000 27.432 583 LYS AAA N 1
ATOM 2543 C CA . LYS A 1 159 ? -1.879 -16.493 24.151 1.000 27.862 583 LYS AAA CA 1
ATOM 2544 C C . LYS A 1 159 ? -2.126 -16.997 22.728 1.000 26.718 583 LYS AAA C 1
ATOM 2545 O O . LYS A 1 159 ? -1.173 -17.037 21.922 1.000 28.881 583 LYS AAA O 1
ATOM 2564 N N . LEU A 1 160 ? -3.385 -17.342 22.461 1.000 27.522 584 LEU AAA N 1
ATOM 2565 C CA . LEU A 1 160 ? -3.935 -17.656 21.121 1.000 27.832 584 LEU AAA CA 1
ATOM 2566 C C . LEU A 1 160 ? -4.090 -16.350 20.336 1.000 28.030 584 LEU AAA C 1
ATOM 2567 O O . LEU A 1 160 ? -4.670 -15.386 20.887 1.000 29.011 584 LEU AAA O 1
ATOM 2583 N N . SER A 1 161 ? -3.579 -16.328 19.106 1.000 26.517 585 SER AAA N 1
ATOM 2584 C CA . SER A 1 161 ? -3.612 -15.157 18.192 1.000 28.370 585 SER AAA CA 1
ATOM 2585 C C . SER A 1 161 ? -4.132 -15.583 16.817 1.000 28.192 585 SER AAA C 1
ATOM 2586 O O . SER A 1 161 ? -4.512 -16.760 16.655 1.000 28.536 585 SER AAA O 1
ATOM 2594 N N . ASP A 1 162 ? -4.144 -14.662 15.851 1.000 27.958 586 ASP AAA N 1
ATOM 2595 C CA . ASP A 1 162 ? -4.404 -14.966 14.417 1.000 28.854 586 ASP AAA CA 1
ATOM 2596 C C . ASP A 1 162 ? -5.825 -15.536 14.261 1.000 27.292 586 ASP AAA C 1
ATOM 2597 O O . ASP A 1 162 ? -5.985 -16.672 13.764 1.000 27.451 586 ASP AAA O 1
ATOM 2606 N N . PHE A 1 163 ? -6.823 -14.720 14.607 1.000 27.551 587 PHE AAA N 1
ATOM 2607 C CA . PHE A 1 163 ? -8.279 -15.013 14.537 1.000 28.414 587 PHE AAA CA 1
ATOM 2608 C C . PHE A 1 163 ? -8.881 -14.634 13.173 1.000 27.613 587 PHE AAA C 1
ATOM 2609 O O . PHE A 1 163 ? -10.122 -14.624 13.055 1.000 28.915 587 PHE AAA O 1
ATOM 2626 N N . GLY A 1 164 ? -8.051 -14.373 12.162 1.000 29.917 588 GLY AAA N 1
ATOM 2627 C CA . GLY A 1 164 ? -8.496 -13.973 10.811 1.000 30.894 588 GLY AAA CA 1
ATOM 2628 C C . GLY A 1 164 ? -9.483 -14.958 10.200 1.000 31.942 588 GLY AAA C 1
ATOM 2629 O O . GLY A 1 164 ? -10.362 -14.520 9.442 1.000 33.677 588 GLY AAA O 1
ATOM 2633 N N . PHE A 1 165 ? -9.348 -16.252 10.509 1.000 31.364 589 PHE AAA N 1
ATOM 2634 C CA . PHE A 1 165 ? -10.175 -17.345 9.935 1.000 32.751 589 PHE AAA CA 1
ATOM 2635 C C . PHE A 1 165 ? -11.302 -17.763 10.887 1.000 31.138 589 PHE AAA C 1
ATOM 2636 O O . PHE A 1 165 ? -12.004 -18.736 10.548 1.000 31.598 589 PHE AAA O 1
ATOM 2653 N N . CYS A 1 166 ? -11.496 -17.079 12.020 1.000 28.998 590 CYS AAA N 1
ATOM 2654 C CA . CYS A 1 166 ? -12.457 -17.527 13.063 1.000 30.662 590 CYS AAA CA 1
ATOM 2655 C C . CYS A 1 166 ? -13.887 -17.472 12.516 1.000 30.587 590 CYS AAA C 1
ATOM 2656 O O . CYS A 1 166 ? -14.128 -16.815 11.481 1.000 32.555 590 CYS AAA O 1
ATOM 2664 N N . ALA A 1 167 ? -14.791 -18.200 13.167 1.000 30.779 591 ALA AAA N 1
ATOM 2665 C CA . ALA A 1 167 ? -16.231 -18.243 12.845 1.000 33.940 591 ALA AAA CA 1
ATOM 2666 C C . ALA A 1 167 ? -17.033 -18.306 14.145 1.000 33.444 591 ALA AAA C 1
ATOM 2667 O O . ALA A 1 167 ? -16.439 -18.579 15.204 1.000 33.419 591 ALA AAA O 1
ATOM 2674 N N . GLN A 1 168 ? -18.333 -18.040 14.045 1.000 35.604 592 GLN AAA N 1
ATOM 2675 C CA . GLN A 1 168 ? -19.289 -18.125 15.175 1.000 38.899 592 GLN AAA CA 1
ATOM 2676 C C . GLN A 1 168 ? -20.433 -19.049 14.757 1.000 38.610 592 GLN AAA C 1
ATOM 2677 O O . GLN A 1 168 ? -21.023 -18.818 13.686 1.000 40.159 592 GLN AAA O 1
ATOM 2691 N N . VAL A 1 169 ? -20.698 -20.081 15.558 1.000 38.852 593 VAL AAA N 1
ATOM 2692 C CA . VAL A 1 169 ? -21.893 -20.958 15.408 1.000 39.936 593 VAL AAA CA 1
ATOM 2693 C C . VAL A 1 169 ? -22.920 -20.540 16.465 1.000 41.101 593 VAL AAA C 1
ATOM 2694 O O . VAL A 1 169 ? -22.537 -19.862 17.444 1.000 41.881 593 VAL AAA O 1
ATOM 2707 N N . SER A 1 170 ? -24.179 -20.908 16.241 1.000 43.428 594 SER AAA N 1
ATOM 2708 C CA . SER A 1 170 ? -25.348 -20.597 17.102 1.000 46.524 594 SER AAA CA 1
ATOM 2709 C C . SER A 1 170 ? -26.353 -21.748 17.005 1.000 49.071 594 SER AAA C 1
ATOM 2710 O O . SER A 1 170 ? -26.065 -22.715 16.279 1.000 48.804 594 SER AAA O 1
ATOM 2718 N N . LYS A 1 171 ? -27.488 -21.639 17.700 1.000 51.021 595 LYS AAA N 1
ATOM 2719 C CA . LYS A 1 171 ? -28.584 -22.644 17.662 1.000 54.217 595 LYS AAA CA 1
ATOM 2720 C C . LYS A 1 171 ? -29.176 -22.702 16.248 1.000 55.992 595 LYS AAA C 1
ATOM 2721 O O . LYS A 1 171 ? -29.478 -23.820 15.786 1.000 58.188 595 LYS AAA O 1
ATOM 2727 N N . GLU A 1 172 ? -29.312 -21.546 15.587 1.000 56.595 596 GLU AAA N 1
ATOM 2728 C CA . GLU A 1 172 ? -29.943 -21.413 14.242 1.000 58.581 596 GLU AAA CA 1
ATOM 2729 C C . GLU A 1 172 ? -28.927 -21.755 13.141 1.000 55.430 596 GLU AAA C 1
ATOM 2730 O O . GLU A 1 172 ? -29.373 -22.154 12.047 1.000 57.928 596 GLU AAA O 1
ATOM 2742 N N . VAL A 1 173 ? -27.624 -21.598 13.406 1.000 52.287 597 VAL AAA N 1
ATOM 2743 C CA . VAL A 1 173 ? -26.518 -21.966 12.467 1.000 50.577 597 VAL AAA CA 1
ATOM 2744 C C . VAL A 1 173 ? -25.455 -22.727 13.256 1.000 46.517 597 VAL AAA C 1
ATOM 2745 O O . VAL A 1 173 ? -24.384 -22.196 13.549 1.000 43.544 597 VAL AAA O 1
ATOM 2758 N N . PRO A 1 174 ? -25.728 -23.992 13.647 1.000 45.695 598 PRO AAA N 1
ATOM 2759 C CA . PRO A 1 174 ? -24.818 -24.741 14.516 1.000 44.876 598 PRO AAA CA 1
ATOM 2760 C C . PRO A 1 174 ? -23.520 -25.227 13.852 1.000 42.892 598 PRO AAA C 1
ATOM 2761 O O . PRO A 1 174 ? -22.612 -25.575 14.585 1.000 43.369 598 PRO AAA O 1
ATOM 2772 N N . LYS A 1 175 ? -23.447 -25.220 12.514 1.000 42.672 599 LYS AAA N 1
ATOM 2773 C CA . LYS A 1 175 ? -22.292 -25.759 11.745 1.000 41.941 599 LYS AAA CA 1
ATOM 2774 C C . LYS A 1 175 ? -21.758 -24.714 10.763 1.000 40.174 599 LYS AAA C 1
ATOM 2775 O O . LYS A 1 175 ? -22.563 -23.918 10.236 1.000 42.873 599 LYS AAA O 1
ATOM 2794 N N . ARG A 1 176 ? -20.445 -24.750 10.523 1.000 37.615 600 ARG AAA N 1
ATOM 2795 C CA . ARG A 1 176 ? -19.768 -24.040 9.410 1.000 38.317 600 ARG AAA CA 1
ATOM 2796 C C . ARG A 1 176 ? -19.483 -25.048 8.291 1.000 39.612 600 ARG AAA C 1
ATOM 2797 O O . ARG A 1 176 ? -19.435 -26.270 8.583 1.000 40.573 600 ARG AAA O 1
ATOM 2818 N N . LYS A 1 177 ? -19.308 -24.549 7.066 1.000 40.249 601 LYS AAA N 1
ATOM 2819 C CA . LYS A 1 177 ? -18.999 -25.359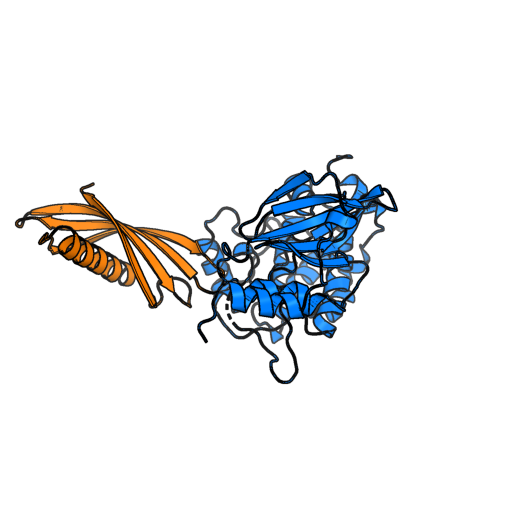 5.858 1.000 41.473 601 LYS AAA CA 1
ATOM 2820 C C . LYS A 1 177 ? -17.734 -24.839 5.164 1.000 39.710 601 LYS AAA C 1
ATOM 2821 O O . LYS A 1 177 ? -17.310 -25.483 4.203 1.000 41.052 601 LYS AAA O 1
ATOM 2854 N N . LEU A 1 179 ? -14.083 -23.954 3.770 1.000 34.188 603 LEU AAA N 1
ATOM 2855 C CA . LEU A 1 179 ? -12.692 -24.455 3.682 1.000 35.214 603 LEU AAA CA 1
ATOM 2856 C C . LEU A 1 179 ? -11.763 -23.346 4.178 1.000 34.787 603 LEU AAA C 1
ATOM 2857 O O . LEU A 1 179 ? -11.562 -22.350 3.448 1.000 35.926 603 LEU AAA O 1
ATOM 2873 N N . VAL A 1 180 ? -11.266 -23.490 5.404 1.000 34.060 604 VAL AAA N 1
ATOM 2874 C CA . VAL A 1 180 ? -10.313 -22.534 6.034 1.000 33.716 604 VAL AAA CA 1
ATOM 2875 C C . VAL A 1 180 ? -9.334 -23.338 6.885 1.000 31.753 604 VAL AAA C 1
ATOM 2876 O O . VAL A 1 180 ? -9.712 -24.427 7.360 1.000 34.011 604 VAL AAA O 1
ATOM 2889 N N . GLY A 1 181 ? -8.148 -22.779 7.101 1.000 32.701 605 GLY AAA N 1
ATOM 2890 C CA . GLY A 1 181 ? -7.110 -23.353 7.969 1.000 31.449 605 GLY AAA CA 1
ATOM 2891 C C . GLY A 1 181 ? -5.806 -23.484 7.221 1.000 29.640 605 GLY AAA C 1
ATOM 2892 O O . GLY A 1 181 ? -5.623 -22.774 6.197 1.000 29.514 605 GLY AAA O 1
ATOM 2896 N N . THR A 1 182 ? -4.934 -24.361 7.716 1.000 29.310 606 THR AAA N 1
ATOM 2897 C CA . THR A 1 182 ? -3.583 -24.620 7.164 1.000 30.236 606 THR AAA CA 1
ATOM 2898 C C . THR A 1 182 ? -3.489 -26.121 6.904 1.000 30.832 606 THR AAA C 1
ATOM 2899 O O . THR A 1 182 ? -3.711 -26.915 7.820 1.000 31.122 606 THR AAA O 1
ATOM 2910 N N . PRO A 1 183 ? -3.203 -26.540 5.648 1.000 31.703 607 PRO AAA N 1
ATOM 2911 C CA . PRO A 1 183 ? -3.329 -27.941 5.228 1.000 31.866 607 PRO AAA CA 1
ATOM 2912 C C . PRO A 1 183 ? -2.987 -29.008 6.281 1.000 32.070 607 PRO AAA C 1
ATOM 2913 O O . PRO A 1 183 ? -3.830 -29.853 6.551 1.000 32.357 607 PRO AAA O 1
ATOM 2924 N N . TYR A 1 184 ? -1.789 -28.932 6.865 1.000 31.108 608 TYR AAA N 1
ATOM 2925 C CA . TYR A 1 184 ? -1.199 -29.991 7.732 1.000 30.757 608 TYR AAA CA 1
ATOM 2926 C C . TYR A 1 184 ? -1.954 -30.093 9.061 1.000 30.039 608 TYR AAA C 1
ATOM 2927 O O . TYR A 1 184 ? -1.848 -31.156 9.711 1.000 30.024 608 TYR AAA O 1
ATOM 2945 N N . TRP A 1 185 ? -2.668 -29.030 9.455 1.000 28.598 609 TRP AAA N 1
ATOM 2946 C CA . TRP A 1 185 ? -3.403 -28.925 10.741 1.000 27.698 609 TRP AAA CA 1
ATOM 2947 C C . TRP A 1 185 ? -4.910 -29.114 10.544 1.000 28.303 609 TRP AAA C 1
ATOM 2948 O O . TRP A 1 185 ? -5.623 -29.175 11.565 1.000 29.021 609 TRP AAA O 1
ATOM 2969 N N . MET A 1 186 ? -5.391 -29.173 9.299 1.000 28.730 610 MET AAA N 1
ATOM 2970 C CA . MET A 1 186 ? -6.845 -29.243 9.005 1.000 30.080 610 MET AAA CA 1
ATOM 2971 C C . MET A 1 186 ? -7.405 -30.583 9.486 1.000 31.230 610 MET AAA C 1
ATOM 2972 O O . MET A 1 186 ? -6.765 -31.620 9.227 1.000 32.515 610 MET AAA O 1
ATOM 2986 N N . ALA A 1 187 ? -8.575 -30.549 10.126 1.000 31.541 611 ALA AAA N 1
ATOM 2987 C CA . ALA A 1 187 ? -9.353 -31.744 10.523 1.000 31.679 611 ALA AAA CA 1
ATOM 2988 C C . ALA A 1 187 ? -9.799 -32.478 9.262 1.000 33.958 611 ALA AAA C 1
ATOM 2989 O O . ALA A 1 187 ? -10.080 -31.857 8.239 1.000 33.141 611 ALA AAA O 1
ATOM 2996 N N . PRO A 1 188 ? -9.863 -33.827 9.279 1.000 34.602 612 PRO AAA N 1
ATOM 2997 C CA . PRO A 1 188 ? -10.343 -34.575 8.118 1.000 35.137 612 PRO AAA CA 1
ATOM 2998 C C . PRO A 1 188 ? -11.672 -34.042 7.559 1.000 35.257 612 PRO AAA C 1
ATOM 2999 O O . PRO A 1 188 ? -11.811 -33.997 6.347 1.000 36.848 612 PRO AAA O 1
ATOM 3010 N N . GLU A 1 189 ? -12.603 -33.643 8.434 1.000 34.789 613 GLU AAA N 1
ATOM 3011 C CA . GLU A 1 189 ? -13.967 -33.197 8.033 1.000 35.994 613 GLU AAA CA 1
ATOM 3012 C C . GLU A 1 189 ? -13.887 -31.850 7.298 1.000 35.240 613 GLU AAA C 1
ATOM 3013 O O . GLU A 1 189 ? -14.770 -31.602 6.454 1.000 36.315 613 GLU AAA O 1
ATOM 3025 N N . VAL A 1 190 ? -12.875 -31.022 7.583 1.000 33.397 614 VAL AAA N 1
ATOM 3026 C CA . VAL A 1 190 ? -12.640 -29.742 6.848 1.000 33.192 614 VAL AAA CA 1
ATOM 3027 C C . VAL A 1 190 ? -12.179 -30.084 5.426 1.000 35.221 614 VAL AAA C 1
ATOM 3028 O O . VAL A 1 190 ? -12.783 -29.560 4.472 1.000 35.468 614 VAL AAA O 1
ATOM 3041 N N . ILE A 1 191 ? -11.174 -30.955 5.293 1.000 35.876 615 ILE AAA N 1
ATOM 3042 C CA . ILE A 1 191 ? -10.604 -31.393 3.981 1.000 36.295 615 ILE AAA CA 1
ATOM 3043 C C . ILE A 1 191 ? -11.725 -32.019 3.136 1.000 38.220 615 ILE AAA C 1
ATOM 3044 O O . ILE A 1 191 ? -11.752 -31.771 1.908 1.000 39.678 615 ILE AAA O 1
ATOM 3060 N N . SER A 1 192 ? -12.627 -32.774 3.771 1.000 37.885 616 SER AAA N 1
ATOM 3061 C CA . SER A 1 192 ? -13.748 -33.506 3.123 1.000 39.571 616 SER AAA CA 1
ATOM 3062 C C . SER A 1 192 ? -14.953 -32.589 2.871 1.000 39.210 616 SER AAA C 1
ATOM 3063 O O . SER A 1 192 ? -15.935 -33.073 2.290 1.000 41.174 616 SER AAA O 1
ATOM 3071 N N . ARG A 1 193 ? -14.888 -31.328 3.305 1.000 39.759 617 ARG AAA N 1
ATOM 3072 C CA . ARG A 1 193 ? -15.936 -30.297 3.074 1.000 41.017 617 ARG AAA CA 1
ATOM 3073 C C . ARG A 1 193 ? -17.254 -30.743 3.719 1.000 40.407 617 ARG AAA C 1
ATOM 3074 O O . ARG A 1 193 ? -18.314 -30.528 3.099 1.000 42.080 617 ARG AAA O 1
ATOM 3095 N N . LEU A 1 194 ? -17.185 -31.332 4.918 1.000 39.645 618 LEU AAA N 1
ATOM 3096 C CA . LEU A 1 194 ? -18.369 -31.724 5.726 1.000 41.749 618 LEU AAA CA 1
ATOM 3097 C C . LEU A 1 194 ? -18.720 -30.575 6.666 1.000 40.874 618 LEU AAA C 1
ATOM 3098 O O . LEU A 1 194 ? -17.824 -29.860 7.110 1.000 40.699 618 LEU AAA O 1
ATOM 3114 N N . PRO A 1 195 ? -20.015 -30.361 7.001 1.000 42.367 619 PRO AAA N 1
ATOM 3115 C CA . PRO A 1 195 ? -20.389 -29.391 8.031 1.000 41.600 619 PRO AAA CA 1
ATOM 3116 C C . PRO A 1 195 ? -19.694 -29.736 9.357 1.000 39.832 619 PRO AAA C 1
ATOM 3117 O O . PRO A 1 195 ? -19.631 -30.903 9.686 1.000 42.306 619 PRO AAA O 1
ATOM 3128 N N . TYR A 1 196 ? -19.181 -28.734 10.071 1.000 38.272 620 TYR AAA N 1
ATOM 3129 C CA . TYR A 1 196 ? -18.330 -28.937 11.274 1.000 37.042 620 TYR AAA CA 1
ATOM 3130 C C . TYR A 1 196 ? -18.606 -27.863 12.331 1.000 37.494 620 TYR AAA C 1
ATOM 3131 O O . TYR A 1 196 ? -19.160 -26.787 12.002 1.000 35.937 620 TYR AAA O 1
ATOM 3149 N N . GLY A 1 197 ? -18.213 -28.170 13.572 1.000 36.941 621 GLY AAA N 1
ATOM 3150 C CA . GLY A 1 197 ? -18.282 -27.259 14.730 1.000 37.016 621 GLY AAA CA 1
ATOM 3151 C C . GLY A 1 197 ? -16.922 -27.083 15.379 1.000 35.353 621 GLY AAA C 1
ATOM 3152 O O . GLY A 1 197 ? -15.899 -27.169 14.668 1.000 34.426 621 GLY AAA O 1
ATOM 3156 N N . THR A 1 198 ? -16.910 -26.870 16.696 1.000 34.639 622 THR AAA N 1
ATOM 3157 C CA . THR A 1 198 ? -15.715 -26.489 17.495 1.000 33.146 622 THR AAA CA 1
ATOM 3158 C C . THR A 1 198 ? -14.696 -27.637 17.506 1.000 32.160 622 THR AAA C 1
ATOM 3159 O O . THR A 1 198 ? -13.515 -27.380 17.807 1.000 30.697 622 THR AAA O 1
ATOM 3170 N N . GLU A 1 199 ? -15.134 -28.861 17.196 1.000 34.015 623 GLU AAA N 1
ATOM 3171 C CA . GLU A 1 199 ? -14.284 -30.079 17.251 1.000 35.073 623 GLU AAA CA 1
ATOM 3172 C C . GLU A 1 199 ? -13.050 -29.906 16.357 1.000 32.484 623 GLU AAA C 1
ATOM 3173 O O . GLU A 1 199 ? -12.008 -30.500 16.678 1.000 32.530 623 GLU AAA O 1
ATOM 3185 N N . VAL A 1 200 ? -13.139 -29.123 15.276 1.000 31.465 624 VAL AAA N 1
ATOM 3186 C CA . VAL A 1 200 ? -12.010 -28.999 14.308 1.000 30.272 624 VAL AAA CA 1
ATOM 3187 C C . VAL A 1 200 ? -10.799 -28.399 15.036 1.000 28.893 624 VAL AAA C 1
ATOM 3188 O O . VAL A 1 200 ? -9.672 -28.779 14.700 1.000 28.469 624 VAL AAA O 1
ATOM 3201 N N . ASP A 1 201 ? -11.017 -27.513 16.017 1.000 29.588 625 ASP AAA N 1
ATOM 3202 C CA . ASP A 1 201 ? -9.919 -26.878 16.791 1.000 29.050 625 ASP AAA CA 1
ATOM 3203 C C . ASP A 1 201 ? -9.195 -27.926 17.641 1.000 27.874 625 ASP AAA C 1
ATOM 3204 O O . ASP A 1 201 ? -7.981 -27.765 17.867 1.000 26.743 625 ASP AAA O 1
ATOM 3213 N N . ILE A 1 202 ? -9.901 -28.950 18.118 1.000 29.366 626 ILE AAA N 1
ATOM 3214 C CA . ILE A 1 202 ? -9.273 -29.988 18.985 1.000 29.944 626 ILE AAA CA 1
ATOM 3215 C C . ILE A 1 202 ? -8.367 -30.876 18.124 1.000 28.734 626 ILE AAA C 1
ATOM 3216 O O . ILE A 1 202 ? -7.264 -31.192 18.596 1.000 29.124 626 ILE AAA O 1
ATOM 3232 N N . TRP A 1 203 ? -8.778 -31.222 16.899 1.000 29.427 627 TRP AAA N 1
ATOM 3233 C CA . TRP A 1 203 ? -7.903 -31.952 15.941 1.000 30.330 627 TRP AAA CA 1
ATOM 3234 C C . TRP A 1 203 ? -6.632 -31.130 15.705 1.000 29.883 627 TRP AAA C 1
ATOM 3235 O O . TRP A 1 203 ? -5.522 -31.657 15.896 1.000 28.460 627 TRP AAA O 1
ATOM 3256 N N . SER A 1 204 ? -6.787 -29.863 15.319 1.000 30.180 628 SER AAA N 1
ATOM 3257 C CA . SER A 1 204 ? -5.650 -28.962 15.021 1.000 28.468 628 SER AAA CA 1
ATOM 3258 C C . SER A 1 204 ? -4.726 -28.880 16.244 1.000 26.705 628 SER AAA C 1
ATOM 3259 O O . SER A 1 204 ? -3.496 -28.897 16.067 1.000 27.714 628 SER AAA O 1
ATOM 3267 N N . LEU A 1 205 ? -5.295 -28.795 17.449 1.000 28.621 629 LEU AAA N 1
ATOM 3268 C CA . LEU A 1 205 ? -4.503 -28.736 18.704 1.000 28.515 629 LEU AAA CA 1
ATOM 3269 C C . LEU A 1 205 ? -3.680 -30.026 18.823 1.000 27.893 629 LEU AAA C 1
ATOM 3270 O O . LEU A 1 205 ? -2.487 -29.936 19.146 1.000 27.292 629 LEU AAA O 1
ATOM 3286 N N . GLY A 1 206 ? -4.289 -31.181 18.542 1.000 30.112 630 GLY AAA N 1
ATOM 3287 C CA . GLY A 1 206 ? -3.569 -32.467 18.503 1.000 30.214 630 GLY AAA CA 1
ATOM 3288 C C . GLY A 1 206 ? -2.351 -32.399 17.595 1.000 29.033 630 GLY AAA C 1
ATOM 3289 O O . GLY A 1 206 ? -1.263 -32.834 18.010 1.000 28.288 630 GLY AAA O 1
ATOM 3293 N N . ILE A 1 207 ? -2.512 -31.846 16.392 1.000 27.456 631 ILE AAA N 1
ATOM 3294 C CA . ILE A 1 207 ? -1.397 -31.695 15.415 1.000 28.362 631 ILE AAA CA 1
ATOM 3295 C C . ILE A 1 207 ? -0.345 -30.757 16.022 1.000 27.550 631 ILE AAA C 1
ATOM 3296 O O . ILE A 1 207 ? 0.849 -31.033 15.879 1.000 27.079 631 ILE AAA O 1
ATOM 3312 N N . MET A 1 208 ? -0.762 -29.686 16.703 1.000 27.188 632 MET AAA N 1
ATOM 3313 C CA . MET A 1 208 ? 0.202 -28.763 17.352 1.000 28.143 632 MET AAA CA 1
ATOM 3314 C C . MET A 1 208 ? 0.943 -29.486 18.492 1.000 28.345 632 MET AAA C 1
ATOM 3315 O O . MET A 1 208 ? 2.133 -29.199 18.712 1.000 26.747 632 MET AAA O 1
ATOM 3329 N N . VAL A 1 209 ? 0.297 -30.418 19.194 1.000 28.824 633 VAL AAA N 1
ATOM 3330 C CA . VAL A 1 209 ? 1.000 -31.230 20.232 1.000 30.143 633 VAL AAA CA 1
ATOM 3331 C C . VAL A 1 209 ? 2.084 -32.069 19.542 1.000 29.455 633 VAL AAA C 1
ATOM 3332 O O . VAL A 1 209 ? 3.210 -32.127 20.070 1.000 28.190 633 VAL AAA O 1
ATOM 3345 N N . ILE A 1 210 ? 1.802 -32.635 18.368 1.000 29.320 634 ILE AAA N 1
ATOM 3346 C CA . ILE A 1 210 ? 2.846 -33.356 17.584 1.000 30.189 634 ILE AAA CA 1
ATOM 3347 C C . ILE A 1 210 ? 3.959 -32.366 17.207 1.000 29.556 634 ILE AAA C 1
ATOM 3348 O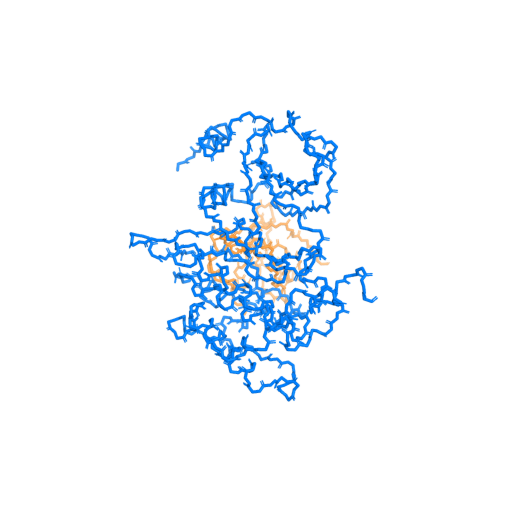 O . ILE A 1 210 ? 5.127 -32.749 17.306 1.000 30.065 634 ILE AAA O 1
ATOM 3364 N N . GLU A 1 211 ? 3.644 -31.113 16.852 1.000 30.134 635 GLU AAA N 1
ATOM 3365 C CA . GLU A 1 211 ? 4.704 -30.099 16.601 1.000 30.105 635 GLU AAA CA 1
ATOM 3366 C C . GLU A 1 211 ? 5.622 -29.974 17.823 1.000 29.851 635 GLU AAA C 1
ATOM 3367 O O . GLU A 1 211 ? 6.847 -29.895 17.643 1.000 29.799 635 GLU AAA O 1
ATOM 3379 N N . MET A 1 212 ? 5.046 -29.922 19.025 1.000 29.632 636 MET AAA N 1
ATOM 3380 C CA . MET A 1 212 ? 5.816 -29.701 20.277 1.000 31.462 636 MET AAA CA 1
ATOM 3381 C C . MET A 1 212 ? 6.639 -30.954 20.627 1.000 33.238 636 MET AAA C 1
ATOM 3382 O O . MET A 1 212 ? 7.696 -30.801 21.267 1.000 33.585 636 MET AAA O 1
ATOM 3396 N N . ILE A 1 213 ? 6.204 -32.142 20.191 1.000 33.115 637 ILE AAA N 1
ATOM 3397 C CA . ILE A 1 213 ? 6.911 -33.431 20.462 1.000 34.210 637 ILE AAA CA 1
ATOM 3398 C C . ILE A 1 213 ? 8.002 -33.632 19.400 1.000 33.097 637 ILE AAA C 1
ATOM 3399 O O . ILE A 1 213 ? 9.156 -33.862 19.791 1.000 34.951 637 ILE AAA O 1
ATOM 3415 N N . ASP A 1 214 ? 7.654 -33.508 18.115 1.000 34.091 638 ASP AAA N 1
ATOM 3416 C CA . ASP A 1 214 ? 8.502 -33.919 16.961 1.000 35.053 638 ASP AAA CA 1
ATOM 3417 C C . ASP A 1 214 ? 9.138 -32.715 16.250 1.000 35.149 638 ASP AAA C 1
ATOM 3418 O O . ASP A 1 214 ? 10.098 -32.941 15.492 1.000 37.348 638 ASP AAA O 1
ATOM 3427 N N . GLY A 1 215 ? 8.622 -31.498 16.454 1.000 32.788 639 GLY AAA N 1
ATOM 3428 C CA . GLY A 1 215 ? 9.180 -30.262 15.867 1.000 33.434 639 GLY AAA CA 1
ATOM 3429 C C . GLY A 1 215 ? 8.420 -29.806 14.630 1.000 33.698 639 GLY AAA C 1
ATOM 3430 O O . GLY A 1 215 ? 8.601 -28.634 14.218 1.000 33.109 639 GLY AAA O 1
ATOM 3434 N N . GLU A 1 216 ? 7.609 -30.693 14.049 1.000 31.780 640 GLU AAA N 1
ATOM 3435 C CA . GLU A 1 216 ? 6.837 -30.470 12.800 1.000 32.717 640 GLU AAA CA 1
ATOM 3436 C C . GLU A 1 216 ? 5.527 -31.243 12.899 1.000 31.557 640 GLU AAA C 1
ATOM 3437 O O . GLU A 1 216 ? 5.460 -32.281 13.574 1.000 31.238 640 GLU AAA O 1
ATOM 3449 N N . PRO A 1 217 ? 4.469 -30.803 12.183 1.000 30.610 641 PRO AAA N 1
ATOM 3450 C CA . PRO A 1 217 ? 3.232 -31.571 12.109 1.000 31.018 641 PRO AAA CA 1
ATOM 3451 C C . PRO A 1 217 ? 3.489 -32.806 11.252 1.000 31.974 641 PRO AAA C 1
ATOM 3452 O O . PRO A 1 217 ? 4.473 -32.851 10.514 1.000 31.401 641 PRO AAA O 1
ATOM 3463 N N . PRO A 1 218 ? 2.622 -33.841 11.325 1.000 31.878 642 PRO AAA N 1
ATOM 3464 C CA . PRO A 1 218 ? 2.758 -35.016 10.465 1.000 32.245 642 PRO AAA CA 1
ATOM 3465 C C . PRO A 1 218 ? 2.797 -34.638 8.978 1.000 33.730 642 PRO AAA C 1
ATOM 3466 O O . PRO A 1 218 ? 2.062 -33.734 8.575 1.000 32.506 642 PRO AAA O 1
ATOM 3477 N N . TYR A 1 219 ? 3.655 -35.324 8.217 1.000 33.335 643 TYR AAA N 1
ATOM 3478 C CA . TYR A 1 219 ? 3.732 -35.266 6.734 1.000 34.681 643 TYR AAA CA 1
ATOM 3479 C C . TYR A 1 219 ? 4.241 -33.894 6.265 1.000 34.778 643 TYR AAA C 1
ATOM 3480 O O . TYR A 1 219 ? 4.010 -33.553 5.091 1.000 34.823 643 TYR AAA O 1
ATOM 3498 N N . PHE A 1 220 ? 4.936 -33.138 7.124 1.000 34.196 644 PHE AAA N 1
ATOM 3499 C CA . PHE A 1 220 ? 5.383 -31.751 6.806 1.000 34.296 644 PHE AAA CA 1
ATOM 3500 C C . PHE A 1 220 ? 6.458 -31.771 5.711 1.000 36.283 644 PHE AAA C 1
ATOM 3501 O O . PHE A 1 220 ? 6.736 -30.707 5.130 1.000 36.028 644 PHE AAA O 1
ATOM 3518 N N . ASN A 1 221 ? 7.054 -32.940 5.450 1.000 37.170 645 ASN AAA N 1
ATOM 3519 C CA . ASN A 1 221 ? 8.088 -33.146 4.403 1.000 40.260 645 ASN AAA CA 1
ATOM 3520 C C . ASN A 1 221 ? 7.420 -33.326 3.032 1.000 41.682 645 ASN AAA C 1
ATOM 3521 O O . ASN A 1 221 ? 8.137 -33.229 2.016 1.000 44.987 645 ASN AAA O 1
ATOM 3532 N N . GLU A 1 222 ? 6.108 -33.589 3.002 1.000 40.438 646 GLU AAA N 1
ATOM 3533 C CA . GLU A 1 222 ? 5.339 -33.871 1.760 1.000 41.656 646 GLU AAA CA 1
ATOM 3534 C C . GLU A 1 222 ? 4.610 -32.607 1.314 1.000 39.921 646 GLU AAA C 1
ATOM 3535 O O . GLU A 1 222 ? 4.294 -31.749 2.138 1.000 36.792 646 GLU AAA O 1
ATOM 3547 N N . PRO A 1 223 ? 4.334 -32.452 -0.002 1.000 41.442 647 PRO AAA N 1
ATOM 3548 C CA . PRO A 1 223 ? 3.489 -31.362 -0.489 1.000 41.699 647 PRO AAA CA 1
ATOM 3549 C C . PRO A 1 223 ? 2.104 -31.381 0.156 1.000 39.468 647 PRO AAA C 1
ATOM 3550 O O . PRO A 1 223 ? 1.604 -32.444 0.522 1.000 39.293 647 PRO AAA O 1
ATOM 3561 N N . PRO A 1 224 ? 1.448 -30.209 0.314 1.000 38.494 648 PRO AAA N 1
ATOM 3562 C CA . PRO A 1 224 ? 0.141 -30.122 0.968 1.000 38.162 648 PRO AAA CA 1
ATOM 3563 C C . PRO A 1 224 ? -0.918 -31.108 0.454 1.000 37.097 648 PRO AAA C 1
ATOM 3564 O O . PRO A 1 224 ? -1.618 -31.675 1.260 1.000 36.216 648 PRO AAA O 1
ATOM 3575 N N . LEU A 1 225 ? -1.031 -31.272 -0.866 1.000 39.190 649 LEU AAA N 1
ATOM 3576 C CA . LEU A 1 225 ? -2.021 -32.192 -1.487 1.000 41.102 649 LEU AAA CA 1
ATOM 3577 C C . LEU A 1 225 ? -1.797 -33.614 -0.952 1.000 40.816 649 LEU AAA C 1
ATOM 3578 O O . LEU A 1 225 ? -2.785 -34.249 -0.513 1.000 39.689 649 LEU AAA O 1
ATOM 3594 N N . GLN A 1 226 ? -0.548 -34.089 -0.967 1.000 40.685 650 GLN AAA N 1
ATOM 3595 C CA . GLN A 1 226 ? -0.196 -35.465 -0.519 1.000 42.702 650 GLN AAA CA 1
ATOM 3596 C C . GLN A 1 226 ? -0.530 -35.597 0.972 1.000 40.432 650 GLN AAA C 1
ATOM 3597 O O . GLN A 1 226 ? -1.125 -36.618 1.359 1.000 42.171 650 GLN AAA O 1
ATOM 3611 N N . ALA A 1 227 ? -0.167 -34.592 1.772 1.000 37.962 651 ALA AAA N 1
ATOM 3612 C CA . ALA A 1 227 ? -0.418 -34.553 3.230 1.000 36.606 651 ALA AAA CA 1
ATOM 3613 C C . ALA A 1 227 ? -1.926 -34.620 3.498 1.000 36.417 651 ALA AAA C 1
ATOM 3614 O O . ALA A 1 227 ? -2.337 -35.412 4.351 1.000 36.577 651 ALA AAA O 1
ATOM 3621 N N . MET A 1 228 ? -2.722 -33.821 2.785 1.000 35.853 652 MET AAA N 1
ATOM 3622 C CA . MET A 1 228 ? -4.177 -33.670 3.054 1.000 35.541 652 MET AAA CA 1
ATOM 3623 C C . MET A 1 228 ? -4.923 -34.951 2.655 1.000 36.655 652 MET AAA C 1
ATOM 3624 O O . MET A 1 228 ? -5.910 -35.294 3.330 1.000 36.155 652 MET AAA O 1
ATOM 3638 N N . ARG A 1 229 ? -4.457 -35.649 1.618 1.000 38.987 653 ARG AAA N 1
ATOM 3639 C CA . ARG A 1 229 ? -4.999 -36.980 1.233 1.000 41.082 653 ARG AAA CA 1
ATOM 3640 C C . ARG A 1 229 ? -4.774 -37.972 2.383 1.000 41.260 653 ARG AAA C 1
ATOM 3641 O O . ARG A 1 229 ? -5.726 -38.720 2.696 1.000 40.218 653 ARG AAA O 1
ATOM 3662 N N . ARG A 1 230 ? -3.587 -37.958 3.004 1.000 40.242 654 ARG AAA N 1
ATOM 3663 C CA . ARG A 1 230 ? -3.243 -38.835 4.160 1.000 40.880 654 ARG AAA CA 1
ATOM 3664 C C . ARG A 1 230 ? -4.138 -38.501 5.357 1.000 39.484 654 ARG AAA C 1
ATOM 3665 O O . ARG A 1 230 ? -4.662 -39.430 5.982 1.000 40.600 654 ARG AAA O 1
ATOM 3686 N N . ILE A 1 231 ? -4.290 -37.215 5.681 1.000 37.926 655 ILE AAA N 1
ATOM 3687 C CA . ILE A 1 231 ? -5.158 -36.763 6.807 1.000 37.173 655 ILE AAA CA 1
ATOM 3688 C C . ILE A 1 231 ? -6.581 -37.268 6.543 1.000 37.315 655 ILE AAA C 1
ATOM 3689 O O . ILE A 1 231 ? -7.200 -37.808 7.480 1.000 37.940 655 ILE AAA O 1
ATOM 3705 N N . ARG A 1 232 ? -7.065 -37.098 5.309 1.000 37.632 656 ARG AAA N 1
ATOM 3706 C CA . ARG A 1 232 ? -8.457 -37.425 4.895 1.000 39.077 656 ARG AAA CA 1
ATOM 3707 C C . ARG A 1 232 ? -8.692 -38.935 4.994 1.000 40.802 656 ARG AAA C 1
ATOM 3708 O O . ARG A 1 232 ? -9.779 -39.324 5.460 1.000 44.154 656 ARG AAA O 1
ATOM 3729 N N . ASP A 1 233 ? -7.713 -39.742 4.573 1.000 40.734 657 ASP AAA N 1
ATOM 3730 C CA . ASP A 1 233 ? -7.907 -41.181 4.241 1.000 44.152 657 ASP AAA CA 1
ATOM 3731 C C . ASP A 1 233 ? -7.304 -42.096 5.315 1.000 45.782 657 ASP AAA C 1
ATOM 3732 O O . ASP A 1 233 ? -7.899 -43.161 5.551 1.000 51.229 657 ASP AAA O 1
ATOM 3741 N N . SER A 1 234 ? -6.166 -41.724 5.911 1.000 42.988 658 SER AAA N 1
ATOM 3742 C CA . SER A 1 234 ? -5.325 -42.614 6.754 1.000 44.640 658 SER AAA CA 1
ATOM 3743 C C . SER A 1 234 ? -5.788 -42.582 8.215 1.000 43.132 658 SER AAA C 1
ATOM 3744 O O . SER A 1 234 ? -6.530 -41.651 8.611 1.000 41.180 658 SER AAA O 1
ATOM 3752 N N . LEU A 1 235 ? -5.345 -43.575 8.990 1.000 40.960 659 LEU AAA N 1
ATOM 3753 C CA . LEU A 1 235 ? -5.492 -43.600 10.468 1.000 40.216 659 LEU AAA CA 1
ATOM 3754 C C . LEU A 1 235 ? -4.886 -42.325 11.043 1.000 39.041 659 LEU AAA C 1
ATOM 3755 O O . LEU A 1 235 ? -4.034 -41.709 10.405 1.000 38.846 659 LEU AAA O 1
ATOM 3771 N N . PRO A 1 236 ? -5.313 -41.882 12.248 1.000 38.893 660 PRO AAA N 1
ATOM 3772 C CA . PRO A 1 236 ? -4.713 -40.709 12.888 1.000 37.720 660 PRO AAA CA 1
ATOM 3773 C C . PRO A 1 236 ? -3.190 -40.798 12.908 1.000 38.067 660 PRO AAA C 1
ATOM 3774 O O . PRO A 1 236 ? -2.629 -41.879 13.109 1.000 40.860 660 PRO AAA O 1
ATOM 3785 N N . PRO A 1 237 ? -2.475 -39.670 12.705 1.000 37.958 661 PRO AAA N 1
ATOM 3786 C CA . PRO A 1 237 ? -1.013 -39.670 12.694 1.000 39.193 661 PRO AAA CA 1
ATOM 3787 C C . PRO A 1 237 ? -0.434 -39.930 14.093 1.000 40.978 661 PRO AAA C 1
ATOM 3788 O O . PRO A 1 237 ? -1.084 -39.590 15.068 1.000 40.910 661 PRO AAA O 1
ATOM 3799 N N . ARG A 1 238 ? 0.760 -40.526 14.151 1.000 45.297 662 ARG AAA N 1
ATOM 3800 C CA . ARG A 1 238 ? 1.466 -40.888 15.410 1.000 49.271 662 ARG AAA CA 1
ATOM 3801 C C . ARG A 1 238 ? 2.764 -40.076 15.515 1.000 47.246 662 ARG AAA C 1
ATOM 3802 O O . ARG A 1 238 ? 3.219 -39.545 14.483 1.000 48.480 662 ARG AAA O 1
ATOM 3823 N N . VAL A 1 239 ? 3.316 -39.962 16.727 1.000 46.843 663 VAL AAA N 1
ATOM 3824 C CA . VAL A 1 239 ? 4.653 -39.349 16.984 1.000 47.131 663 VAL AAA CA 1
ATOM 3825 C C . VAL A 1 239 ? 5.729 -40.270 16.396 1.000 47.989 663 VAL AAA C 1
ATOM 3826 O O . VAL A 1 239 ? 5.423 -41.455 16.145 1.000 50.886 663 VAL AAA O 1
ATOM 3839 N N . LYS A 1 240 ? 6.943 -39.744 16.201 1.000 49.497 664 LYS AAA N 1
ATOM 3840 C CA . LYS A 1 240 ? 8.077 -40.444 15.536 1.000 52.525 664 LYS AAA CA 1
ATOM 3841 C C . LYS A 1 240 ? 8.587 -41.610 16.396 1.000 54.628 664 LYS AAA C 1
ATOM 3842 O O . LYS A 1 240 ? 9.085 -42.585 15.803 1.000 58.135 664 LYS AAA O 1
ATOM 3861 N N . ASP A 1 241 ? 8.470 -41.519 17.727 1.000 54.753 665 ASP AAA N 1
ATOM 3862 C CA . ASP A 1 241 ? 9.092 -42.466 18.694 1.000 57.390 665 ASP AAA CA 1
ATOM 3863 C C . ASP A 1 241 ? 8.205 -42.586 19.940 1.000 58.899 665 ASP AAA C 1
ATOM 3864 O O . ASP A 1 241 ? 8.482 -41.882 20.930 1.000 61.013 665 ASP AAA O 1
ATOM 3873 N N . LEU A 1 242 ? 7.197 -43.464 19.895 1.000 58.637 666 LEU AAA N 1
ATOM 3874 C CA . LEU A 1 242 ? 6.190 -43.665 20.976 1.000 59.964 666 LEU AAA CA 1
ATOM 3875 C C . LEU A 1 242 ? 6.878 -43.864 22.337 1.000 61.775 666 LEU AAA C 1
ATOM 3876 O O . LEU A 1 242 ? 6.297 -43.430 23.351 1.000 63.103 666 LEU AAA O 1
ATOM 3882 N N . HIS A 1 243 ? 8.070 -44.476 22.360 1.000 62.861 667 HIS AAA N 1
ATOM 3883 C CA . HIS A 1 243 ? 8.828 -44.835 23.593 1.000 63.007 667 HIS AAA CA 1
ATOM 3884 C C . HIS A 1 243 ? 9.445 -43.595 24.264 1.000 61.072 667 HIS AAA C 1
ATOM 3885 O O . HIS A 1 243 ? 9.924 -43.740 25.409 1.000 62.997 667 HIS AAA O 1
ATOM 3900 N N . LYS A 1 244 ? 9.425 -42.429 23.603 1.000 57.117 668 LYS AAA N 1
ATOM 3901 C CA . LYS A 1 244 ? 10.015 -41.157 24.108 1.000 56.198 668 LYS AAA CA 1
ATOM 3902 C C . LYS A 1 244 ? 8.921 -40.286 24.746 1.000 53.550 668 LYS AAA C 1
ATOM 3903 O O . LYS A 1 244 ? 9.269 -39.217 25.292 1.000 56.015 668 LYS AAA O 1
ATOM 3922 N N . VAL A 1 245 ? 7.656 -40.714 24.667 1.000 48.541 669 VAL AAA N 1
ATOM 3923 C CA . VAL A 1 245 ? 6.460 -39.952 25.137 1.000 45.123 669 VAL AAA CA 1
ATOM 3924 C C . VAL A 1 245 ? 5.789 -40.750 26.259 1.000 43.003 669 VAL AAA C 1
ATOM 3925 O O . VAL A 1 245 ? 5.665 -41.980 26.113 1.000 44.785 669 VAL AAA O 1
ATOM 3938 N N . SER A 1 246 ? 5.370 -40.079 27.336 1.000 40.298 670 SER AAA N 1
ATOM 3939 C CA . SER A 1 246 ? 4.744 -40.722 28.525 1.000 40.826 670 SER AAA CA 1
ATOM 3940 C C . SER A 1 246 ? 3.396 -41.345 28.134 1.000 39.380 670 SER AAA C 1
ATOM 3941 O O . SER A 1 246 ? 2.795 -40.886 27.157 1.000 38.034 670 SER AAA O 1
ATOM 3949 N N . SER A 1 247 ? 2.926 -42.354 28.872 1.000 38.933 671 SER AAA N 1
ATOM 3950 C CA . SER A 1 247 ? 1.589 -42.966 28.649 1.000 40.790 671 SER AAA CA 1
ATOM 3951 C C . SER A 1 247 ? 0.501 -41.892 28.800 1.000 38.998 671 SER AAA C 1
ATOM 3952 O O . SER A 1 247 ? -0.467 -41.912 28.022 1.000 37.804 671 SER AAA O 1
ATOM 3960 N N . VAL A 1 248 ? 0.664 -40.955 29.737 1.000 37.104 672 VAL AAA N 1
ATOM 3961 C CA . VAL A 1 248 ? -0.373 -39.915 30.016 1.000 36.074 672 VAL AAA CA 1
ATOM 3962 C C . VAL A 1 248 ? -0.437 -38.934 28.833 1.000 34.589 672 VAL AAA C 1
ATOM 3963 O O . VAL A 1 248 ? -1.558 -38.544 28.467 1.000 35.074 672 VAL AAA O 1
ATOM 3976 N N . LEU A 1 249 ? 0.701 -38.568 28.236 1.000 35.457 673 LEU AAA N 1
ATOM 3977 C CA . LEU A 1 249 ? 0.730 -37.672 27.044 1.000 35.174 673 LEU AAA CA 1
ATOM 3978 C C . LEU A 1 249 ? 0.170 -38.435 25.836 1.000 35.144 673 LEU AAA C 1
ATOM 3979 O O . LEU A 1 249 ? -0.630 -37.859 25.100 1.000 35.198 673 LEU AAA O 1
ATOM 3995 N N . ARG A 1 250 ? 0.504 -39.719 25.660 1.000 36.411 674 ARG AAA N 1
ATOM 3996 C CA . ARG A 1 250 ? -0.063 -40.503 24.528 1.000 37.450 674 ARG AAA CA 1
ATOM 3997 C C . ARG A 1 250 ? -1.595 -40.568 24.678 1.000 35.281 674 ARG AAA C 1
ATOM 3998 O O . ARG A 1 250 ? -2.297 -40.406 23.651 1.000 37.319 674 ARG AAA O 1
ATOM 4019 N N . GLY A 1 251 ? -2.101 -40.776 25.904 1.000 36.645 675 GLY AAA N 1
ATOM 4020 C CA . GLY A 1 251 ? -3.550 -40.827 26.192 1.000 36.030 675 GLY AAA CA 1
ATOM 4021 C C . GLY A 1 251 ? -4.233 -39.505 25.884 1.000 35.951 675 GLY AAA C 1
ATOM 4022 O O . GLY A 1 251 ? -5.329 -39.514 25.280 1.000 33.984 675 GLY AAA O 1
ATOM 4026 N N . PHE A 1 252 ? -3.599 -38.405 26.293 1.000 35.576 676 PHE AAA N 1
ATOM 4027 C CA . PHE A 1 252 ? -4.033 -37.004 26.032 1.000 35.084 676 PHE AAA CA 1
ATOM 4028 C C . PHE A 1 252 ? -4.177 -36.801 24.517 1.000 32.749 676 PHE AAA C 1
ATOM 4029 O O . PHE A 1 252 ? -5.264 -36.412 24.035 1.000 34.279 676 PHE AAA O 1
ATOM 4046 N N . LEU A 1 253 ? -3.104 -37.098 23.783 1.000 34.555 677 LEU AAA N 1
ATOM 4047 C CA . LEU A 1 253 ? -3.044 -36.973 22.303 1.000 33.939 677 LEU AAA CA 1
ATOM 4048 C C . LEU A 1 253 ? -4.118 -37.870 21.669 1.000 34.597 677 LEU AAA C 1
ATOM 4049 O O . LEU A 1 253 ? -4.801 -37.400 20.756 1.000 34.969 677 LEU AAA O 1
ATOM 4065 N N . ASP A 1 254 ? -4.302 -39.100 22.173 1.000 36.350 678 ASP AAA N 1
ATOM 4066 C CA . ASP A 1 254 ? -5.275 -40.087 21.623 1.000 38.089 678 ASP AAA CA 1
ATOM 4067 C C . ASP A 1 254 ? -6.718 -39.564 21.698 1.000 37.918 678 ASP AAA C 1
ATOM 4068 O O . ASP A 1 254 ? -7.544 -40.016 20.876 1.000 40.362 678 ASP AAA O 1
ATOM 4077 N N . LEU A 1 255 ? -7.026 -38.663 22.638 1.000 36.209 679 LEU AAA N 1
ATOM 4078 C CA . LEU A 1 255 ? -8.394 -38.105 22.814 1.000 35.504 679 LEU AAA CA 1
ATOM 4079 C C . LEU A 1 255 ? -8.642 -36.972 21.809 1.000 35.130 679 LEU AAA C 1
ATOM 4080 O O . LEU A 1 255 ? -9.823 -36.670 21.552 1.000 37.274 679 LEU AAA O 1
ATOM 4096 N N . MET A 1 256 ? -7.581 -36.383 21.253 1.000 33.243 680 MET AAA N 1
ATOM 4097 C CA . MET A 1 256 ? -7.677 -35.226 20.325 1.000 32.810 680 MET AAA CA 1
ATOM 4098 C C . MET A 1 256 ? -7.688 -35.707 18.872 1.000 33.553 680 MET AAA C 1
ATOM 4099 O O . MET A 1 256 ? -8.537 -35.218 18.106 1.000 32.896 680 MET AAA O 1
ATOM 4113 N N . LEU A 1 257 ? -6.788 -36.624 18.509 1.000 33.397 681 LEU AAA N 1
ATOM 4114 C CA . LEU A 1 257 ? -6.619 -37.085 17.104 1.000 33.811 681 LEU AAA CA 1
ATOM 4115 C C . LEU A 1 257 ? -7.555 -38.271 16.854 1.000 34.557 681 LEU AAA C 1
ATOM 4116 O O . LEU A 1 257 ? -7.073 -39.404 16.630 1.000 36.756 681 LEU AAA O 1
ATOM 4132 N N . VAL A 1 258 ? -8.859 -37.984 16.888 1.000 35.638 682 VAL AAA N 1
ATOM 4133 C CA . VAL A 1 258 ? -9.970 -38.953 16.666 1.000 37.941 682 VAL AAA CA 1
ATOM 4134 C C . VAL A 1 258 ? -10.699 -38.521 15.394 1.000 36.612 682 VAL AAA C 1
ATOM 4135 O O . VAL A 1 258 ? -11.129 -37.360 15.332 1.000 36.195 682 VAL AAA O 1
ATOM 4148 N N . ARG A 1 259 ? -10.837 -39.423 14.423 1.000 36.782 683 ARG AAA N 1
ATOM 4149 C CA . ARG A 1 259 ? -11.422 -39.095 13.097 1.000 38.696 683 ARG AAA CA 1
ATOM 4150 C C . ARG A 1 259 ? -12.896 -38.708 13.269 1.000 39.460 683 ARG AAA C 1
ATOM 4151 O O . ARG A 1 259 ? -13.284 -37.671 12.708 1.000 39.246 683 ARG AAA O 1
ATOM 4172 N N . GLU A 1 260 ? -13.676 -39.490 14.025 1.000 40.942 684 GLU AAA N 1
ATOM 4173 C CA . GLU A 1 260 ? -15.128 -39.233 14.235 1.000 42.906 684 GLU AAA CA 1
ATOM 4174 C C . GLU A 1 260 ? -15.270 -38.009 15.139 1.000 42.926 684 GLU AAA C 1
ATOM 4175 O O . GLU A 1 260 ? -14.943 -38.074 16.322 1.000 40.201 684 GLU AAA O 1
ATOM 4187 N N . PRO A 1 261 ? -15.729 -36.848 14.608 1.000 43.600 685 PRO AAA N 1
ATOM 4188 C CA . PRO A 1 261 ? -15.767 -35.606 15.385 1.000 42.602 685 PRO AAA CA 1
ATOM 4189 C C . PRO A 1 261 ? -16.512 -35.733 16.723 1.000 43.960 685 PRO AAA C 1
ATOM 4190 O O . PRO A 1 261 ? -16.065 -35.148 17.696 1.000 44.199 685 PRO AAA O 1
ATOM 4201 N N . SER A 1 262 ? -17.613 -36.490 16.744 1.000 44.152 686 SER AAA N 1
ATOM 4202 C CA . SER A 1 262 ? -18.488 -36.674 17.932 1.000 46.295 686 SER AAA CA 1
ATOM 4203 C C . SER A 1 262 ? -17.762 -37.478 19.021 1.000 46.380 686 SER AAA C 1
ATOM 4204 O O . SER A 1 262 ? -18.179 -37.379 20.191 1.000 48.580 686 SER AAA O 1
ATOM 4212 N N . GLN A 1 263 ? -16.720 -38.237 18.658 1.000 45.735 687 GLN AAA N 1
ATOM 4213 C CA . GLN A 1 263 ? -15.919 -39.076 19.593 1.000 46.231 687 GLN AAA CA 1
ATOM 4214 C C . GLN A 1 263 ? -14.654 -38.328 20.032 1.000 42.982 687 GLN AAA C 1
ATOM 4215 O O . GLN A 1 263 ? -13.967 -38.808 20.946 1.000 42.655 687 GLN AAA O 1
ATOM 4229 N N . ARG A 1 264 ? -14.354 -37.186 19.412 1.000 41.659 688 ARG AAA N 1
ATOM 4230 C CA . ARG A 1 264 ? -13.204 -36.332 19.796 1.000 38.931 688 ARG AAA CA 1
ATOM 4231 C C . ARG A 1 264 ? -13.523 -35.691 21.152 1.000 38.375 688 ARG AAA C 1
ATOM 4232 O O . ARG A 1 264 ? -14.693 -35.329 21.364 1.000 40.086 688 ARG AAA O 1
ATOM 4253 N N . ALA A 1 265 ? -12.531 -35.572 22.037 1.000 37.476 689 ALA AAA N 1
ATOM 4254 C CA . ALA A 1 265 ? -12.657 -34.874 23.340 1.000 37.621 689 ALA AAA CA 1
ATOM 4255 C C . ALA A 1 265 ? -12.985 -33.397 23.096 1.000 36.432 689 ALA AAA C 1
ATOM 4256 O O . ALA A 1 265 ? -12.543 -32.848 22.067 1.000 36.159 689 ALA AAA O 1
ATOM 4263 N N . THR A 1 266 ? -13.735 -32.778 24.008 1.000 37.150 690 THR AAA N 1
ATOM 4264 C CA . THR A 1 266 ? -13.999 -31.312 24.004 1.000 36.748 690 THR AAA CA 1
ATOM 4265 C C . THR A 1 266 ? -12.871 -30.614 24.769 1.000 35.298 690 THR AAA C 1
ATOM 4266 O O . THR A 1 266 ? -12.147 -31.290 25.512 1.000 33.335 690 THR AAA O 1
ATOM 4277 N N . ALA A 1 267 ? -12.725 -29.300 24.599 1.000 33.577 691 ALA AAA N 1
ATOM 4278 C CA . ALA A 1 267 ? -11.744 -28.484 25.348 1.000 33.743 691 ALA AAA CA 1
ATOM 4279 C C . ALA A 1 267 ? -12.004 -28.649 26.849 1.000 34.465 691 ALA AAA C 1
ATOM 4280 O O . ALA A 1 267 ? -11.028 -28.840 27.600 1.000 34.882 691 ALA AAA O 1
ATOM 4287 N N . GLN A 1 268 ? -13.276 -28.591 27.254 1.000 36.728 692 GLN AAA N 1
ATOM 4288 C CA . GLN A 1 268 ? -13.706 -28.708 28.674 1.000 39.975 692 GLN AAA CA 1
ATOM 4289 C C . GLN A 1 268 ? -13.265 -30.070 29.226 1.000 40.060 692 GLN AAA C 1
ATOM 4290 O O . GLN A 1 268 ? -12.735 -30.106 30.353 1.000 40.907 692 GLN AAA O 1
ATOM 4304 N N . GLU A 1 269 ? -13.464 -31.146 28.462 1.000 39.606 693 GLU AAA N 1
ATOM 4305 C CA . GLU A 1 269 ? -13.079 -32.523 28.887 1.000 39.769 693 GLU AAA CA 1
ATOM 4306 C C . GLU A 1 269 ? -11.555 -32.592 29.054 1.000 37.768 693 GLU AAA C 1
ATOM 4307 O O . GLU A 1 269 ? -11.094 -33.145 30.071 1.000 38.035 693 GLU AAA O 1
ATOM 4319 N N . LEU A 1 270 ? -10.803 -32.029 28.102 1.000 34.415 694 LEU AAA N 1
ATOM 4320 C CA . LEU A 1 270 ? -9.317 -32.073 28.094 1.000 34.350 694 LEU AAA CA 1
ATOM 4321 C C . LEU A 1 270 ? -8.746 -31.256 29.260 1.000 35.223 694 LEU AAA C 1
ATOM 4322 O O . LEU A 1 270 ? -7.649 -31.609 29.737 1.000 35.054 694 LEU AAA O 1
ATOM 4338 N N . LEU A 1 271 ? -9.444 -30.210 29.717 1.000 35.847 695 LEU AAA N 1
ATOM 4339 C CA . LEU A 1 271 ? -8.976 -29.390 30.867 1.000 36.668 695 LEU AAA CA 1
ATOM 4340 C C . LEU A 1 271 ? -8.852 -30.265 32.119 1.000 37.057 695 LEU AAA C 1
ATOM 4341 O O . LEU A 1 271 ? -8.009 -29.938 32.979 1.000 36.256 695 LEU AAA O 1
ATOM 4357 N N . GLY A 1 272 ? -9.646 -31.337 32.208 1.000 36.662 696 GLY AAA N 1
ATOM 4358 C CA . GLY A 1 272 ? -9.648 -32.261 33.354 1.000 38.017 696 GLY AAA CA 1
ATOM 4359 C C . GLY A 1 272 ? -8.699 -33.435 33.166 1.000 37.318 696 GLY AAA C 1
ATOM 4360 O O . GLY A 1 272 ? -8.687 -34.300 34.051 1.000 38.624 696 GLY AAA O 1
ATOM 4364 N N . HIS A 1 273 ? -7.919 -33.478 32.079 1.000 35.798 697 HIS AAA N 1
ATOM 4365 C CA . HIS A 1 273 ? -7.023 -34.628 31.776 1.000 36.884 697 HIS AAA CA 1
ATOM 4366 C C . HIS A 1 273 ? -5.784 -34.552 32.664 1.000 38.097 697 HIS AAA C 1
ATOM 4367 O O . HIS A 1 273 ? -5.234 -33.470 32.869 1.000 37.649 697 HIS AAA O 1
ATOM 4382 N N . PRO A 1 274 ? -5.332 -35.689 33.246 1.000 37.510 698 PRO AAA N 1
ATOM 4383 C CA . PRO A 1 274 ? -4.165 -35.699 34.128 1.000 37.466 698 PRO AAA CA 1
ATOM 4384 C C . PRO A 1 274 ? -2.847 -35.205 33.512 1.000 37.173 698 PRO AAA C 1
ATOM 4385 O O . PRO A 1 274 ? -1.963 -34.856 34.270 1.000 37.205 698 PRO AAA O 1
ATOM 4396 N N . PHE A 1 275 ? -2.722 -35.189 32.180 1.000 34.862 699 PHE AAA N 1
ATOM 4397 C CA . PHE A 1 275 ? -1.506 -34.667 31.507 1.000 34.363 699 PHE AAA CA 1
ATOM 4398 C C . PHE A 1 275 ? -1.255 -33.223 31.973 1.000 34.264 699 PHE AAA C 1
ATOM 4399 O O . PHE A 1 275 ? -0.083 -32.846 32.192 1.000 34.897 699 PHE AAA O 1
ATOM 4416 N N . LEU A 1 276 ? -2.327 -32.447 32.151 1.000 35.984 700 LEU AAA N 1
ATOM 4417 C CA . LEU A 1 276 ? -2.247 -31.004 32.514 1.000 36.432 700 LEU AAA CA 1
ATOM 4418 C C . LEU A 1 276 ? -1.804 -30.838 33.976 1.000 36.383 700 LEU AAA C 1
ATOM 4419 O O . LEU A 1 276 ? -1.474 -29.711 34.347 1.000 38.374 700 LEU AAA O 1
ATOM 4435 N N . LYS A 1 277 ? -1.730 -31.914 34.768 1.000 38.285 701 LYS AAA N 1
ATOM 4436 C CA . LYS A 1 277 ? -1.117 -31.860 36.125 1.000 38.879 701 LYS AAA CA 1
ATOM 4437 C C . LYS A 1 277 ? 0.386 -31.583 36.020 1.000 39.118 701 LYS AAA C 1
ATOM 4438 O O . LYS A 1 277 ? 0.969 -31.167 37.038 1.000 42.314 701 LYS AAA O 1
ATOM 4457 N N . LEU A 1 278 ? 0.989 -31.815 34.847 1.000 36.727 702 LEU AAA N 1
ATOM 4458 C CA . LEU A 1 278 ? 2.435 -31.562 34.601 1.000 36.758 702 LEU AAA CA 1
ATOM 4459 C C . LEU A 1 278 ? 2.673 -30.080 34.292 1.000 34.919 702 LEU AAA C 1
ATOM 4460 O O . LEU A 1 278 ? 3.849 -29.703 34.221 1.000 36.249 702 LEU AAA O 1
ATOM 4476 N N . ALA A 1 279 ? 1.614 -29.290 34.086 1.000 36.791 703 ALA AAA N 1
ATOM 4477 C CA . ALA A 1 279 ? 1.700 -27.847 33.746 1.000 36.421 703 ALA AAA CA 1
ATOM 4478 C C . ALA A 1 279 ? 2.520 -27.114 34.815 1.000 38.007 703 ALA AAA C 1
ATOM 4479 O O . ALA A 1 279 ? 2.375 -27.439 36.013 1.000 39.243 703 ALA AAA O 1
ATOM 4486 N N . GLY A 1 280 ? 3.350 -26.159 34.385 1.000 37.399 704 GLY AAA N 1
ATOM 4487 C CA . GLY A 1 280 ? 4.231 -25.361 35.256 1.000 37.740 704 GLY AAA CA 1
ATOM 4488 C C . GLY A 1 280 ? 3.919 -23.873 35.146 1.000 38.302 704 GLY AAA C 1
ATOM 4489 O O . GLY A 1 280 ? 3.034 -23.478 34.389 1.000 36.170 704 GLY AAA O 1
ATOM 4493 N N . PRO A 1 281 ? 4.640 -23.018 35.908 1.000 39.023 705 PRO AAA N 1
ATOM 4494 C CA . PRO A 1 281 ? 4.446 -21.571 35.845 1.000 38.525 705 PRO AAA CA 1
ATOM 4495 C C . PRO A 1 281 ? 5.054 -20.963 34.584 1.000 37.841 705 PRO AAA C 1
ATOM 4496 O O . PRO A 1 281 ? 5.820 -21.612 33.874 1.000 37.850 705 PRO AAA O 1
ATOM 4507 N N . PRO A 1 282 ? 4.727 -19.694 34.259 1.000 38.520 706 PRO AAA N 1
ATOM 4508 C CA . PRO A 1 282 ? 5.318 -19.033 33.094 1.000 37.427 706 PRO AAA CA 1
ATOM 4509 C C . PRO A 1 282 ? 6.854 -19.097 33.063 1.000 37.828 706 PRO AAA C 1
ATOM 4510 O O . PRO A 1 282 ? 7.400 -19.137 31.983 1.000 38.460 706 PRO AAA O 1
ATOM 4521 N N . SER A 1 283 ? 7.512 -19.132 34.230 1.000 40.243 707 SER AAA N 1
ATOM 4522 C CA . SER A 1 283 ? 8.995 -19.170 34.351 1.000 41.960 707 SER AAA CA 1
ATOM 4523 C C . SER A 1 283 ? 9.573 -20.455 33.733 1.000 41.789 707 SER AAA C 1
ATOM 4524 O O . SER A 1 283 ? 10.764 -20.431 33.376 1.000 44.184 707 SER AAA O 1
ATOM 4532 N N . CYS A 1 284 ? 8.786 -21.530 33.596 1.000 40.548 708 CYS AAA N 1
ATOM 4533 C CA . CYS A 1 284 ? 9.245 -22.806 32.973 1.000 40.687 708 CYS AAA CA 1
ATOM 4534 C C . CYS A 1 284 ? 9.284 -22.660 31.442 1.000 39.438 708 CYS AAA C 1
ATOM 4535 O O . CYS A 1 284 ? 9.968 -23.477 30.802 1.000 39.817 708 CYS AAA O 1
ATOM 4543 N N . ILE A 1 285 ? 8.629 -21.634 30.883 1.000 38.082 709 ILE AAA N 1
ATOM 4544 C CA . ILE A 1 285 ? 8.595 -21.342 29.414 1.000 37.867 709 ILE AAA CA 1
ATOM 4545 C C . ILE A 1 285 ? 9.776 -20.440 29.027 1.000 37.415 709 ILE AAA C 1
ATOM 4546 O O . ILE A 1 285 ? 10.354 -20.658 27.949 1.000 37.021 709 ILE AAA O 1
ATOM 4562 N N . VAL A 1 286 ? 10.141 -19.483 29.883 1.000 39.672 710 VAL AAA N 1
ATOM 4563 C CA . VAL A 1 286 ? 11.155 -18.427 29.580 1.000 40.423 710 VAL AAA CA 1
ATOM 4564 C C . VAL A 1 286 ? 12.437 -19.045 29.013 1.000 40.674 710 VAL AAA C 1
ATOM 4565 O O . VAL A 1 286 ? 12.951 -18.547 28.011 1.000 41.923 710 VAL AAA O 1
ATOM 4578 N N . PRO A 1 287 ? 13.007 -20.127 29.599 1.000 40.327 711 PRO AAA N 1
ATOM 4579 C CA . PRO A 1 287 ? 14.256 -20.706 29.092 1.000 42.112 711 PRO AAA CA 1
ATOM 4580 C C . PRO A 1 287 ? 14.239 -21.218 27.639 1.000 41.152 711 PRO AAA C 1
ATOM 4581 O O . PRO A 1 287 ? 15.311 -21.369 27.088 1.000 44.317 711 PRO AAA O 1
ATOM 4592 N N . LEU A 1 288 ? 13.060 -21.488 27.063 1.000 39.865 712 LEU AAA N 1
ATOM 4593 C CA . LEU A 1 288 ? 12.897 -21.946 25.649 1.000 39.414 712 LEU AAA CA 1
ATOM 4594 C C . LEU A 1 288 ? 13.077 -20.776 24.672 1.000 39.640 712 LEU AAA C 1
ATOM 4595 O O . LEU A 1 288 ? 13.316 -21.027 23.472 1.000 37.531 712 LEU AAA O 1
ATOM 4611 N N . MET A 1 289 ? 12.922 -19.542 25.150 1.000 39.962 713 MET AAA N 1
ATOM 4612 C CA . MET A 1 289 ? 12.734 -18.356 24.274 1.000 39.874 713 MET AAA CA 1
ATOM 4613 C C . MET A 1 289 ? 14.089 -17.922 23.698 1.000 41.103 713 MET AAA C 1
ATOM 4614 O O . MET A 1 289 ? 15.112 -18.064 24.398 1.000 41.778 713 MET AAA O 1
ATOM 4628 N N . ARG A 1 290 ? 14.079 -17.455 22.446 1.000 42.118 714 ARG AAA N 1
ATOM 4629 C CA . ARG A 1 290 ? 15.273 -17.164 21.603 1.000 45.710 714 ARG AAA CA 1
ATOM 4630 C C . ARG A 1 290 ? 16.349 -16.430 22.413 1.000 47.207 714 ARG AAA C 1
ATOM 4631 O O . ARG A 1 290 ? 17.539 -16.759 22.249 1.000 49.225 714 ARG AAA O 1
ATOM 4652 N N . GLN A 1 291 ? 15.941 -15.470 23.245 1.000 49.709 715 GLN AAA N 1
ATOM 4653 C CA . GLN A 1 291 ? 16.853 -14.583 24.016 1.000 54.765 715 GLN AAA CA 1
ATOM 4654 C C . GLN A 1 291 ? 17.751 -15.420 24.940 1.000 56.194 715 GLN AAA C 1
ATOM 4655 O O . GLN A 1 291 ? 18.933 -15.050 25.090 1.000 60.593 715 GLN AAA O 1
ATOM 4669 N N . TYR A 1 292 ? 17.227 -16.510 25.513 1.000 55.920 716 TYR AAA N 1
ATOM 4670 C CA . TYR A 1 292 ? 17.831 -17.230 26.668 1.000 56.918 716 TYR AAA CA 1
ATOM 4671 C C . TYR A 1 292 ? 18.318 -18.635 26.285 1.000 57.436 716 TYR AAA C 1
ATOM 4672 O O . TYR A 1 292 ? 18.805 -19.337 27.188 1.000 59.735 716 TYR AAA O 1
ATOM 4690 N N . ARG A 1 293 ? 18.210 -19.030 25.012 1.000 57.866 717 ARG AAA N 1
ATOM 4691 C CA . ARG A 1 293 ? 18.632 -20.373 24.526 1.000 57.981 717 ARG AAA CA 1
ATOM 4692 C C . ARG A 1 293 ? 20.157 -20.500 24.614 1.000 60.991 717 ARG AAA C 1
ATOM 4693 O O . ARG A 1 293 ? 20.888 -19.540 24.371 1.000 66.918 717 ARG AAA O 1
ATOM 4714 N N . SER B 2 5 ? -5.264 -42.181 -14.082 1.000 77.516 5 SER BBB N 1
ATOM 4715 C CA . SER B 2 5 ? -5.020 -40.831 -14.680 1.000 74.782 5 SER BBB CA 1
ATOM 4716 C C . SER B 2 5 ? -6.062 -40.527 -15.768 1.000 73.589 5 SER BBB C 1
ATOM 4717 O O . SER B 2 5 ? -5.692 -39.911 -16.791 1.000 73.667 5 SER BBB O 1
ATOM 4725 N N . LEU B 2 6 ? -7.322 -40.920 -15.539 1.000 71.779 6 LEU BBB N 1
ATOM 4726 C CA . LEU B 2 6 ? -8.476 -40.665 -16.446 1.000 69.729 6 LEU BBB CA 1
ATOM 4727 C C . LEU B 2 6 ? -8.826 -39.174 -16.376 1.000 67.801 6 LEU BBB C 1
ATOM 4728 O O . LEU B 2 6 ? -8.878 -38.519 -17.438 1.000 67.926 6 LEU BBB O 1
ATOM 4744 N N . GLU B 2 7 ? -9.046 -38.679 -15.154 1.000 66.754 7 GLU BBB N 1
ATOM 4745 C CA . GLU B 2 7 ? -9.331 -37.254 -14.825 1.000 65.749 7 GLU BBB CA 1
ATOM 4746 C C . GLU B 2 7 ? -8.289 -36.361 -15.512 1.000 64.885 7 GLU BBB C 1
ATOM 4747 O O . GLU B 2 7 ? -8.669 -35.284 -16.013 1.000 65.307 7 GLU BBB O 1
ATOM 4759 N N . ILE B 2 8 ? -7.031 -36.817 -15.538 1.000 65.378 8 ILE BBB N 1
ATOM 4760 C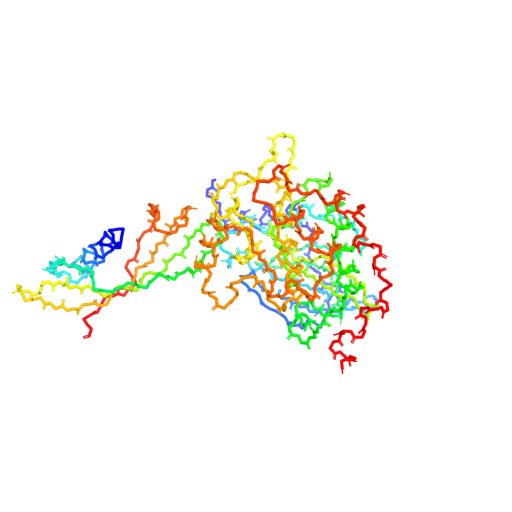 CA . ILE B 2 8 ? -5.858 -36.102 -16.127 1.000 63.868 8 ILE BBB CA 1
ATOM 4761 C C . ILE B 2 8 ? -6.059 -35.973 -17.646 1.000 64.785 8 ILE BBB C 1
ATOM 4762 O O . ILE B 2 8 ? -5.832 -34.866 -18.177 1.000 63.432 8 ILE BBB O 1
ATOM 4778 N N . GLU B 2 9 ? -6.463 -37.059 -18.316 1.000 66.365 9 GLU BBB N 1
ATOM 4779 C CA . GLU B 2 9 ? -6.636 -37.113 -19.796 1.000 66.587 9 GLU BBB CA 1
ATOM 4780 C C . GLU B 2 9 ? -7.667 -36.065 -20.238 1.000 64.611 9 GLU BBB C 1
ATOM 4781 O O . GLU B 2 9 ? -7.477 -35.475 -21.321 1.000 63.534 9 GLU BBB O 1
ATOM 4793 N N . GLU B 2 10 ? -8.708 -35.841 -19.430 1.000 63.783 10 GLU BBB N 1
ATOM 4794 C CA . GLU B 2 10 ? -9.783 -34.852 -19.715 1.000 63.082 10 GLU BBB CA 1
ATOM 4795 C C . GLU B 2 10 ? -9.186 -33.439 -19.660 1.000 60.154 10 GLU BBB C 1
ATOM 4796 O O . GLU B 2 10 ? -9.532 -32.620 -20.537 1.000 59.366 10 GLU BBB O 1
ATOM 4808 N N . LEU B 2 11 ? -8.315 -33.176 -18.679 1.000 57.752 11 LEU BBB N 1
ATOM 4809 C CA . LEU B 2 11 ? -7.599 -31.878 -18.519 1.000 56.604 11 LEU BBB CA 1
ATOM 4810 C C . LEU B 2 11 ? -6.637 -31.679 -19.698 1.000 54.825 11 LEU BBB C 1
ATOM 4811 O O . LEU B 2 11 ? -6.537 -30.533 -20.188 1.000 53.094 11 LEU BBB O 1
ATOM 4827 N N . ALA B 2 12 ? -5.969 -32.753 -20.135 1.000 54.466 12 ALA BBB N 1
ATOM 4828 C CA . ALA B 2 12 ? -5.017 -32.760 -21.272 1.000 53.940 12 ALA BBB CA 1
ATOM 4829 C C . ALA B 2 12 ? -5.767 -32.471 -22.579 1.000 53.925 12 ALA BBB C 1
ATOM 4830 O O . ALA B 2 12 ? -5.237 -31.698 -23.402 1.000 51.356 12 ALA BBB O 1
ATOM 4837 N N . ARG B 2 13 ? -6.950 -33.070 -22.763 1.000 55.236 13 ARG BBB N 1
ATOM 4838 C CA . ARG B 2 13 ? -7.819 -32.845 -23.951 1.000 57.658 13 ARG BBB CA 1
ATOM 4839 C C . ARG B 2 13 ? -8.251 -31.374 -23.988 1.000 56.555 13 ARG BBB C 1
ATOM 4840 O O . ARG B 2 13 ? -8.184 -30.770 -25.077 1.000 58.947 13 ARG BBB O 1
ATOM 4861 N N . PHE B 2 14 ? -8.667 -30.827 -22.839 1.000 55.305 14 PHE BBB N 1
ATOM 4862 C CA . PHE B 2 14 ? -9.089 -29.410 -22.675 1.000 54.487 14 PHE BBB CA 1
ATOM 4863 C C . PHE B 2 14 ? -7.939 -28.478 -23.080 1.000 53.284 14 PHE BBB C 1
ATOM 4864 O O . PHE B 2 14 ? -8.198 -27.485 -23.790 1.000 53.319 14 PHE BBB O 1
ATOM 4881 N N . ALA B 2 15 ? -6.716 -28.789 -22.631 1.000 51.496 15 ALA BBB N 1
ATOM 4882 C CA . ALA B 2 15 ? -5.480 -28.019 -22.912 1.000 51.230 15 ALA BBB CA 1
ATOM 4883 C C . ALA B 2 15 ? -5.237 -27.965 -24.425 1.000 52.056 15 ALA BBB C 1
ATOM 4884 O O . ALA B 2 15 ? -4.909 -26.874 -24.935 1.000 52.648 15 ALA BBB O 1
ATOM 4891 N N . VAL B 2 16 ? -5.396 -29.103 -25.109 1.000 52.280 16 VAL BBB N 1
ATOM 4892 C CA . VAL B 2 16 ? -5.203 -29.234 -26.586 1.000 52.184 16 VAL BBB CA 1
ATOM 4893 C C . VAL B 2 16 ? -6.279 -28.409 -27.307 1.000 53.799 16 VAL BBB C 1
ATOM 4894 O O . VAL B 2 16 ? -5.921 -27.696 -28.264 1.000 54.448 16 VAL BBB O 1
ATOM 4907 N N . ASP B 2 17 ? -7.539 -28.511 -26.868 1.000 55.627 17 ASP BBB N 1
ATOM 4908 C CA . ASP B 2 17 ? -8.695 -27.770 -27.444 1.000 57.926 17 ASP BBB CA 1
ATOM 4909 C C . ASP B 2 17 ? -8.450 -26.262 -27.313 1.000 58.430 17 ASP BBB C 1
ATOM 4910 O O . ASP B 2 17 ? -8.610 -25.549 -28.322 1.000 60.956 17 ASP BBB O 1
ATOM 4919 N N . GLU B 2 18 ? -8.066 -25.807 -26.117 1.000 58.370 18 GLU BBB N 1
ATOM 4920 C CA . GLU B 2 18 ? -7.822 -24.375 -25.792 1.000 58.742 18 GLU BBB CA 1
ATOM 4921 C C . GLU B 2 18 ? -6.652 -23.841 -26.627 1.000 59.910 18 GLU BBB C 1
ATOM 4922 O O . GLU B 2 18 ? -6.749 -22.691 -27.101 1.000 63.249 18 GLU BBB O 1
ATOM 4934 N N . HIS B 2 19 ? -5.590 -24.638 -26.787 1.000 57.825 19 HIS BBB N 1
ATOM 4935 C CA . HIS B 2 19 ? -4.418 -24.317 -27.647 1.000 59.603 19 HIS BBB CA 1
ATOM 4936 C C . HIS B 2 19 ? -4.889 -24.130 -29.095 1.000 60.460 19 HIS BBB C 1
ATOM 4937 O O . HIS B 2 19 ? -4.496 -23.123 -29.716 1.000 62.080 19 HIS BBB O 1
ATOM 4952 N N . ASN B 2 20 ? -5.714 -25.058 -29.593 1.000 60.488 20 ASN BBB N 1
ATOM 4953 C CA . ASN B 2 20 ? -6.218 -25.081 -30.994 1.000 61.711 20 ASN BBB CA 1
ATOM 4954 C C . ASN B 2 20 ? -7.044 -23.816 -31.267 1.000 64.585 20 ASN BBB C 1
ATOM 4955 O O . ASN B 2 20 ? -6.908 -23.258 -32.373 1.000 66.701 20 ASN BBB O 1
ATOM 4966 N N . LYS B 2 21 ? -7.855 -23.378 -30.299 1.000 66.331 21 LYS BBB N 1
ATOM 4967 C CA . LYS B 2 21 ? -8.677 -22.140 -30.395 1.000 68.213 21 LYS BBB CA 1
ATOM 4968 C C . LYS B 2 21 ? -7.773 -20.901 -30.330 1.000 70.329 21 LYS BBB C 1
ATOM 4969 O O . LYS B 2 21 ? -8.083 -19.916 -31.027 1.000 74.546 21 LYS BBB O 1
ATOM 4988 N N . LYS B 2 22 ? -6.710 -20.946 -29.519 1.000 68.805 22 LYS BBB N 1
ATOM 4989 C CA . LYS B 2 22 ? -5.804 -19.792 -29.255 1.000 70.177 22 LYS BBB CA 1
ATOM 4990 C C . LYS B 2 22 ? -4.892 -19.540 -30.463 1.000 72.105 22 LYS BBB C 1
ATOM 4991 O O . LYS B 2 22 ? -4.730 -18.357 -30.835 1.000 74.300 22 LYS BBB O 1
ATOM 5010 N N . GLU B 2 23 ? -4.319 -20.602 -31.043 1.000 71.259 23 GLU BBB N 1
ATOM 5011 C CA . GLU B 2 23 ? -3.277 -20.522 -32.105 1.000 71.776 23 GLU BBB CA 1
ATOM 5012 C C . GLU B 2 23 ? -3.845 -20.956 -33.463 1.000 71.695 23 GLU BBB C 1
ATOM 5013 O O . GLU B 2 23 ? -3.048 -21.076 -34.418 1.000 73.545 23 GLU BBB O 1
ATOM 5025 N N . ASN B 2 24 ? -5.162 -21.181 -33.552 1.000 70.786 24 ASN BBB N 1
ATOM 5026 C CA . ASN B 2 24 ? -5.851 -21.658 -34.782 1.000 71.746 24 ASN BBB CA 1
ATOM 5027 C C . ASN B 2 24 ? -5.201 -22.972 -35.242 1.000 70.613 24 ASN BBB C 1
ATOM 5028 O O . ASN B 2 24 ? -5.162 -23.223 -36.467 1.000 72.399 24 ASN BBB O 1
ATOM 5039 N N . ALA B 2 25 ? -4.709 -23.778 -34.293 1.000 67.677 25 ALA BBB N 1
ATOM 5040 C CA . ALA B 2 25 ? -3.957 -25.032 -34.538 1.000 65.174 25 ALA BBB CA 1
ATOM 5041 C C . ALA B 2 25 ? -4.936 -26.205 -34.654 1.000 63.431 25 ALA BBB C 1
ATOM 5042 O O . ALA B 2 25 ? -6.132 -26.014 -34.350 1.000 64.740 25 ALA BBB O 1
ATOM 5049 N N . LEU B 2 26 ? -4.436 -27.371 -35.078 1.000 61.346 26 LEU BBB N 1
ATOM 5050 C CA . LEU B 2 26 ? -5.240 -28.601 -35.308 1.000 60.285 26 LEU BBB CA 1
ATOM 5051 C C . LEU B 2 26 ? -4.516 -29.813 -34.710 1.000 59.198 26 LEU BBB C 1
ATOM 5052 O O . LEU B 2 26 ? -4.507 -30.870 -35.362 1.000 60.430 26 LEU BBB O 1
ATOM 5058 N N . LEU B 2 27 ? -3.945 -29.671 -33.509 1.000 58.329 27 LEU BBB N 1
ATOM 5059 C CA . LEU B 2 27 ? -3.293 -30.783 -32.764 1.000 56.546 27 LEU BBB CA 1
ATOM 5060 C C . LEU B 2 27 ? -4.368 -31.781 -32.317 1.000 56.223 27 LEU BBB C 1
ATOM 5061 O O . LEU B 2 27 ? -5.414 -31.334 -31.804 1.000 56.107 27 LEU BBB O 1
ATOM 5077 N N . GLU B 2 28 ? -4.112 -33.077 -32.517 1.000 56.300 28 GLU BBB N 1
ATOM 5078 C CA . GLU B 2 28 ? -5.024 -34.201 -32.169 1.000 57.129 28 GLU BBB CA 1
ATOM 5079 C C . GLU B 2 28 ? -4.424 -34.965 -30.984 1.000 57.052 28 GLU BBB C 1
ATOM 5080 O O . GLU B 2 28 ? -3.366 -35.598 -31.174 1.000 58.815 28 GLU BBB O 1
ATOM 5092 N N . PHE B 2 29 ? -5.075 -34.901 -29.816 1.000 56.443 29 PHE BBB N 1
ATOM 5093 C CA . PHE B 2 29 ? -4.639 -35.562 -28.555 1.000 57.153 29 PHE BBB CA 1
ATOM 5094 C C . PHE B 2 29 ? -4.461 -37.068 -28.790 1.000 59.699 29 PHE BBB C 1
ATOM 5095 O O . PHE B 2 29 ? -5.268 -37.663 -29.531 1.000 62.064 29 PHE BBB O 1
ATOM 5112 N N . VAL B 2 30 ? -3.440 -37.655 -28.156 1.000 60.701 30 VAL BBB N 1
ATOM 5113 C CA . VAL B 2 30 ? -3.140 -39.118 -28.177 1.000 62.058 30 VAL BBB CA 1
ATOM 5114 C C . VAL B 2 30 ? -3.224 -39.655 -26.742 1.000 62.992 30 VAL BBB C 1
ATOM 5115 O O . VAL B 2 30 ? -4.094 -40.514 -26.491 1.000 65.877 30 VAL BBB O 1
ATOM 5128 N N . ARG B 2 31 ? -2.365 -39.167 -25.837 1.000 62.101 31 ARG BBB N 1
ATOM 5129 C CA . ARG B 2 31 ? -2.240 -39.698 -24.450 1.000 62.965 31 ARG BBB CA 1
ATOM 5130 C C . ARG B 2 31 ? -1.510 -38.704 -23.536 1.000 61.874 31 ARG BBB C 1
ATOM 5131 O O . ARG B 2 31 ? -0.712 -37.892 -24.047 1.000 59.982 31 ARG BBB O 1
ATOM 5152 N N . VAL B 2 32 ? -1.772 -38.792 -22.226 1.000 62.911 32 VAL BBB N 1
ATOM 5153 C CA . VAL B 2 32 ? -0.921 -38.196 -21.152 1.000 62.992 32 VAL BBB CA 1
ATOM 5154 C C . VAL B 2 32 ? 0.320 -39.085 -20.993 1.000 64.760 32 VAL BBB C 1
ATOM 5155 O O . VAL B 2 32 ? 0.161 -40.321 -20.975 1.000 66.792 32 VAL BBB O 1
ATOM 5168 N N . VAL B 2 33 ? 1.505 -38.472 -20.911 1.000 64.653 33 VAL BBB N 1
ATOM 5169 C CA . VAL B 2 33 ? 2.816 -39.159 -20.708 1.000 66.211 33 VAL BBB CA 1
ATOM 5170 C C . VAL B 2 33 ? 3.152 -39.117 -19.212 1.000 67.389 33 VAL BBB C 1
ATOM 5171 O O . VAL B 2 33 ? 3.413 -40.194 -18.635 1.000 70.444 33 VAL BBB O 1
ATOM 5184 N N . LYS B 2 34 ? 3.141 -37.917 -18.619 1.000 65.189 34 LYS BBB N 1
ATOM 5185 C CA . LYS B 2 34 ? 3.370 -37.677 -17.167 1.000 65.038 34 LYS BBB CA 1
ATOM 5186 C C . LYS B 2 34 ? 2.555 -36.455 -16.725 1.000 62.496 34 LYS BBB C 1
ATOM 5187 O O . LYS B 2 34 ? 2.258 -35.594 -17.582 1.000 61.510 34 LYS BBB O 1
ATOM 5193 N N . ALA B 2 35 ? 2.213 -36.387 -15.436 1.000 61.669 35 ALA BBB N 1
ATOM 5194 C CA . ALA B 2 35 ? 1.363 -35.329 -14.843 1.000 59.869 35 ALA BBB CA 1
ATOM 5195 C C . ALA B 2 35 ? 1.796 -35.050 -13.399 1.000 61.076 35 ALA BBB C 1
ATOM 5196 O O . ALA B 2 35 ? 1.933 -36.018 -12.622 1.000 63.870 35 ALA BBB O 1
ATOM 5203 N N . LYS B 2 36 ? 2.003 -33.772 -13.066 1.000 59.569 36 LYS BBB N 1
ATOM 5204 C CA . LYS B 2 36 ? 2.289 -33.290 -11.689 1.000 60.917 36 LYS BBB CA 1
ATOM 5205 C C . LYS B 2 36 ? 1.067 -32.512 -11.180 1.000 60.440 36 LYS BBB C 1
ATOM 5206 O O . LYS B 2 36 ? 0.650 -31.562 -11.875 1.000 58.267 36 LYS BBB O 1
ATOM 5225 N N . GLU B 2 37 ? 0.511 -32.924 -10.033 1.000 61.071 37 GLU BBB N 1
ATOM 5226 C CA . GLU B 2 37 ? -0.555 -32.202 -9.284 1.000 58.902 37 GLU BBB CA 1
ATOM 5227 C C . GLU B 2 37 ? 0.108 -31.286 -8.249 1.000 57.305 37 GLU BBB C 1
ATOM 5228 O O . GLU B 2 37 ? 0.974 -31.791 -7.505 1.000 57.830 37 GLU BBB O 1
ATOM 5240 N N . GLN B 2 38 ? -0.294 -30.010 -8.194 1.000 54.442 38 GLN BBB N 1
ATOM 5241 C CA . GLN B 2 38 ? 0.206 -29.008 -7.211 1.000 54.037 38 GLN BBB CA 1
ATOM 5242 C C . GLN B 2 38 ? -0.962 -28.180 -6.660 1.000 51.962 38 GLN BBB C 1
ATOM 5243 O O . GLN B 2 38 ? -1.606 -27.476 -7.446 1.000 51.522 38 GLN BBB O 1
ATOM 5257 N N . LEU B 2 39 ? -1.203 -28.233 -5.346 1.000 52.252 39 LEU BBB N 1
ATOM 5258 C CA . LEU B 2 39 ? -2.194 -27.355 -4.666 1.000 51.270 39 LEU BBB CA 1
ATOM 5259 C C . LEU B 2 39 ? -1.598 -25.944 -4.581 1.000 50.418 39 LEU BBB C 1
ATOM 5260 O O . LEU B 2 39 ? -0.439 -25.833 -4.152 1.000 55.273 39 LEU BBB O 1
ATOM 5276 N N . VAL B 2 40 ? -2.339 -24.916 -5.016 1.000 48.254 40 VAL BBB N 1
ATOM 5277 C CA . VAL B 2 40 ? -1.894 -23.488 -4.978 1.000 49.474 40 VAL BBB CA 1
ATOM 5278 C C . VAL B 2 40 ? -2.890 -22.635 -4.174 1.000 47.815 40 VAL BBB C 1
ATOM 5279 O O . VAL B 2 40 ? -2.541 -21.482 -3.861 1.000 49.650 40 VAL BBB O 1
ATOM 5292 N N . GLY B 2 41 ? -4.063 -23.175 -3.827 1.000 46.075 41 GLY BBB N 1
ATOM 5293 C CA . GLY B 2 41 ? -5.074 -22.498 -2.991 1.000 45.150 41 GLY BBB CA 1
ATOM 5294 C C . GLY B 2 41 ? -5.867 -23.494 -2.163 1.000 45.073 41 GLY BBB C 1
ATOM 5295 O O . GLY B 2 41 ? -6.189 -24.575 -2.696 1.000 45.256 41 GLY BBB O 1
ATOM 5299 N N . TRP B 2 42 ? -6.165 -23.153 -0.906 1.000 44.688 42 TRP BBB N 1
ATOM 5300 C CA . TRP B 2 42 ? -6.926 -24.018 0.040 1.000 44.438 42 TRP BBB CA 1
ATOM 5301 C C . TRP B 2 42 ? -7.795 -23.170 0.976 1.000 44.303 42 TRP BBB C 1
ATOM 5302 O O . TRP B 2 42 ? -8.117 -23.657 2.080 1.000 44.793 42 TRP BBB O 1
ATOM 5323 N N . VAL B 2 43 ? -8.166 -21.957 0.554 1.000 43.256 43 VAL BBB N 1
ATOM 5324 C CA . VAL B 2 43 ? -9.129 -21.085 1.289 1.000 43.530 43 VAL BBB CA 1
ATOM 5325 C C . VAL B 2 43 ? -10.376 -20.931 0.411 1.000 41.160 43 VAL BBB C 1
ATOM 5326 O O . VAL B 2 43 ? -10.226 -20.520 -0.760 1.000 41.444 43 VAL BBB O 1
ATOM 5339 N N . TYR B 2 44 ? -11.543 -21.306 0.948 1.000 39.216 44 TYR BBB N 1
ATOM 5340 C CA . TYR B 2 44 ? -12.888 -21.174 0.325 1.000 41.857 44 TYR BBB CA 1
ATOM 5341 C C . TYR B 2 44 ? -13.093 -22.292 -0.711 1.000 40.302 44 TYR BBB C 1
ATOM 5342 O O . TYR B 2 44 ? -14.172 -22.915 -0.714 1.000 40.962 44 TYR BBB O 1
ATOM 5360 N N . GLU B 2 45 ? -12.096 -22.537 -1.566 1.000 38.887 45 GLU BBB N 1
ATOM 5361 C CA . GLU B 2 45 ? -12.115 -23.630 -2.576 1.000 39.310 45 GLU BBB CA 1
ATOM 5362 C C . GLU B 2 45 ? -10.684 -24.129 -2.802 1.000 38.380 45 GLU BBB C 1
ATOM 5363 O O . GLU B 2 45 ? -9.736 -23.407 -2.453 1.000 37.405 45 GLU BBB O 1
ATOM 5375 N N . PHE B 2 46 ? -10.531 -25.331 -3.359 1.000 38.165 46 PHE BBB N 1
ATOM 5376 C CA . PHE B 2 46 ? -9.215 -25.887 -3.759 1.000 38.599 46 PHE BBB CA 1
ATOM 5377 C C . PHE B 2 46 ? -8.836 -25.307 -5.121 1.000 39.268 46 PHE BBB C 1
ATOM 5378 O O . PHE B 2 46 ? -9.689 -25.284 -6.025 1.000 38.699 46 PHE BBB O 1
ATOM 5395 N N . GLN B 2 47 ? -7.595 -24.839 -5.244 1.000 41.129 47 GLN BBB N 1
ATOM 5396 C CA . GLN B 2 47 ? -7.000 -24.396 -6.529 1.000 43.274 47 GLN BBB CA 1
ATOM 5397 C C . GLN B 2 47 ? -5.767 -25.261 -6.786 1.000 43.858 47 GLN BBB C 1
ATOM 5398 O O . GLN B 2 47 ? -4.879 -25.299 -5.909 1.000 44.961 47 GLN BBB O 1
ATOM 5412 N N . THR B 2 48 ? -5.751 -25.955 -7.924 1.000 43.374 48 THR BBB N 1
ATOM 5413 C CA . THR B 2 48 ? -4.701 -26.933 -8.301 1.000 45.272 48 THR BBB CA 1
ATOM 5414 C C . THR B 2 48 ? -4.095 -26.523 -9.644 1.000 46.192 48 THR BBB C 1
ATOM 5415 O O . THR B 2 48 ? -4.865 -26.221 -10.575 1.000 45.778 48 THR BBB O 1
ATOM 5426 N N . MET B 2 49 ? -2.765 -26.506 -9.720 1.000 48.226 49 MET BBB N 1
ATOM 5427 C CA . MET B 2 49 ? -2.010 -26.349 -10.988 1.000 49.861 49 MET BBB CA 1
ATOM 5428 C C . MET B 2 49 ? -1.578 -27.743 -11.453 1.000 50.785 49 MET BBB C 1
ATOM 5429 O O . MET B 2 49 ? -0.932 -28.459 -10.660 1.000 51.586 49 MET BBB O 1
ATOM 5443 N N . TYR B 2 50 ? -1.967 -28.121 -12.672 1.000 50.382 50 TYR BBB N 1
ATOM 5444 C CA . TYR B 2 50 ? -1.540 -29.374 -13.345 1.000 51.990 50 TYR BBB CA 1
ATOM 5445 C C . TYR B 2 50 ? -0.422 -29.037 -14.334 1.000 52.665 50 TYR BBB C 1
ATOM 5446 O O . TYR B 2 50 ? -0.603 -28.118 -15.152 1.000 52.771 50 TYR BBB O 1
ATOM 5464 N N . TYR B 2 51 ? 0.709 -29.733 -14.215 1.000 54.038 51 TYR BBB N 1
ATOM 5465 C CA . TYR B 2 51 ? 1.830 -29.723 -15.188 1.000 55.738 51 TYR BBB CA 1
ATOM 5466 C C . TYR B 2 51 ? 1.779 -31.047 -15.950 1.000 55.865 51 TYR BBB C 1
ATOM 5467 O O . TYR B 2 51 ? 2.129 -32.090 -15.365 1.000 55.799 51 TYR BBB O 1
ATOM 5485 N N . LEU B 2 52 ? 1.310 -30.998 -17.199 1.000 56.303 52 LEU BBB N 1
ATOM 5486 C CA . LEU B 2 52 ? 1.035 -32.191 -18.039 1.000 56.707 52 LEU BBB CA 1
ATOM 5487 C C . LEU B 2 52 ? 2.103 -32.302 -19.128 1.000 57.390 52 LEU BBB C 1
ATOM 5488 O O . LEU B 2 52 ? 2.450 -31.265 -19.723 1.000 57.458 52 LEU BBB O 1
ATOM 5504 N N . THR B 2 53 ? 2.616 -33.515 -19.345 1.000 58.648 53 THR BBB N 1
ATOM 5505 C CA . THR B 2 53 ? 3.329 -33.924 -20.583 1.000 59.050 53 THR BBB CA 1
ATOM 5506 C C . THR B 2 53 ? 2.378 -34.832 -21.366 1.000 58.320 53 THR BBB C 1
ATOM 5507 O O . THR B 2 53 ? 1.961 -35.866 -20.806 1.000 59.238 53 THR BBB O 1
ATOM 5518 N N . LEU B 2 54 ? 2.016 -34.436 -22.588 1.000 57.644 54 LEU BBB N 1
ATOM 5519 C CA . LEU B 2 54 ? 1.004 -35.140 -23.418 1.000 57.249 54 LEU BBB CA 1
ATOM 5520 C C . LEU B 2 54 ? 1.555 -35.327 -24.834 1.000 58.142 54 LEU BBB C 1
ATOM 5521 O O . LEU B 2 54 ? 2.360 -34.479 -25.277 1.000 56.809 54 LEU BBB O 1
ATOM 5537 N N . GLU B 2 55 ? 1.142 -36.411 -25.496 1.000 60.151 55 GLU BBB N 1
ATOM 5538 C CA . GLU B 2 55 ? 1.443 -36.691 -26.923 1.000 60.325 55 GLU BBB CA 1
ATOM 5539 C C . GLU B 2 55 ? 0.240 -36.250 -27.761 1.000 59.109 55 GLU BBB C 1
ATOM 5540 O O . GLU B 2 55 ? -0.895 -36.640 -27.420 1.000 58.735 55 GLU BBB O 1
ATOM 5552 N N . ALA B 2 56 ? 0.489 -35.436 -28.789 1.000 57.858 56 ALA BBB N 1
ATOM 5553 C CA . ALA B 2 56 ? -0.513 -34.966 -29.772 1.000 57.967 56 ALA BBB CA 1
ATOM 5554 C C . ALA B 2 56 ? 0.104 -35.040 -31.171 1.000 59.023 56 ALA BBB C 1
ATOM 5555 O O . ALA B 2 56 ? 1.340 -34.914 -31.284 1.000 60.197 56 ALA BBB O 1
ATOM 5562 N N . LYS B 2 57 ? -0.730 -35.250 -32.191 1.000 59.682 57 LYS BBB N 1
ATOM 5563 C CA . LYS B 2 57 ? -0.295 -35.361 -33.607 1.000 60.334 57 LYS BBB CA 1
ATOM 5564 C C . LYS B 2 57 ? -0.424 -33.985 -34.271 1.000 59.853 57 LYS BBB C 1
ATOM 5565 O O . LYS B 2 57 ? -1.544 -33.437 -34.281 1.000 59.876 57 LYS BBB O 1
ATOM 5584 N N . ASP B 2 58 ? 0.696 -33.441 -34.760 1.000 60.077 58 ASP BBB N 1
ATOM 5585 C CA . ASP B 2 58 ? 0.758 -32.202 -35.581 1.000 61.893 58 ASP BBB CA 1
ATOM 5586 C C . ASP B 2 58 ? 1.013 -32.606 -37.036 1.000 64.126 58 ASP BBB C 1
ATOM 5587 O O . ASP B 2 58 ? 2.071 -33.215 -37.300 1.000 64.982 58 ASP BBB O 1
ATOM 5596 N N . GLY B 2 59 ? 0.075 -32.288 -37.934 1.000 65.314 59 GLY BBB N 1
ATOM 5597 C CA . GLY B 2 59 ? 0.115 -32.683 -39.355 1.000 65.613 59 GLY BBB CA 1
ATOM 5598 C C . GLY B 2 59 ? 0.193 -34.193 -39.522 1.000 66.932 59 GLY BBB C 1
ATOM 5599 O O . GLY B 2 59 ? 0.700 -34.641 -40.569 1.000 70.196 59 GLY BBB O 1
ATOM 5603 N N . GLY B 2 60 ? -0.287 -34.952 -38.528 1.000 66.368 60 GLY BBB N 1
ATOM 5604 C CA . GLY B 2 60 ? -0.318 -36.428 -38.540 1.000 66.793 60 GLY BBB CA 1
ATOM 5605 C C . GLY B 2 60 ? 0.804 -37.060 -37.728 1.000 66.493 60 GLY BBB C 1
ATOM 5606 O O . GLY B 2 60 ? 0.703 -38.274 -37.463 1.000 69.317 60 GLY BBB O 1
ATOM 5610 N N . LYS B 2 61 ? 1.833 -36.293 -37.344 1.000 64.401 61 LYS BBB N 1
ATOM 5611 C CA . LYS B 2 61 ? 3.039 -36.820 -36.642 1.000 63.628 61 LYS BBB CA 1
ATOM 5612 C C . LYS B 2 61 ? 2.930 -36.574 -35.132 1.000 63.234 61 LYS BBB C 1
ATOM 5613 O O . LYS B 2 61 ? 2.720 -35.413 -34.736 1.000 61.847 61 LYS BBB O 1
ATOM 5632 N N . LYS B 2 62 ? 3.129 -37.631 -34.337 1.000 63.485 62 LYS BBB N 1
ATOM 5633 C CA . LYS B 2 62 ? 3.008 -37.631 -32.852 1.000 62.454 62 LYS BBB CA 1
ATOM 5634 C C . LYS B 2 62 ? 4.194 -36.868 -32.248 1.000 62.394 62 LYS BBB C 1
ATOM 5635 O O . LYS B 2 62 ? 5.340 -37.319 -32.428 1.000 60.783 62 LYS BBB O 1
ATOM 5654 N N . LYS B 2 63 ? 3.920 -35.751 -31.564 1.000 61.743 63 LYS BBB N 1
ATOM 5655 C CA . LYS B 2 63 ? 4.931 -34.906 -30.870 1.000 61.216 63 LYS BBB CA 1
ATOM 5656 C C . LYS B 2 63 ? 4.518 -34.741 -29.403 1.000 61.134 63 LYS BBB C 1
ATOM 5657 O O . LYS B 2 63 ? 3.316 -34.899 -29.108 1.000 59.637 63 LYS BBB O 1
ATOM 5676 N N . LEU B 2 64 ? 5.481 -34.424 -28.532 1.000 61.806 64 LEU BBB N 1
ATOM 5677 C CA . LEU B 2 64 ? 5.274 -34.264 -27.066 1.000 61.504 64 LEU BBB CA 1
ATOM 5678 C C . LEU B 2 64 ? 5.175 -32.773 -26.725 1.000 61.000 64 LEU BBB C 1
ATOM 5679 O O . LEU B 2 64 ? 5.962 -31.983 -27.283 1.000 61.656 64 LEU BBB O 1
ATOM 5695 N N . TYR B 2 65 ? 4.237 -32.419 -25.841 1.000 59.923 65 TYR BBB N 1
ATOM 5696 C CA . TYR B 2 65 ? 3.940 -31.028 -25.409 1.000 58.445 65 TYR BBB CA 1
ATOM 5697 C C . TYR B 2 65 ? 3.811 -30.984 -23.886 1.000 58.258 65 TYR BBB C 1
ATOM 5698 O O . TYR B 2 65 ? 3.338 -31.975 -23.295 1.000 57.564 65 TYR BBB O 1
ATOM 5716 N N . GLU B 2 66 ? 4.225 -29.863 -23.292 1.000 59.751 66 GLU BBB N 1
ATOM 5717 C CA . GLU B 2 66 ? 4.050 -29.544 -21.851 1.000 59.464 66 GLU BBB CA 1
ATOM 5718 C C . GLU B 2 66 ? 2.931 -28.505 -21.722 1.000 58.501 66 GLU BBB C 1
ATOM 5719 O O . GLU B 2 66 ? 3.041 -27.443 -22.366 1.000 59.256 66 GLU BBB O 1
ATOM 5731 N N . ALA B 2 67 ? 1.893 -28.817 -20.940 1.000 57.299 67 ALA BBB N 1
ATOM 5732 C CA . ALA B 2 67 ? 0.725 -27.943 -20.685 1.000 55.783 67 ALA BBB CA 1
ATOM 5733 C C . ALA B 2 67 ? 0.616 -27.655 -19.185 1.000 55.455 67 ALA BBB C 1
ATOM 5734 O O . ALA B 2 67 ? 0.775 -28.599 -18.386 1.000 55.531 67 ALA BBB O 1
ATOM 5741 N N . LYS B 2 68 ? 0.359 -26.392 -18.834 1.000 54.663 68 LYS BBB N 1
ATOM 5742 C CA . LYS B 2 68 ? 0.050 -25.928 -17.456 1.000 53.571 68 LYS BBB CA 1
ATOM 5743 C C . LYS B 2 68 ? -1.441 -25.575 -17.416 1.000 50.777 68 LYS BBB C 1
ATOM 5744 O O . LYS B 2 68 ? -1.855 -24.706 -18.209 1.000 51.350 68 LYS BBB O 1
ATOM 5763 N N . VAL B 2 69 ? -2.220 -26.256 -16.569 1.000 48.734 69 VAL BBB N 1
ATOM 5764 C CA . VAL B 2 69 ? -3.700 -26.076 -16.463 1.000 48.242 69 VAL BBB CA 1
ATOM 5765 C C . VAL B 2 69 ? -4.061 -25.713 -15.019 1.000 48.117 69 VAL BBB C 1
ATOM 5766 O O . VAL B 2 69 ? -3.683 -26.471 -14.099 1.000 48.308 69 VAL BBB O 1
ATOM 5779 N N . TRP B 2 70 ? -4.787 -24.603 -14.852 1.000 47.941 70 TRP BBB N 1
ATOM 5780 C CA . TRP B 2 70 ? -5.260 -24.053 -13.554 1.000 48.185 70 TRP BBB CA 1
ATOM 5781 C C . TRP B 2 70 ? -6.727 -24.442 -13.356 1.000 46.820 70 TRP BBB C 1
ATOM 5782 O O . TRP B 2 70 ? -7.554 -24.077 -14.212 1.000 45.361 70 TRP BBB O 1
ATOM 5803 N N . VAL B 2 71 ? -7.037 -25.160 -12.273 1.000 46.176 71 VAL BBB N 1
ATOM 5804 C CA . VAL B 2 71 ? -8.426 -25.615 -11.974 1.000 47.274 71 VAL BBB CA 1
ATOM 5805 C C . VAL B 2 71 ? -8.805 -25.189 -10.552 1.000 45.575 71 VAL BBB C 1
ATOM 5806 O O . VAL B 2 71 ? -7.927 -25.208 -9.665 1.000 46.335 71 VAL BBB O 1
ATOM 5819 N N . LYS B 2 72 ? -10.071 -24.805 -10.372 1.000 44.831 72 LYS BBB N 1
ATOM 5820 C CA . LYS B 2 72 ? -10.719 -24.567 -9.058 1.000 44.504 72 LYS BBB CA 1
ATOM 5821 C C . LYS B 2 72 ? -11.781 -25.653 -8.852 1.000 42.732 72 LYS BBB C 1
ATOM 5822 O O . LYS B 2 72 ? -12.464 -26.002 -9.830 1.000 43.472 72 LYS BBB O 1
ATOM 5841 N N . SER B 2 73 ? -11.896 -26.187 -7.634 1.000 39.941 73 SER BBB N 1
ATOM 5842 C CA . SER B 2 73 ? -12.918 -27.198 -7.263 1.000 41.509 73 SER BBB CA 1
ATOM 5843 C C . SER B 2 73 ? -13.313 -27.047 -5.790 1.000 40.513 73 SER BBB C 1
ATOM 5844 O O . SER B 2 73 ? -12.466 -26.615 -4.978 1.000 40.318 73 SER BBB O 1
ATOM 5852 N N . ASP B 2 74 ? -14.565 -27.379 -5.470 1.000 42.149 74 ASP BBB N 1
ATOM 5853 C CA . ASP B 2 74 ? -15.106 -27.368 -4.086 1.000 44.399 74 ASP BBB CA 1
ATOM 5854 C C . ASP B 2 74 ? -14.450 -28.490 -3.276 1.000 43.242 74 ASP BBB C 1
ATOM 5855 O O . ASP B 2 74 ? -14.183 -28.264 -2.082 1.000 41.899 74 ASP BBB O 1
ATOM 5864 N N . HIS B 2 75 ? -14.188 -29.643 -3.903 1.000 44.048 75 HIS BBB N 1
ATOM 5865 C CA . HIS B 2 75 ? -13.573 -30.836 -3.257 1.000 43.634 75 HIS BBB CA 1
ATOM 5866 C C . HIS B 2 75 ? -12.137 -31.027 -3.758 1.000 41.703 75 HIS BBB C 1
ATOM 5867 O O . HIS B 2 75 ? -11.796 -30.491 -4.829 1.000 43.005 75 HIS BBB O 1
ATOM 5882 N N . MET B 2 76 ? -11.335 -31.761 -2.985 1.000 41.665 76 MET BBB N 1
ATOM 5883 C CA . MET B 2 76 ? -9.921 -32.105 -3.288 1.000 42.606 76 MET BBB CA 1
ATOM 5884 C C . MET B 2 76 ? -9.807 -32.599 -4.726 1.000 43.692 76 MET BBB C 1
ATOM 5885 O O . MET B 2 76 ? -10.621 -33.410 -5.170 1.000 44.672 76 MET BBB O 1
ATOM 5899 N N . PRO B 2 77 ? -8.771 -32.175 -5.485 1.000 44.180 77 PRO BBB N 1
ATOM 5900 C CA . PRO B 2 77 ? -8.583 -32.668 -6.847 1.000 45.533 77 PRO BBB CA 1
ATOM 5901 C C . PRO B 2 77 ? -8.304 -34.164 -6.771 1.000 48.088 77 PRO BBB C 1
ATOM 5902 O O . PRO B 2 77 ? -7.757 -34.624 -5.770 1.000 48.315 77 PRO BBB O 1
ATOM 5913 N N . PRO B 2 78 ? -8.639 -34.965 -7.809 1.000 51.442 78 PRO BBB N 1
ATOM 5914 C CA . PRO B 2 78 ? -9.175 -34.457 -9.075 1.000 51.961 78 PRO BBB CA 1
ATOM 5915 C C . PRO B 2 78 ? -10.701 -34.517 -9.284 1.000 53.296 78 PRO BBB C 1
ATOM 5916 O O . PRO B 2 78 ? -11.120 -34.925 -10.350 1.000 55.580 78 PRO BBB O 1
ATOM 5927 N N . SER B 2 79 ? -11.498 -34.088 -8.302 1.000 53.204 79 SER BBB N 1
ATOM 5928 C CA . SER B 2 79 ? -12.983 -34.010 -8.396 1.000 54.910 79 SER BBB CA 1
ATOM 5929 C C . SER B 2 79 ? -13.395 -32.945 -9.425 1.000 54.480 79 SER BBB C 1
ATOM 5930 O O . SER B 2 79 ? -12.559 -32.076 -9.741 1.000 53.348 79 SER BBB O 1
ATOM 5938 N N . LEU B 2 80 ? -14.640 -33.020 -9.915 1.000 55.550 80 LEU BBB N 1
ATOM 5939 C CA . LEU B 2 80 ? -15.224 -32.152 -10.981 1.000 55.619 80 LEU BBB CA 1
ATOM 5940 C C . LEU B 2 80 ? -14.893 -30.681 -10.719 1.000 53.229 80 LEU BBB C 1
ATOM 5941 O O . LEU B 2 80 ? -15.362 -30.106 -9.743 1.000 50.994 80 LEU BBB O 1
ATOM 5957 N N . PRO B 2 81 ? -14.046 -30.034 -11.558 1.000 53.168 81 PRO BBB N 1
ATOM 5958 C CA . PRO B 2 81 ? -13.728 -28.613 -11.396 1.000 52.102 81 PRO BBB CA 1
ATOM 5959 C C . PRO B 2 81 ? -14.767 -27.663 -12.014 1.000 53.475 81 PRO BBB C 1
ATOM 5960 O O . PRO B 2 81 ? -15.246 -27.944 -13.096 1.000 54.096 81 PRO BBB O 1
ATOM 5971 N N . ASN B 2 82 ? -15.070 -26.561 -11.316 1.000 53.062 82 ASN BBB N 1
ATOM 5972 C CA . ASN B 2 82 ? -16.072 -25.538 -11.731 1.000 54.389 82 ASN BBB CA 1
ATOM 5973 C C . ASN B 2 82 ? -15.390 -24.442 -12.562 1.000 54.105 82 ASN BBB C 1
ATOM 5974 O O . ASN B 2 82 ? -16.114 -23.583 -13.100 1.000 57.339 82 ASN BBB O 1
ATOM 5985 N N . PHE B 2 83 ? -14.056 -24.456 -12.635 1.000 52.837 83 PHE BBB N 1
ATOM 5986 C CA . PHE B 2 83 ? -13.232 -23.533 -13.458 1.000 53.404 83 PHE BBB CA 1
ATOM 5987 C C . PHE B 2 83 ? -12.002 -24.284 -13.977 1.000 51.509 83 PHE BBB C 1
ATOM 5988 O O . PHE B 2 83 ? -11.386 -25.036 -13.199 1.000 49.479 83 PHE BBB O 1
ATOM 6005 N N . LYS B 2 84 ? -11.676 -24.091 -15.258 1.000 51.472 84 LYS BBB N 1
ATOM 6006 C CA . LYS B 2 84 ? -10.453 -24.625 -15.913 1.000 52.059 84 LYS BBB CA 1
ATOM 6007 C C . LYS B 2 84 ? -9.881 -23.541 -16.828 1.000 51.627 84 LYS BBB C 1
ATOM 6008 O O . LYS B 2 84 ? -10.680 -22.859 -17.494 1.000 51.865 84 LYS BBB O 1
ATOM 6027 N N . GLU B 2 85 ? -8.554 -23.396 -16.858 1.000 50.260 85 GLU BBB N 1
ATOM 6028 C CA . GLU B 2 85 ? -7.856 -22.361 -17.666 1.000 51.534 85 GLU BBB CA 1
ATOM 6029 C C . GLU B 2 85 ? -6.463 -22.863 -18.061 1.000 50.865 85 GLU BBB C 1
ATOM 6030 O O . GLU B 2 85 ? -5.663 -23.173 -17.159 1.000 49.970 85 GLU BBB O 1
ATOM 6042 N N . LEU B 2 86 ? -6.196 -22.942 -19.368 1.000 51.129 86 LEU BBB N 1
ATOM 6043 C CA . LEU B 2 86 ? -4.842 -23.191 -19.924 1.000 51.566 86 LEU BBB CA 1
ATOM 6044 C C . LEU B 2 86 ? -3.971 -21.962 -19.648 1.000 53.895 86 LEU BBB C 1
ATOM 6045 O O . LEU B 2 86 ? -4.354 -20.865 -20.097 1.000 57.000 86 LEU BBB O 1
ATOM 6061 N N . GLN B 2 87 ? -2.859 -22.139 -18.928 1.000 54.758 87 GLN BBB N 1
ATOM 6062 C CA . GLN B 2 87 ? -1.904 -21.051 -18.585 1.000 57.403 87 GLN BBB CA 1
ATOM 6063 C C . GLN B 2 87 ? -0.710 -21.087 -19.545 1.000 58.217 87 GLN BBB C 1
ATOM 6064 O O . GLN B 2 87 ? -0.257 -19.997 -19.953 1.000 60.635 87 GLN BBB O 1
ATOM 6078 N N . GLU B 2 88 ? -0.213 -22.285 -19.875 1.000 57.197 88 GLU BBB N 1
ATOM 6079 C CA . GLU B 2 88 ? 0.960 -22.492 -20.768 1.000 58.737 88 GLU BBB CA 1
ATOM 6080 C C . GLU B 2 88 ? 0.735 -23.730 -21.644 1.000 56.888 88 GLU BBB C 1
ATOM 6081 O O . GLU B 2 88 ? 0.176 -24.730 -21.140 1.000 53.224 88 GLU BBB O 1
ATOM 6093 N N . PHE B 2 89 ? 1.145 -23.646 -22.913 1.000 57.855 89 PHE BBB N 1
ATOM 6094 C CA . PHE B 2 89 ? 1.200 -24.774 -23.880 1.000 57.990 89 PHE BBB CA 1
ATOM 6095 C C . PHE B 2 89 ? 2.369 -24.534 -24.841 1.000 59.760 89 PHE BBB C 1
ATOM 6096 O O . PHE B 2 89 ? 2.355 -23.511 -25.551 1.000 60.674 89 PHE BBB O 1
ATOM 6113 N N . LYS B 2 90 ? 3.350 -25.443 -24.840 1.000 61.466 90 LYS BBB N 1
ATOM 6114 C CA . LYS B 2 90 ? 4.578 -25.361 -25.675 1.000 62.961 90 LYS BBB CA 1
ATOM 6115 C C . LYS B 2 90 ? 5.025 -26.771 -26.052 1.000 63.641 90 LYS BBB C 1
ATOM 6116 O O . LYS B 2 90 ? 4.797 -27.714 -25.296 1.000 62.442 90 LYS BBB O 1
ATOM 6122 N N . PRO B 2 91 ? 5.656 -26.967 -27.234 1.000 64.966 91 PRO BBB N 1
ATOM 6123 C CA . PRO B 2 91 ? 6.316 -28.234 -27.550 1.000 65.274 91 PRO BBB CA 1
ATOM 6124 C C . PRO B 2 91 ? 7.590 -28.398 -26.704 1.000 67.882 91 PRO BBB C 1
ATOM 6125 O O . PRO B 2 91 ? 8.305 -27.423 -26.539 1.000 69.974 91 PRO BBB O 1
ATOM 6136 N N . VAL B 2 92 ? 7.831 -29.611 -26.191 1.000 69.317 92 VAL BBB N 1
ATOM 6137 C CA . VAL B 2 92 ? 8.899 -29.933 -25.194 1.000 70.374 92 VAL BBB CA 1
ATOM 6138 C C . VAL B 2 92 ? 10.278 -29.691 -25.820 1.000 71.918 92 VAL BBB C 1
ATOM 6139 O O . VAL B 2 92 ? 10.452 -29.732 -27.036 1.000 73.381 92 VAL B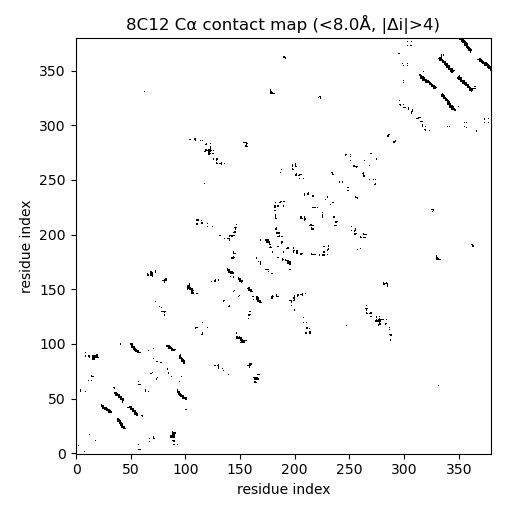BB O 1
#

B-factor: mean 43.51, std 11.44, range [23.89, 80.89]